Protein AF-A0A0U5GR92-F1 (afdb_monomer)

Mean predicted aligned error: 14.43 Å

Structure (mmCIF, N/CA/C/O backbone):
data_AF-A0A0U5GR92-F1
#
_entry.id   AF-A0A0U5GR92-F1
#
loop_
_atom_site.group_PDB
_atom_site.id
_atom_site.type_symbol
_atom_site.label_atom_id
_atom_site.label_alt_id
_atom_site.label_comp_id
_atom_site.label_asym_id
_atom_site.label_entity_id
_atom_site.label_seq_id
_atom_site.pdbx_PDB_ins_code
_atom_site.Cartn_x
_atom_site.Cartn_y
_atom_site.Cartn_z
_atom_si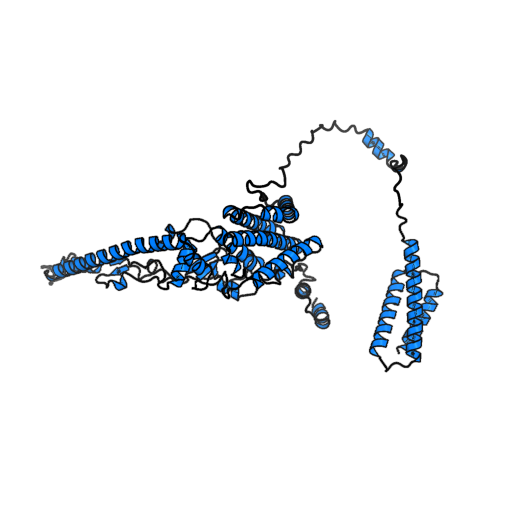te.occupancy
_atom_site.B_iso_or_equiv
_atom_site.auth_seq_id
_atom_site.auth_comp_id
_atom_site.auth_asym_id
_atom_site.auth_atom_id
_atom_site.pdbx_PDB_model_num
ATOM 1 N N . MET A 1 1 ? 49.304 -36.589 -34.933 1.00 58.53 1 MET A N 1
ATOM 2 C CA . MET A 1 1 ? 47.935 -36.110 -35.247 1.00 58.53 1 MET A CA 1
ATOM 3 C C . MET A 1 1 ? 47.895 -34.603 -35.498 1.00 58.53 1 MET A C 1
ATOM 5 O O . MET A 1 1 ? 47.562 -34.243 -36.609 1.00 58.53 1 MET A O 1
ATOM 9 N N . LEU A 1 2 ? 48.278 -33.725 -34.553 1.00 64.62 2 LEU A N 1
ATOM 10 C CA . LEU A 1 2 ? 48.249 -32.260 -34.772 1.00 64.62 2 LEU A CA 1
ATOM 11 C C . LEU A 1 2 ? 49.059 -31.811 -36.006 1.00 64.62 2 LEU A C 1
ATOM 13 O O . LEU A 1 2 ? 48.561 -31.023 -36.795 1.00 64.62 2 LEU A O 1
ATOM 17 N N . TYR A 1 3 ? 50.248 -32.388 -36.205 1.00 62.88 3 TYR A N 1
ATOM 18 C CA . TYR A 1 3 ? 51.087 -32.166 -37.390 1.00 62.88 3 TYR A CA 1
ATOM 19 C C . TYR A 1 3 ? 50.402 -32.575 -38.705 1.00 62.88 3 TYR A C 1
ATOM 21 O O . TYR A 1 3 ? 50.324 -31.776 -39.623 1.00 62.88 3 TYR A O 1
ATOM 29 N N . LEU A 1 4 ? 49.821 -33.779 -38.768 1.00 59.66 4 LEU A N 1
ATOM 30 C CA . LEU A 1 4 ? 49.089 -34.263 -39.950 1.00 59.66 4 LEU A CA 1
ATOM 31 C C . LEU A 1 4 ? 47.868 -33.394 -40.276 1.00 59.66 4 LEU A C 1
ATOM 33 O O . LEU A 1 4 ? 47.562 -33.172 -41.439 1.00 59.66 4 LEU A O 1
ATOM 37 N N . VAL A 1 5 ? 47.180 -32.888 -39.250 1.00 63.09 5 VAL A N 1
ATOM 38 C CA . VAL A 1 5 ? 46.045 -31.977 -39.441 1.00 63.09 5 VAL A CA 1
ATOM 39 C C . VAL A 1 5 ? 46.535 -30.609 -39.924 1.00 63.09 5 VAL A C 1
ATOM 41 O O . VAL A 1 5 ? 45.850 -30.004 -40.737 1.00 63.09 5 VAL A O 1
ATOM 44 N N . ALA A 1 6 ? 47.694 -30.123 -39.466 1.00 63.84 6 ALA A N 1
ATOM 45 C CA . ALA A 1 6 ? 48.313 -28.892 -39.972 1.00 63.84 6 ALA A CA 1
ATOM 46 C C . ALA A 1 6 ? 48.786 -29.038 -41.430 1.00 63.84 6 ALA A C 1
ATOM 48 O O . ALA A 1 6 ? 48.532 -28.148 -42.234 1.00 63.84 6 ALA A O 1
ATOM 49 N N . GLU A 1 7 ? 49.372 -30.182 -41.800 1.00 70.44 7 GLU A N 1
ATOM 50 C CA . GLU A 1 7 ? 49.706 -30.491 -43.198 1.00 70.44 7 GLU A CA 1
ATOM 51 C C . GLU A 1 7 ? 48.464 -30.521 -44.085 1.00 70.44 7 GLU A C 1
ATOM 53 O O . GLU A 1 7 ? 48.443 -29.893 -45.137 1.00 70.44 7 GLU A O 1
ATOM 58 N N . PHE A 1 8 ? 47.392 -31.174 -43.632 1.00 63.44 8 PHE A N 1
ATOM 59 C CA . PHE A 1 8 ? 46.141 -31.212 -44.384 1.00 63.44 8 PHE A CA 1
ATOM 60 C C . PHE A 1 8 ? 45.573 -29.803 -44.606 1.00 63.44 8 PHE A C 1
ATOM 62 O O . PHE A 1 8 ? 45.171 -29.484 -45.719 1.00 63.44 8 PHE A O 1
ATOM 69 N N . ALA A 1 9 ? 45.616 -28.933 -43.586 1.00 63.19 9 ALA A N 1
ATOM 70 C CA . ALA A 1 9 ? 45.205 -27.536 -43.726 1.00 63.19 9 ALA A CA 1
ATOM 71 C C . ALA A 1 9 ? 46.099 -26.747 -44.691 1.00 63.19 9 ALA A C 1
ATOM 73 O O . ALA A 1 9 ? 45.575 -26.004 -45.520 1.00 63.19 9 ALA A O 1
ATOM 74 N N . SER A 1 10 ? 47.421 -26.932 -44.621 1.00 65.69 10 SER A N 1
ATOM 75 C CA . SER A 1 10 ? 48.382 -26.319 -45.546 1.00 65.69 10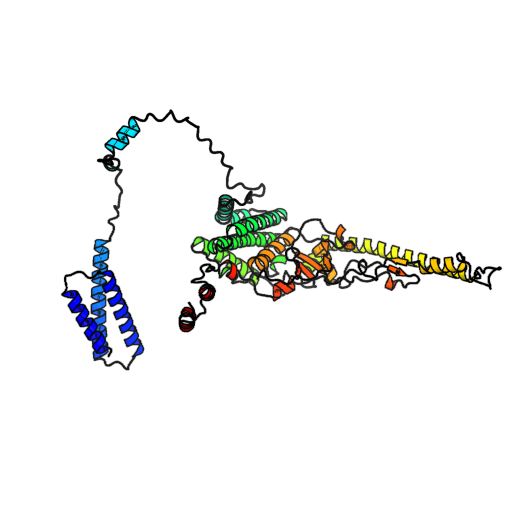 SER A CA 1
ATOM 76 C C . SER A 1 10 ? 48.135 -26.749 -46.995 1.00 65.69 10 SER A C 1
ATOM 78 O O . SER A 1 10 ? 48.229 -25.917 -47.894 1.00 65.69 10 SER A O 1
ATOM 80 N N . VAL A 1 11 ? 47.796 -28.020 -47.228 1.00 67.88 11 VAL A N 1
ATOM 81 C CA . VAL A 1 11 ? 47.457 -28.545 -48.560 1.00 67.88 11 VAL A CA 1
ATOM 82 C C . VAL A 1 11 ? 46.122 -27.979 -49.041 1.00 67.88 11 VAL A C 1
ATOM 84 O O . VAL A 1 11 ? 46.063 -27.456 -50.148 1.00 67.88 11 VAL A O 1
ATOM 87 N N . THR A 1 12 ? 45.078 -27.959 -48.201 1.00 64.81 12 THR A N 1
ATOM 88 C CA . THR A 1 12 ? 43.806 -27.314 -48.577 1.00 64.81 12 THR A CA 1
ATOM 89 C C . THR A 1 12 ? 43.961 -25.820 -48.850 1.00 64.81 12 THR A C 1
ATOM 91 O O . THR A 1 12 ? 43.289 -25.303 -49.733 1.00 64.81 12 THR A O 1
ATOM 94 N N . LEU A 1 13 ? 44.849 -25.108 -48.145 1.00 66.06 13 LEU A N 1
ATOM 95 C CA . LEU A 1 13 ? 45.158 -23.704 -48.443 1.00 66.06 13 LEU A CA 1
ATOM 96 C C . LEU A 1 13 ? 45.767 -23.552 -49.843 1.00 66.06 13 LEU A C 1
ATOM 98 O O . LEU A 1 13 ? 45.312 -22.702 -50.604 1.00 66.06 13 LEU A O 1
ATOM 102 N N . ALA A 1 14 ? 46.719 -24.411 -50.213 1.00 66.00 14 ALA A N 1
ATOM 103 C CA . ALA A 1 14 ? 47.332 -24.411 -51.543 1.00 66.00 14 ALA A CA 1
ATOM 104 C C . ALA A 1 14 ? 46.342 -24.812 -52.663 1.00 66.00 14 ALA A C 1
ATOM 106 O O . ALA A 1 14 ? 46.365 -24.256 -53.764 1.00 66.00 14 ALA A O 1
ATOM 107 N N . GLU A 1 15 ? 45.424 -25.742 -52.389 1.00 64.94 15 GLU A N 1
ATOM 108 C CA . GLU A 1 15 ? 44.340 -26.113 -53.311 1.00 64.94 15 GLU A CA 1
ATOM 109 C C . GLU A 1 15 ? 43.317 -24.978 -53.485 1.00 64.94 15 GLU A C 1
ATOM 111 O O . GLU A 1 15 ? 42.872 -24.704 -54.598 1.00 64.94 15 GLU A O 1
ATOM 116 N N . ILE A 1 16 ? 42.985 -24.255 -52.411 1.00 65.19 16 ILE A N 1
ATOM 117 C CA . ILE A 1 16 ? 42.106 -23.073 -52.458 1.00 65.19 16 ILE A CA 1
ATOM 118 C C . ILE A 1 16 ? 42.765 -21.911 -53.224 1.00 65.19 16 ILE A C 1
ATOM 120 O O . ILE A 1 16 ? 42.068 -21.115 -53.852 1.00 65.19 16 ILE A O 1
ATOM 124 N N . GLU A 1 17 ? 44.094 -21.795 -53.197 1.00 63.59 17 GLU A N 1
ATOM 125 C CA . GLU A 1 17 ? 44.842 -20.776 -53.944 1.00 63.59 17 GLU A CA 1
ATOM 126 C C . GLU A 1 17 ? 44.970 -21.081 -55.443 1.00 63.59 17 GLU A C 1
ATOM 128 O O . GLU A 1 17 ? 45.013 -20.151 -56.249 1.00 63.59 17 GLU A O 1
ATOM 133 N N . SER A 1 18 ? 44.989 -22.360 -55.828 1.00 59.12 18 SER A N 1
ATOM 134 C CA . SER A 1 18 ? 45.130 -22.799 -57.226 1.00 59.12 18 SER A CA 1
ATOM 135 C C . SER A 1 18 ? 43.800 -22.930 -57.979 1.00 59.12 18 SER A C 1
ATOM 137 O O . SER A 1 18 ? 43.787 -22.886 -59.211 1.00 59.12 18 SER A O 1
ATOM 139 N N . ASN A 1 19 ? 42.670 -23.039 -57.274 1.00 56.59 19 ASN A N 1
ATOM 140 C CA . ASN A 1 19 ? 41.358 -23.223 -57.889 1.00 56.59 19 ASN A CA 1
ATOM 141 C C . ASN A 1 19 ? 40.637 -21.874 -58.105 1.00 56.59 19 ASN A C 1
ATOM 143 O O . ASN A 1 19 ? 40.124 -21.255 -57.175 1.00 56.59 19 ASN A O 1
ATOM 147 N N . THR A 1 20 ? 40.582 -21.405 -59.356 1.00 51.28 20 THR A N 1
ATOM 148 C CA . THR A 1 20 ? 39.908 -20.148 -59.755 1.00 51.28 20 THR A CA 1
ATOM 149 C C . THR A 1 20 ? 38.384 -20.280 -59.900 1.00 51.28 20 THR A C 1
ATOM 151 O O . THR A 1 20 ? 37.694 -19.282 -60.114 1.00 51.28 20 THR A O 1
ATOM 154 N N . ALA A 1 21 ? 37.829 -21.486 -59.745 1.00 49.41 21 ALA A N 1
ATOM 155 C CA . ALA A 1 21 ? 36.390 -21.724 -59.745 1.00 49.41 21 ALA A CA 1
ATOM 156 C C . ALA A 1 21 ? 35.807 -21.476 -58.344 1.00 49.41 21 ALA A C 1
ATOM 158 O O . ALA A 1 21 ? 36.002 -22.274 -57.435 1.00 49.41 21 ALA A O 1
ATOM 159 N N . HIS A 1 22 ? 35.098 -20.355 -58.177 1.00 52.53 22 HIS A N 1
ATOM 160 C CA . HIS A 1 22 ? 34.483 -19.893 -56.928 1.00 52.53 22 HIS A CA 1
ATOM 161 C C . HIS A 1 22 ? 33.679 -20.964 -56.158 1.00 52.53 22 HIS A C 1
ATOM 163 O O . HIS A 1 22 ? 32.550 -21.267 -56.551 1.00 52.53 22 HIS A O 1
ATOM 169 N N . PRO A 1 23 ? 34.120 -21.396 -54.961 1.00 49.47 23 PRO A N 1
ATOM 170 C CA . PRO A 1 23 ? 33.199 -21.743 -53.892 1.00 49.47 23 PRO A CA 1
ATOM 171 C C . PRO A 1 23 ? 32.759 -20.438 -53.205 1.00 49.47 23 PRO A C 1
ATOM 173 O O . PRO A 1 23 ? 33.472 -19.428 -53.228 1.00 49.47 23 PRO A O 1
ATOM 176 N N . ALA A 1 24 ? 31.568 -20.417 -52.606 1.00 56.03 24 ALA A N 1
ATOM 177 C CA . ALA A 1 24 ? 31.048 -19.235 -51.922 1.00 56.03 24 ALA A CA 1
ATOM 178 C C . ALA A 1 24 ? 32.027 -18.770 -50.821 1.00 56.03 24 ALA A C 1
ATOM 180 O O . ALA A 1 24 ? 32.159 -19.408 -49.778 1.00 56.03 24 ALA A O 1
ATOM 181 N N . MET A 1 25 ? 32.701 -17.639 -51.055 1.00 56.06 25 MET A N 1
ATOM 182 C CA . MET A 1 25 ? 33.713 -17.031 -50.173 1.00 56.06 25 MET A CA 1
ATOM 183 C C . MET A 1 25 ? 33.388 -17.010 -48.662 1.00 56.06 25 MET A C 1
ATOM 185 O O . MET A 1 25 ? 34.326 -17.178 -47.884 1.00 56.06 25 MET A O 1
ATOM 189 N N . PRO A 1 26 ? 32.127 -16.829 -48.206 1.00 56.94 26 PRO A N 1
ATOM 190 C CA . PRO A 1 26 ? 31.805 -16.849 -46.776 1.00 56.94 26 PRO A CA 1
ATOM 191 C C . PRO A 1 26 ? 32.092 -18.201 -46.104 1.00 56.94 26 PRO A C 1
ATOM 193 O O . PRO A 1 26 ? 32.660 -18.238 -45.019 1.00 56.94 26 PRO A O 1
ATOM 196 N N . ALA A 1 27 ? 31.797 -19.316 -46.782 1.00 62.97 27 ALA A N 1
ATOM 197 C CA . ALA A 1 27 ? 31.957 -20.654 -46.211 1.00 62.97 27 ALA A CA 1
ATOM 198 C C . ALA A 1 27 ? 33.434 -21.027 -45.981 1.00 62.97 27 ALA A C 1
ATOM 200 O O . ALA A 1 27 ? 33.758 -21.748 -45.041 1.00 62.97 27 ALA A O 1
ATOM 201 N N . ILE A 1 28 ? 34.345 -20.511 -46.812 1.00 72.12 28 ILE A N 1
ATOM 202 C CA . ILE A 1 28 ? 35.788 -20.772 -46.695 1.00 72.12 28 ILE A CA 1
ATOM 203 C C . ILE A 1 28 ? 36.389 -19.980 -45.526 1.00 72.12 28 ILE A C 1
ATOM 205 O O . ILE A 1 28 ? 37.175 -20.526 -44.752 1.00 72.12 28 ILE A O 1
ATOM 209 N N . ALA A 1 29 ? 35.999 -18.713 -45.360 1.00 73.81 29 ALA A N 1
ATOM 210 C CA . ALA A 1 29 ? 36.502 -17.864 -44.280 1.00 73.81 29 ALA A CA 1
ATOM 211 C C . ALA A 1 29 ? 36.131 -18.414 -42.889 1.00 73.81 29 ALA A C 1
ATOM 213 O O . ALA A 1 29 ? 36.968 -18.422 -41.979 1.00 73.81 29 ALA A O 1
ATOM 214 N N . ASP A 1 30 ? 34.916 -18.943 -42.739 1.00 75.00 30 ASP A N 1
ATOM 215 C CA . ASP A 1 30 ? 34.454 -19.561 -41.492 1.00 75.00 30 ASP A CA 1
ATOM 216 C C . ASP A 1 30 ? 35.245 -20.831 -41.160 1.00 75.00 30 ASP A C 1
ATOM 218 O O . ASP A 1 30 ? 35.694 -21.020 -40.025 1.00 75.00 30 ASP A O 1
ATOM 222 N N . VAL A 1 31 ? 35.494 -21.679 -42.163 1.00 79.12 31 VAL A N 1
ATOM 223 C CA . VAL A 1 31 ? 36.295 -22.901 -42.006 1.00 79.12 31 VAL A CA 1
ATOM 224 C C . VAL A 1 31 ? 37.729 -22.569 -41.596 1.00 79.12 31 VAL A C 1
ATOM 226 O O . VAL A 1 31 ? 38.253 -23.180 -40.660 1.00 79.12 31 VAL A O 1
ATOM 229 N N . LEU A 1 32 ? 38.358 -21.575 -42.228 1.00 82.25 32 LEU A N 1
ATOM 230 C CA . LEU A 1 32 ? 39.711 -21.131 -41.883 1.00 82.25 32 LEU A CA 1
ATOM 231 C C . LEU A 1 32 ? 39.780 -20.548 -40.461 1.00 82.25 32 LEU A C 1
ATOM 233 O O . LEU A 1 32 ? 40.695 -20.871 -39.699 1.00 82.25 32 LEU A O 1
ATOM 237 N N . THR A 1 33 ? 38.777 -19.764 -40.061 1.00 81.19 33 THR A N 1
ATOM 238 C CA . THR A 1 33 ? 38.691 -19.173 -38.716 1.00 81.19 33 THR A CA 1
ATOM 239 C C . THR A 1 33 ? 38.526 -20.248 -37.638 1.00 81.19 33 THR A C 1
ATOM 241 O O . THR A 1 33 ? 39.251 -20.255 -36.637 1.00 81.19 33 THR A O 1
ATOM 244 N N . LEU A 1 34 ? 37.626 -21.210 -37.859 1.00 80.31 34 LEU A N 1
ATOM 245 C CA . LEU A 1 34 ? 37.418 -22.350 -36.962 1.00 80.31 34 LEU A CA 1
ATOM 246 C C . LEU A 1 34 ? 38.672 -23.221 -36.846 1.00 80.31 34 LEU A C 1
ATOM 248 O O . LEU A 1 34 ? 38.996 -23.706 -35.759 1.00 80.31 34 LEU A O 1
ATOM 252 N N . THR A 1 35 ? 39.382 -23.411 -37.954 1.00 80.62 35 THR A N 1
ATOM 253 C CA . THR A 1 35 ? 40.613 -24.203 -38.012 1.00 80.62 35 THR A CA 1
ATOM 254 C C . THR A 1 35 ? 41.731 -23.540 -37.204 1.00 80.62 35 THR A C 1
ATOM 256 O O . THR A 1 35 ? 42.300 -24.179 -36.315 1.00 80.62 35 THR A O 1
ATOM 259 N N . ASN A 1 36 ? 41.950 -22.235 -37.389 1.00 83.56 36 ASN A N 1
ATOM 260 C CA . ASN A 1 36 ? 42.917 -21.451 -36.614 1.00 83.56 36 ASN A CA 1
ATOM 261 C C . ASN A 1 36 ? 42.607 -21.469 -35.099 1.00 83.56 36 ASN A C 1
ATOM 263 O O . ASN A 1 36 ? 43.486 -21.707 -34.261 1.00 83.56 36 ASN A O 1
ATOM 267 N N . ALA A 1 37 ? 41.330 -21.312 -34.724 1.00 81.62 37 ALA A N 1
ATOM 268 C CA . ALA A 1 37 ? 40.896 -21.378 -33.327 1.00 81.62 37 ALA A CA 1
ATOM 269 C C . ALA A 1 37 ? 41.139 -22.766 -32.703 1.00 81.62 37 ALA A C 1
ATOM 271 O O . ALA A 1 37 ? 41.587 -22.876 -31.555 1.00 81.62 37 ALA A O 1
ATOM 272 N N . LYS A 1 38 ? 40.887 -23.844 -33.459 1.00 82.00 38 LYS A N 1
ATOM 273 C CA . LYS A 1 38 ? 41.136 -25.222 -33.010 1.00 82.00 38 LYS A CA 1
ATOM 274 C C . LYS A 1 38 ? 42.626 -25.508 -32.834 1.00 82.00 38 LYS A C 1
ATOM 276 O O . LYS A 1 38 ? 42.981 -26.114 -31.819 1.00 82.00 38 LYS A O 1
ATOM 281 N N . TYR A 1 39 ? 43.490 -25.056 -33.745 1.00 83.19 39 TYR A N 1
ATOM 282 C CA . TYR A 1 39 ? 44.941 -25.211 -33.595 1.00 83.19 39 TYR A CA 1
ATOM 283 C C . TYR A 1 39 ? 45.467 -24.474 -32.377 1.00 83.19 39 TYR A C 1
ATOM 285 O O . TYR A 1 39 ? 46.114 -25.087 -31.528 1.00 83.19 39 TYR A O 1
ATOM 293 N N . THR A 1 40 ? 45.108 -23.200 -32.237 1.00 80.62 40 THR A N 1
ATOM 294 C CA . THR A 1 40 ? 45.539 -22.363 -31.114 1.00 80.62 40 THR A CA 1
ATOM 295 C C . THR A 1 40 ? 45.113 -22.977 -29.778 1.00 80.62 40 THR A C 1
ATOM 297 O O . THR A 1 40 ? 45.926 -23.149 -28.869 1.00 80.62 40 THR A O 1
ATOM 300 N N . ARG A 1 41 ? 43.857 -23.437 -29.676 1.00 80.38 41 ARG A N 1
ATOM 301 C CA . ARG A 1 41 ? 43.354 -24.114 -28.472 1.00 80.38 41 ARG A CA 1
ATOM 302 C C . ARG A 1 41 ? 44.054 -25.449 -28.210 1.00 80.38 41 ARG A C 1
ATOM 304 O O . ARG A 1 41 ? 44.230 -25.824 -27.051 1.00 80.38 41 ARG A O 1
ATOM 311 N N . ARG A 1 42 ? 44.421 -26.203 -29.251 1.00 82.06 42 ARG A N 1
ATOM 312 C CA . ARG A 1 42 ? 45.077 -27.508 -29.092 1.00 82.06 42 ARG A CA 1
ATOM 313 C C . ARG A 1 42 ? 46.545 -27.363 -28.698 1.00 82.06 42 ARG A C 1
ATOM 315 O O . ARG A 1 42 ? 46.968 -28.106 -27.821 1.00 82.06 42 ARG A O 1
ATOM 322 N N . VAL A 1 43 ? 47.264 -26.391 -29.257 1.00 84.81 43 VAL A N 1
ATOM 323 C CA . VAL A 1 43 ? 48.614 -26.006 -28.812 1.00 84.81 43 VAL A CA 1
ATOM 324 C C . VAL A 1 43 ? 48.584 -25.589 -27.343 1.00 84.81 43 VAL A C 1
ATOM 326 O O . VAL A 1 43 ? 49.311 -26.155 -26.532 1.00 84.81 43 VAL A O 1
ATOM 329 N N . TYR A 1 44 ? 47.645 -24.717 -26.962 1.00 83.44 44 TYR A N 1
ATOM 330 C CA . TYR A 1 44 ? 47.473 -24.297 -25.568 1.00 83.44 44 TYR A CA 1
ATOM 331 C C . TYR A 1 44 ? 47.219 -25.475 -24.609 1.00 83.44 44 TYR A C 1
ATOM 333 O O . TYR A 1 44 ? 47.780 -25.533 -23.516 1.00 83.44 44 TYR A O 1
ATOM 341 N N . LYS A 1 45 ? 46.397 -26.454 -25.017 1.00 82.19 45 LYS A N 1
ATOM 342 C CA . LYS A 1 45 ? 46.133 -27.665 -24.218 1.00 82.19 45 LYS A CA 1
ATOM 343 C C . LYS A 1 45 ? 47.344 -28.589 -24.091 1.00 82.19 45 LYS A C 1
ATOM 345 O O . LYS A 1 45 ? 47.433 -29.312 -23.102 1.00 82.19 45 LYS A O 1
ATOM 350 N N . LEU A 1 46 ? 48.220 -28.621 -25.093 1.00 82.88 46 LEU A N 1
ATOM 351 C CA . LEU A 1 46 ? 49.389 -29.499 -25.097 1.00 82.88 46 LEU A CA 1
ATOM 352 C C . LEU A 1 46 ? 50.541 -28.942 -24.251 1.00 82.88 46 LEU A C 1
ATOM 354 O O . LEU A 1 46 ? 51.326 -29.749 -23.757 1.00 82.88 46 LEU A O 1
ATOM 358 N N . ARG A 1 47 ? 50.599 -27.621 -24.016 1.00 81.44 47 ARG A N 1
ATOM 359 C CA . ARG A 1 47 ? 51.680 -26.957 -23.259 1.00 81.44 47 ARG A CA 1
ATOM 360 C C . ARG A 1 47 ? 53.051 -27.466 -23.740 1.00 81.44 47 ARG A C 1
ATOM 362 O O . ARG A 1 47 ? 53.276 -27.546 -24.944 1.00 81.44 47 ARG A O 1
ATOM 369 N N . ASP A 1 48 ? 53.898 -27.915 -22.821 1.00 81.88 48 ASP A N 1
ATOM 370 C CA . ASP A 1 48 ? 55.276 -28.357 -23.077 1.00 81.88 48 ASP A CA 1
ATOM 371 C C . ASP A 1 48 ? 55.361 -29.775 -23.679 1.00 81.88 48 ASP A C 1
ATOM 373 O O . ASP A 1 48 ? 56.443 -30.306 -23.901 1.00 81.88 48 ASP A O 1
ATOM 377 N N . LYS A 1 49 ? 54.216 -30.427 -23.937 1.00 82.69 49 LYS A N 1
ATOM 378 C CA . LYS A 1 49 ? 54.144 -31.798 -24.479 1.00 82.69 49 LYS A CA 1
ATOM 379 C C . LYS A 1 49 ? 54.132 -31.849 -26.010 1.00 82.69 49 LYS A C 1
ATOM 381 O O . LYS A 1 49 ? 54.000 -32.931 -26.582 1.00 82.69 49 LYS A O 1
ATOM 386 N N . ALA A 1 50 ? 54.180 -30.701 -26.683 1.00 81.75 50 ALA A N 1
ATOM 387 C CA . ALA A 1 50 ? 54.227 -30.623 -28.138 1.00 81.75 50 ALA A CA 1
ATOM 388 C C . ALA A 1 50 ? 55.681 -30.545 -28.620 1.00 81.75 50 ALA A C 1
ATOM 390 O O . ALA A 1 50 ? 56.460 -29.746 -28.117 1.00 81.75 50 ALA A O 1
ATOM 391 N N . PHE A 1 51 ? 56.037 -31.360 -29.614 1.00 86.75 51 PHE A N 1
ATOM 392 C CA . PHE A 1 51 ? 57.356 -31.284 -30.241 1.00 86.75 51 PHE A CA 1
ATOM 393 C C . PHE A 1 51 ? 57.534 -29.956 -30.988 1.00 86.75 51 PHE A C 1
ATOM 395 O O . PHE A 1 51 ? 56.605 -29.497 -31.658 1.00 86.75 51 PHE A O 1
ATOM 402 N N . GLU A 1 52 ? 58.742 -29.394 -30.941 1.00 85.00 52 GLU A N 1
ATOM 403 C CA . GLU A 1 52 ? 59.057 -28.077 -31.515 1.00 85.00 52 GLU A CA 1
ATOM 404 C C . GLU A 1 52 ? 58.698 -27.977 -33.005 1.00 85.00 52 GLU A C 1
ATOM 406 O O . GLU A 1 52 ? 58.036 -27.032 -33.425 1.00 85.00 52 GLU A O 1
ATOM 411 N N . PHE A 1 53 ? 59.002 -29.010 -33.799 1.00 84.81 53 PHE A N 1
ATOM 412 C CA . PHE A 1 53 ? 58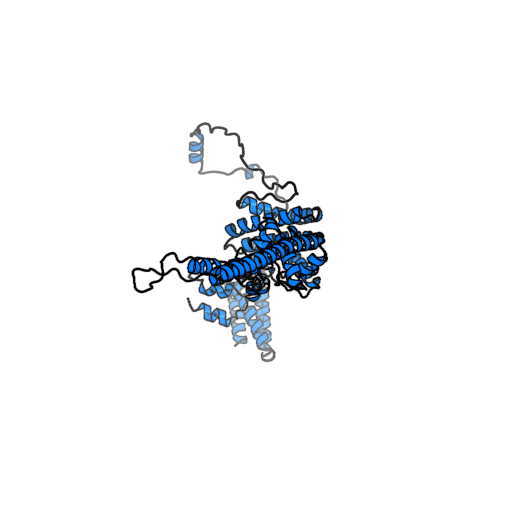.668 -29.030 -35.229 1.00 84.81 53 PHE A CA 1
ATOM 413 C C . PHE A 1 53 ? 57.151 -28.957 -35.499 1.00 84.81 53 PHE A C 1
ATOM 415 O O . PHE A 1 53 ? 56.714 -28.436 -36.523 1.00 84.81 53 PHE A O 1
ATOM 422 N N . VAL A 1 54 ? 56.321 -29.455 -34.573 1.00 83.25 54 VAL A N 1
ATOM 423 C CA . VAL A 1 54 ? 54.855 -29.378 -34.672 1.00 83.25 54 VAL A CA 1
ATOM 424 C C . VAL A 1 54 ? 54.376 -27.972 -34.338 1.00 83.25 54 VAL A C 1
ATOM 426 O O . VAL A 1 54 ? 53.471 -27.466 -34.997 1.00 83.25 54 VAL A O 1
ATOM 429 N N . LEU A 1 55 ? 54.979 -27.338 -33.330 1.00 83.50 55 LEU A N 1
ATOM 430 C CA . LEU A 1 55 ? 54.682 -25.955 -32.963 1.00 83.50 55 LEU A CA 1
ATOM 431 C C . LEU A 1 55 ? 55.067 -24.991 -34.086 1.00 83.50 55 LEU A C 1
ATOM 433 O O . LEU A 1 55 ? 54.278 -24.107 -34.418 1.00 83.50 55 LEU A O 1
ATOM 437 N N . GLN A 1 56 ? 56.225 -25.211 -34.711 1.00 84.94 56 GLN A N 1
ATOM 438 C CA . GLN A 1 56 ? 56.681 -24.448 -35.867 1.00 84.94 56 GLN A CA 1
ATOM 439 C C . GLN A 1 56 ? 55.705 -24.581 -37.043 1.00 84.94 56 GLN A C 1
ATOM 441 O O . GLN A 1 56 ? 55.226 -23.571 -37.556 1.00 84.94 56 GLN A O 1
ATOM 446 N N . ARG A 1 57 ? 55.297 -25.807 -37.396 1.00 83.81 57 ARG A N 1
ATOM 447 C CA . ARG A 1 57 ? 54.361 -26.025 -38.509 1.00 83.81 57 ARG A CA 1
ATOM 448 C C . ARG A 1 57 ? 52.974 -25.426 -38.262 1.00 83.81 57 ARG A C 1
ATOM 450 O O . ARG A 1 57 ? 52.361 -24.865 -39.170 1.00 83.81 57 ARG A O 1
ATOM 457 N N . VAL A 1 58 ? 52.470 -25.517 -37.030 1.00 85.06 58 VAL A N 1
ATOM 458 C CA . VAL A 1 58 ? 51.197 -24.883 -36.647 1.00 85.06 58 VAL A CA 1
ATOM 459 C C . VAL A 1 58 ? 51.303 -23.360 -36.710 1.00 85.06 58 VAL A C 1
ATOM 461 O O . VAL A 1 58 ? 50.358 -22.713 -37.156 1.00 85.06 58 VAL A O 1
ATOM 464 N N . ARG A 1 59 ? 52.442 -22.782 -36.308 1.00 85.69 59 ARG A N 1
ATOM 465 C CA . ARG A 1 59 ? 52.685 -21.337 -36.406 1.00 85.69 59 ARG A CA 1
ATOM 466 C C . ARG A 1 59 ? 52.655 -20.868 -37.859 1.00 85.69 59 ARG A C 1
ATOM 468 O O . ARG A 1 59 ? 51.870 -19.979 -38.168 1.00 85.69 59 ARG A O 1
ATOM 475 N N . GLU A 1 60 ? 53.410 -21.522 -38.739 1.00 87.06 60 GLU A N 1
ATOM 476 C CA . GLU A 1 60 ? 53.426 -21.230 -40.182 1.00 87.06 60 GLU A CA 1
ATOM 477 C C . GLU A 1 60 ? 52.020 -21.314 -40.794 1.00 87.06 60 GLU A C 1
ATOM 479 O O . GLU A 1 60 ? 51.588 -20.426 -41.527 1.00 87.06 60 GLU A O 1
ATOM 484 N N . THR A 1 61 ? 51.264 -22.358 -40.439 1.00 85.31 61 THR A N 1
ATOM 485 C CA . THR A 1 61 ? 49.893 -22.551 -40.933 1.00 85.31 61 THR A CA 1
ATOM 486 C C . THR A 1 61 ? 48.959 -21.445 -40.433 1.00 85.31 61 THR A C 1
ATOM 488 O O . THR A 1 61 ? 48.177 -20.896 -41.206 1.00 85.31 61 THR A O 1
ATOM 491 N N . ASN A 1 62 ? 49.044 -21.070 -39.154 1.00 86.69 62 ASN A N 1
ATOM 492 C CA . ASN A 1 62 ? 48.231 -19.992 -38.587 1.00 86.69 62 ASN A CA 1
ATOM 493 C C . ASN A 1 62 ? 48.566 -18.627 -39.213 1.00 86.69 62 ASN A C 1
ATOM 495 O O . ASN A 1 62 ? 47.655 -17.838 -39.467 1.00 86.69 62 ASN A O 1
ATOM 499 N N . GLU A 1 63 ? 49.844 -18.352 -39.484 1.00 87.19 63 GLU A N 1
ATOM 500 C CA . GLU A 1 63 ? 50.295 -17.135 -40.171 1.00 87.19 63 GLU A CA 1
ATOM 501 C C . GLU A 1 63 ? 49.782 -17.076 -41.617 1.00 87.19 63 GLU A C 1
ATOM 503 O O . GLU A 1 63 ? 49.285 -16.031 -42.054 1.00 87.19 63 GLU A O 1
ATOM 508 N N . ALA A 1 64 ? 49.804 -18.202 -42.337 1.00 86.19 64 ALA A N 1
ATOM 509 C CA . ALA A 1 64 ? 49.228 -18.309 -43.676 1.00 86.19 64 ALA A CA 1
ATOM 510 C C . ALA A 1 64 ? 47.706 -18.069 -43.665 1.00 86.19 64 ALA A C 1
ATOM 512 O O . ALA A 1 64 ? 47.198 -17.248 -44.435 1.00 86.19 64 ALA A O 1
ATOM 513 N N . ILE A 1 65 ? 46.979 -18.700 -42.731 1.00 85.94 65 ILE A N 1
ATOM 514 C CA . ILE A 1 65 ? 45.534 -18.485 -42.548 1.00 85.94 65 ILE A CA 1
ATOM 515 C C . ILE A 1 65 ? 45.235 -17.010 -42.255 1.00 85.94 65 ILE A C 1
ATOM 517 O O . ILE A 1 65 ? 44.340 -16.423 -42.868 1.00 85.94 65 ILE A O 1
ATOM 521 N N . ALA A 1 66 ? 45.979 -16.391 -41.336 1.00 85.12 66 ALA A N 1
ATOM 522 C CA . ALA A 1 66 ? 45.787 -14.993 -40.968 1.00 85.12 66 ALA A CA 1
ATOM 523 C C . ALA A 1 66 ? 46.033 -14.051 -42.156 1.00 85.12 66 ALA A C 1
ATOM 525 O O . ALA A 1 66 ? 45.241 -13.136 -42.393 1.00 85.12 66 ALA A O 1
ATOM 526 N N . THR A 1 67 ? 47.089 -14.304 -42.932 1.00 87.69 67 THR A N 1
ATOM 527 C CA . THR A 1 67 ? 47.418 -13.531 -44.137 1.00 87.69 67 THR A CA 1
ATOM 528 C C . THR A 1 67 ? 46.293 -13.618 -45.166 1.00 87.69 67 THR A C 1
ATOM 530 O O . THR A 1 67 ? 45.856 -12.593 -45.699 1.00 87.69 67 THR A O 1
ATOM 533 N N . ARG A 1 68 ? 45.749 -14.821 -45.389 1.00 84.00 68 ARG A N 1
ATOM 534 C CA . ARG A 1 68 ? 44.634 -15.029 -46.316 1.00 84.00 68 ARG A CA 1
ATOM 535 C C . ARG A 1 68 ? 43.353 -14.332 -45.860 1.00 84.00 68 ARG A C 1
ATOM 537 O O . ARG A 1 68 ? 42.761 -13.588 -46.640 1.00 84.00 68 ARG A O 1
ATOM 544 N N . LEU A 1 69 ? 42.958 -14.502 -44.597 1.00 83.94 69 LEU A N 1
ATOM 545 C CA . LEU A 1 69 ? 41.769 -13.847 -44.038 1.00 83.94 69 LEU A CA 1
ATOM 546 C C . LEU A 1 69 ? 41.877 -12.316 -44.109 1.00 83.94 69 LEU A C 1
ATOM 548 O O . LEU A 1 69 ? 40.893 -11.641 -44.411 1.00 83.94 69 LEU A O 1
ATOM 552 N N . GLN A 1 70 ? 43.070 -11.749 -43.897 1.00 85.50 70 GLN A N 1
ATOM 553 C CA . GLN A 1 70 ? 43.300 -10.313 -44.079 1.00 85.50 70 GLN A CA 1
ATOM 554 C C . GLN A 1 70 ? 43.164 -9.872 -45.542 1.00 85.50 70 GLN A C 1
ATOM 556 O O . GLN A 1 70 ? 42.600 -8.805 -45.801 1.00 85.50 70 GLN A O 1
ATOM 561 N N . ALA A 1 71 ? 43.664 -10.659 -46.498 1.00 83.25 71 ALA A N 1
ATOM 562 C CA . ALA A 1 71 ? 43.507 -10.373 -47.922 1.00 83.25 71 ALA A CA 1
ATOM 563 C C . ALA A 1 71 ? 42.027 -10.404 -48.339 1.00 83.25 71 ALA A C 1
ATOM 565 O O . ALA A 1 71 ? 41.544 -9.466 -48.982 1.00 83.25 71 ALA A O 1
ATOM 566 N N . ASP A 1 72 ? 41.285 -11.418 -47.889 1.00 81.31 72 ASP A N 1
ATOM 567 C CA . ASP A 1 72 ? 39.850 -11.547 -48.139 1.00 81.31 72 ASP A CA 1
ATOM 568 C C . ASP A 1 72 ? 39.072 -10.384 -47.512 1.00 81.31 72 ASP A C 1
ATOM 570 O O . ASP A 1 72 ? 38.252 -9.753 -48.184 1.00 81.31 72 ASP A O 1
ATOM 574 N N . PHE A 1 73 ? 39.394 -10.012 -46.270 1.00 79.25 73 PHE A N 1
ATOM 575 C CA . PHE A 1 73 ? 38.796 -8.859 -45.597 1.00 79.25 73 PHE A CA 1
ATOM 576 C C . PHE A 1 73 ? 39.061 -7.546 -46.343 1.00 79.25 73 PHE A C 1
ATOM 578 O O . PHE A 1 73 ? 38.140 -6.753 -46.544 1.00 79.25 73 PHE A O 1
ATOM 585 N N . ARG A 1 74 ? 40.294 -7.310 -46.815 1.00 82.19 74 ARG A N 1
ATOM 586 C CA . ARG A 1 74 ? 40.627 -6.126 -47.629 1.00 82.19 74 ARG A CA 1
ATOM 587 C C . ARG A 1 74 ? 39.826 -6.099 -48.928 1.00 82.19 74 ARG A C 1
ATOM 589 O O . ARG A 1 74 ? 39.308 -5.044 -49.289 1.00 82.19 74 ARG A O 1
ATOM 596 N N . ARG A 1 75 ? 39.678 -7.245 -49.597 1.00 80.19 75 ARG A N 1
ATOM 597 C CA . ARG A 1 75 ? 38.905 -7.372 -50.838 1.00 80.19 75 ARG A CA 1
ATOM 598 C C . ARG A 1 75 ? 37.425 -7.071 -50.617 1.00 80.19 75 ARG A C 1
ATOM 600 O O . ARG A 1 75 ? 36.862 -6.256 -51.343 1.00 80.19 75 ARG A O 1
ATOM 607 N N . ILE A 1 76 ? 36.817 -7.663 -49.587 1.00 75.25 76 ILE A N 1
ATOM 608 C CA . ILE A 1 76 ? 35.429 -7.384 -49.186 1.00 75.25 76 ILE A CA 1
ATOM 609 C C . ILE A 1 76 ? 35.281 -5.898 -48.860 1.00 75.25 76 ILE A C 1
ATOM 611 O O . ILE A 1 76 ? 34.377 -5.247 -49.373 1.00 75.25 76 ILE A O 1
ATOM 615 N N . ARG A 1 77 ? 36.209 -5.320 -48.091 1.00 74.62 77 ARG A N 1
ATOM 616 C CA . ARG A 1 77 ? 36.183 -3.893 -47.766 1.00 74.62 77 ARG A CA 1
ATOM 617 C C . ARG A 1 77 ? 36.264 -3.015 -49.012 1.00 74.62 77 ARG A C 1
ATOM 619 O O . ARG A 1 77 ? 35.574 -2.009 -49.058 1.00 74.62 77 ARG A O 1
ATOM 626 N N . CYS A 1 78 ? 37.055 -3.365 -50.024 1.00 74.69 78 CYS A N 1
ATOM 627 C CA . CYS A 1 78 ? 37.104 -2.615 -51.282 1.00 74.69 78 CYS A CA 1
ATOM 628 C C . CYS A 1 78 ? 35.811 -2.742 -52.106 1.00 74.69 78 CYS A C 1
ATOM 630 O O . CYS A 1 78 ? 35.367 -1.744 -52.664 1.00 74.69 78 CYS A O 1
ATOM 632 N N . ILE A 1 79 ? 35.203 -3.933 -52.161 1.00 73.38 79 ILE A N 1
ATOM 633 C CA . ILE A 1 79 ? 33.951 -4.184 -52.901 1.00 73.38 79 ILE A CA 1
ATOM 634 C C . ILE A 1 79 ? 32.758 -3.492 -52.227 1.00 73.38 79 ILE A C 1
ATOM 636 O O . ILE A 1 79 ? 31.922 -2.898 -52.900 1.00 73.38 79 ILE A O 1
ATOM 640 N N . TYR A 1 80 ? 32.696 -3.547 -50.897 1.00 66.75 80 TYR A N 1
ATOM 641 C CA . TYR A 1 80 ? 31.562 -3.091 -50.093 1.00 66.75 80 TYR A CA 1
ATOM 642 C C . TYR A 1 80 ? 31.852 -1.814 -49.303 1.00 66.75 80 TYR A C 1
ATOM 644 O O . TYR A 1 80 ? 31.149 -1.535 -48.340 1.00 66.75 80 TYR A O 1
ATOM 652 N N . SER A 1 81 ? 32.868 -1.024 -49.666 1.00 63.91 81 SER A N 1
ATOM 653 C CA . SER A 1 81 ? 32.984 0.339 -49.135 1.00 63.91 81 SER A CA 1
ATOM 654 C C . SER A 1 81 ? 31.969 1.211 -49.864 1.00 63.91 81 SER A C 1
ATOM 656 O O . SER A 1 81 ? 32.229 1.576 -51.017 1.00 63.91 81 SER A O 1
ATOM 658 N N . PRO A 1 82 ? 30.826 1.573 -49.251 1.00 58.06 82 PRO A N 1
ATOM 659 C CA . PRO A 1 82 ? 29.947 2.538 -49.876 1.00 58.06 82 PRO A CA 1
ATOM 660 C C . PRO A 1 82 ? 30.736 3.838 -50.025 1.00 58.06 82 PRO A C 1
ATOM 662 O O . PRO A 1 82 ? 31.215 4.416 -49.046 1.00 58.06 82 PRO A O 1
ATOM 665 N N . LYS A 1 83 ? 30.894 4.311 -51.264 1.00 62.22 83 LYS A N 1
ATOM 666 C CA . LYS A 1 83 ? 31.322 5.688 -51.502 1.00 62.22 83 LYS A CA 1
ATOM 667 C C . LYS A 1 83 ? 30.148 6.579 -51.124 1.00 62.22 83 LYS A C 1
ATOM 669 O O . LYS A 1 83 ? 29.334 6.914 -51.974 1.00 62.22 83 LYS A O 1
ATOM 674 N N . ILE A 1 84 ? 30.036 6.908 -49.840 1.00 59.41 84 ILE A N 1
ATOM 675 C CA . ILE A 1 84 ? 29.061 7.888 -49.366 1.00 59.41 84 ILE A CA 1
ATOM 676 C C . ILE A 1 84 ? 29.500 9.240 -49.940 1.00 59.41 84 ILE A C 1
ATOM 678 O O . ILE A 1 84 ? 30.611 9.692 -49.628 1.00 59.41 84 ILE A O 1
ATOM 682 N N . PRO A 1 85 ? 28.695 9.878 -50.806 1.00 63.88 85 PRO A N 1
ATOM 683 C CA . PRO A 1 85 ? 29.019 11.198 -51.318 1.00 63.88 85 PRO A CA 1
ATOM 684 C C . PRO A 1 85 ? 29.185 12.159 -50.139 1.00 63.88 85 PRO A C 1
ATOM 686 O O . PRO A 1 85 ? 28.311 12.258 -49.282 1.00 63.88 85 PRO A O 1
ATOM 689 N N . ARG A 1 86 ? 30.316 12.871 -50.069 1.00 60.94 86 ARG A N 1
ATOM 690 C CA . ARG A 1 86 ? 30.556 13.869 -49.004 1.00 60.94 86 ARG A CA 1
ATOM 691 C C . ARG A 1 86 ? 29.637 15.090 -49.123 1.00 60.94 86 ARG A C 1
ATOM 693 O O . ARG A 1 86 ? 29.529 15.869 -48.182 1.00 60.94 86 ARG A O 1
ATOM 700 N N . ARG A 1 87 ? 28.987 15.245 -50.276 1.00 57.44 87 ARG A N 1
ATOM 701 C CA . ARG A 1 87 ? 27.885 16.163 -50.538 1.00 57.44 87 ARG A CA 1
ATOM 702 C C . ARG A 1 87 ? 26.857 15.435 -51.385 1.00 57.44 87 ARG A C 1
ATOM 704 O O . ARG A 1 87 ? 27.215 14.792 -52.368 1.00 57.44 87 ARG A O 1
ATOM 711 N N . PHE A 1 88 ? 25.602 15.558 -50.988 1.00 62.44 88 PHE A N 1
ATOM 712 C CA . PHE A 1 88 ? 24.483 15.344 -51.885 1.00 62.44 88 PHE A CA 1
ATOM 713 C C . PHE A 1 88 ? 24.307 16.664 -52.635 1.00 62.44 88 PHE A C 1
ATOM 715 O O . PHE A 1 88 ? 24.057 17.692 -52.001 1.00 62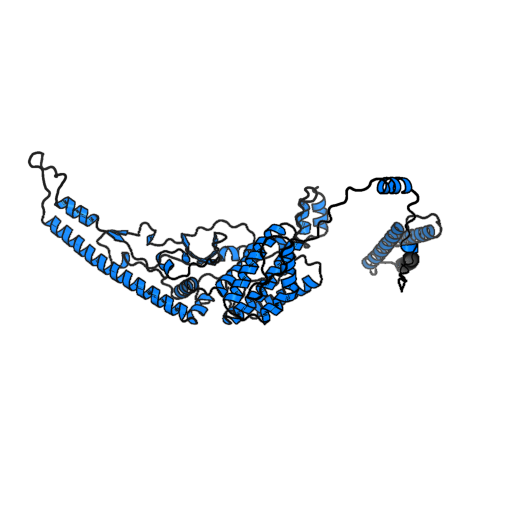.44 88 PHE A O 1
ATOM 722 N N . ASP A 1 89 ? 24.543 16.663 -53.945 1.00 62.38 89 ASP A N 1
ATOM 723 C CA . ASP A 1 89 ? 24.216 17.824 -54.772 1.00 62.38 89 ASP A CA 1
ATOM 724 C C . ASP A 1 89 ? 22.698 18.063 -54.728 1.00 62.38 89 ASP A C 1
ATOM 726 O O . ASP A 1 89 ? 21.918 17.149 -54.443 1.00 62.38 89 ASP A O 1
ATOM 730 N N . SER A 1 90 ? 22.267 19.298 -54.988 1.00 67.88 90 SER A N 1
ATOM 731 C CA . SER A 1 90 ? 20.848 19.608 -55.168 1.00 67.88 90 SER A CA 1
ATOM 732 C C . SER A 1 90 ? 20.255 18.683 -56.234 1.00 67.88 90 SER A C 1
ATOM 734 O O . SER A 1 90 ? 20.866 18.509 -57.291 1.00 67.88 90 SER A O 1
ATOM 736 N N . ALA A 1 91 ? 19.093 18.089 -55.943 1.00 63.75 91 ALA A N 1
ATOM 737 C CA . ALA A 1 91 ? 18.405 17.183 -56.859 1.00 63.75 91 ALA A CA 1
ATOM 738 C C . ALA A 1 91 ? 18.281 17.830 -58.246 1.00 63.75 91 ALA A C 1
ATOM 740 O O . ALA A 1 91 ? 17.820 18.968 -58.368 1.00 63.75 91 ALA A O 1
ATOM 741 N N . ARG A 1 92 ? 18.739 17.125 -59.279 1.00 70.88 92 ARG A N 1
ATOM 742 C CA . ARG A 1 92 ? 18.615 17.570 -60.669 1.00 70.88 92 ARG A CA 1
ATOM 743 C C . ARG A 1 92 ? 17.185 17.304 -61.128 1.00 70.88 92 ARG A C 1
ATOM 745 O O . ARG A 1 92 ? 16.542 16.390 -60.624 1.00 70.88 92 ARG A O 1
ATOM 752 N N . GLU A 1 93 ? 16.680 18.055 -62.106 1.00 68.81 93 GLU A N 1
ATOM 753 C CA . GLU A 1 93 ? 15.338 17.802 -62.668 1.00 68.81 93 GLU A CA 1
ATOM 754 C C . GLU A 1 93 ? 15.167 16.344 -63.119 1.00 68.81 93 GLU A C 1
ATOM 756 O O . GLU A 1 93 ? 14.129 15.737 -62.872 1.00 68.81 93 GLU A O 1
ATOM 761 N N . THR A 1 94 ? 16.231 15.738 -63.648 1.00 69.12 94 THR A N 1
ATOM 762 C CA . THR A 1 94 ? 16.258 14.332 -64.063 1.00 69.12 94 THR A CA 1
ATOM 763 C C . THR A 1 94 ? 16.119 13.334 -62.911 1.00 69.12 94 THR A C 1
ATOM 765 O O . THR A 1 94 ? 15.679 12.212 -63.143 1.00 69.12 94 THR A O 1
ATOM 768 N N . ASP A 1 95 ? 16.436 13.719 -61.670 1.00 63.88 95 ASP A N 1
ATOM 769 C CA . ASP A 1 95 ? 16.237 12.870 -60.485 1.00 63.88 95 ASP A CA 1
ATOM 770 C C . ASP A 1 95 ? 14.747 12.775 -60.096 1.00 63.88 95 ASP A C 1
ATOM 772 O O . ASP A 1 95 ? 14.343 11.852 -59.386 1.00 63.88 95 ASP A O 1
ATOM 776 N N . PHE A 1 96 ? 13.912 13.697 -60.596 1.00 65.94 96 PHE A N 1
ATOM 777 C CA . PHE A 1 96 ? 12.450 13.658 -60.481 1.00 65.94 96 PHE A CA 1
ATOM 778 C C . PHE A 1 96 ? 11.775 12.994 -61.692 1.00 65.94 96 PHE A C 1
ATOM 780 O O . PHE A 1 96 ? 10.559 12.776 -61.689 1.00 65.94 96 PHE A O 1
ATOM 787 N N . GLU A 1 97 ? 12.539 12.638 -62.726 1.00 68.38 97 GLU A N 1
ATOM 788 C CA . GLU A 1 97 ? 12.014 12.011 -63.933 1.00 68.38 97 GLU A CA 1
ATOM 789 C C . GLU A 1 97 ? 12.025 10.487 -63.805 1.00 68.38 97 GLU A C 1
ATOM 791 O O . GLU A 1 97 ? 13.027 9.802 -64.005 1.00 68.38 97 GLU A O 1
ATOM 796 N N . THR A 1 98 ? 10.856 9.912 -63.527 1.00 65.88 98 THR A N 1
ATOM 797 C CA . THR A 1 98 ? 10.656 8.466 -63.651 1.00 65.88 98 THR A CA 1
ATOM 798 C C . THR A 1 98 ? 10.085 8.140 -65.024 1.00 65.88 98 THR A C 1
ATOM 800 O O . THR A 1 98 ? 8.947 8.460 -65.368 1.00 65.88 98 THR A O 1
ATOM 803 N N . SER A 1 99 ? 10.885 7.465 -65.847 1.00 66.31 99 SER A N 1
ATOM 804 C CA . SER A 1 99 ? 10.456 7.011 -67.168 1.00 66.31 99 SER A CA 1
ATOM 805 C C . SER A 1 99 ? 9.512 5.801 -67.019 1.00 66.31 99 SER A C 1
ATOM 807 O O . SER A 1 99 ? 9.928 4.639 -67.022 1.00 66.31 99 SER A O 1
ATOM 809 N N . LEU A 1 100 ? 8.213 6.073 -66.901 1.00 71.12 100 LEU A N 1
ATOM 810 C CA . LEU A 1 100 ? 7.142 5.080 -66.782 1.00 71.12 100 LEU A CA 1
ATOM 811 C C . LEU A 1 100 ? 6.767 4.467 -68.149 1.00 71.12 100 LEU A C 1
ATOM 813 O O . LEU A 1 100 ? 5.633 4.592 -68.620 1.00 71.12 100 LEU A O 1
ATOM 817 N N . LYS A 1 101 ? 7.730 3.801 -68.807 1.00 74.94 101 LYS A N 1
ATOM 818 C CA . LYS A 1 101 ? 7.644 3.347 -70.217 1.00 74.94 101 LYS A CA 1
ATOM 819 C C . LYS A 1 101 ? 6.430 2.459 -70.531 1.00 74.94 101 LYS A C 1
ATOM 821 O O . LYS A 1 101 ? 5.979 2.431 -71.673 1.00 74.94 101 LYS A O 1
ATOM 826 N N . HIS A 1 102 ? 5.866 1.783 -69.528 1.00 71.06 102 HIS A N 1
ATOM 827 C CA . HIS A 1 102 ? 4.722 0.874 -69.682 1.00 71.06 102 HIS A CA 1
ATOM 828 C C . HIS A 1 102 ? 3.430 1.370 -69.021 1.00 71.06 102 HIS A C 1
ATOM 830 O O . HIS A 1 102 ? 2.380 0.749 -69.172 1.00 71.06 102 HIS A O 1
ATOM 836 N N . SER A 1 103 ? 3.455 2.529 -68.362 1.00 75.31 103 SER A N 1
ATOM 837 C CA . SER A 1 103 ? 2.284 3.060 -67.654 1.00 75.31 103 SER A CA 1
ATOM 838 C C . SER A 1 103 ? 1.383 3.905 -68.550 1.00 75.31 103 SER A C 1
ATOM 840 O O . SER A 1 103 ? 0.382 4.435 -68.083 1.00 75.31 103 SER A O 1
ATOM 842 N N . ARG A 1 104 ? 1.690 4.026 -69.852 1.00 73.62 104 ARG A N 1
ATOM 843 C CA . ARG A 1 104 ? 0.934 4.872 -70.790 1.00 73.62 104 ARG A CA 1
ATOM 844 C C . ARG A 1 104 ? -0.555 4.528 -70.814 1.00 73.62 104 ARG A C 1
ATOM 846 O O . ARG A 1 104 ? -1.367 5.440 -70.772 1.00 73.62 104 ARG A O 1
ATOM 853 N N . LYS A 1 105 ? -0.922 3.241 -70.859 1.00 76.19 105 LYS A N 1
ATOM 854 C CA . LYS A 1 105 ? -2.334 2.807 -70.866 1.00 76.19 105 LYS A CA 1
ATOM 855 C C . LYS A 1 105 ? -3.026 3.130 -69.537 1.00 76.19 105 LYS A C 1
ATOM 857 O O . LYS A 1 105 ? -4.109 3.700 -69.548 1.00 76.19 105 LYS A O 1
ATOM 862 N N . TYR A 1 106 ? -2.364 2.838 -68.419 1.00 76.38 106 TYR A N 1
ATOM 863 C CA . TYR A 1 106 ? -2.859 3.140 -67.074 1.00 76.38 106 TYR A CA 1
ATOM 864 C C . TYR A 1 106 ? -3.077 4.646 -66.866 1.00 76.38 106 TYR A C 1
ATOM 866 O O . TYR A 1 106 ? -4.166 5.064 -66.499 1.00 76.38 106 TYR A O 1
ATOM 874 N N . LEU A 1 107 ? -2.080 5.472 -67.194 1.00 75.06 107 LEU A N 1
ATOM 875 C CA . LEU A 1 107 ? -2.150 6.928 -67.055 1.00 75.06 107 LEU A CA 1
ATOM 876 C C . LEU A 1 107 ? -3.164 7.560 -68.013 1.00 75.06 107 LEU A C 1
ATOM 878 O O . LEU A 1 107 ? -3.752 8.584 -67.685 1.00 75.06 107 LEU A O 1
ATOM 882 N N . ARG A 1 108 ? -3.381 6.969 -69.197 1.00 75.75 108 ARG A N 1
ATOM 883 C CA . ARG A 1 108 ? -4.408 7.435 -70.138 1.00 75.75 108 ARG A CA 1
ATOM 884 C C . ARG A 1 108 ? -5.807 7.129 -69.613 1.00 75.75 108 ARG A C 1
ATOM 886 O O . ARG A 1 108 ? -6.646 8.014 -69.663 1.00 75.75 108 ARG A O 1
ATOM 893 N N . ASN A 1 109 ? -6.025 5.938 -69.056 1.00 75.44 109 ASN A N 1
ATOM 894 C CA . ASN A 1 109 ? -7.289 5.586 -68.408 1.00 75.44 109 ASN A CA 1
ATOM 895 C C . ASN A 1 109 ? -7.541 6.469 -67.175 1.00 75.44 109 ASN A C 1
ATOM 897 O O . ASN A 1 109 ? -8.588 7.091 -67.089 1.00 75.44 109 ASN A O 1
ATOM 901 N N . ALA A 1 110 ? -6.538 6.651 -66.311 1.00 71.50 110 ALA A N 1
ATOM 902 C CA . ALA A 1 110 ? -6.633 7.512 -65.129 1.00 71.50 110 ALA A CA 1
ATOM 903 C C . ALA A 1 110 ? -6.826 9.010 -65.448 1.00 71.50 110 ALA A C 1
ATOM 905 O O . ALA A 1 110 ? -7.299 9.755 -64.599 1.00 71.50 110 ALA A O 1
ATOM 906 N N . LYS A 1 111 ? -6.440 9.473 -66.648 1.00 68.50 111 LYS A N 1
ATOM 907 C CA . LYS A 1 111 ? -6.717 10.841 -67.128 1.00 68.50 111 LYS A CA 1
ATOM 908 C C . LYS A 1 111 ? -8.089 10.991 -67.790 1.00 68.50 111 LYS A C 1
ATOM 910 O O . LYS A 1 111 ? -8.577 12.113 -67.877 1.00 68.50 111 LYS A O 1
ATOM 915 N N . LEU A 1 112 ? -8.644 9.908 -68.336 1.00 71.94 112 LEU A N 1
ATOM 916 C CA . LEU A 1 112 ? -9.962 9.892 -68.981 1.00 71.94 112 LEU A CA 1
ATOM 917 C C . LEU A 1 112 ? -11.081 9.695 -67.954 1.00 71.94 112 LEU A C 1
ATOM 919 O O . LEU A 1 112 ? -12.157 10.267 -68.11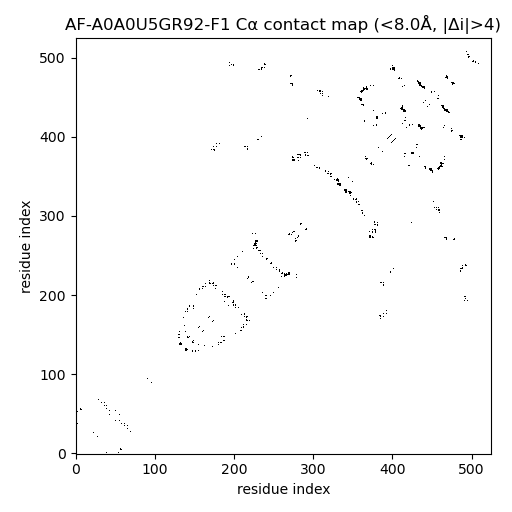7 1.00 71.94 112 LEU A O 1
ATOM 923 N N . ASP A 1 113 ? -10.805 8.956 -66.881 1.00 65.19 113 ASP A N 1
ATOM 924 C CA . ASP A 1 113 ? -11.643 8.933 -65.690 1.00 65.19 113 ASP A CA 1
ATOM 925 C C . ASP A 1 113 ? -11.540 10.299 -65.014 1.00 65.19 113 ASP A C 1
ATOM 927 O O . ASP A 1 113 ? -10.575 10.600 -64.316 1.00 65.19 113 ASP A O 1
ATOM 931 N N . THR A 1 114 ? -12.530 11.161 -65.249 1.00 63.25 114 THR A N 1
ATOM 932 C CA . THR A 1 114 ? -12.696 12.359 -64.425 1.00 63.25 114 THR A CA 1
ATOM 933 C C . THR A 1 114 ? -13.159 11.854 -63.062 1.00 63.25 114 THR A C 1
ATOM 935 O O . THR A 1 114 ? -14.277 11.335 -62.984 1.00 63.25 114 THR A O 1
ATOM 938 N N . PRO A 1 115 ? -12.348 11.936 -61.989 1.00 61.72 115 PRO A N 1
ATOM 939 C CA . PRO A 1 115 ? -12.852 11.582 -60.676 1.00 61.72 115 PRO A CA 1
ATOM 940 C C . PRO A 1 115 ? -14.039 12.513 -60.404 1.00 61.72 115 PRO A C 1
ATOM 942 O O . PRO A 1 115 ? -13.923 13.711 -60.696 1.00 61.72 115 PRO A O 1
ATOM 945 N N . PRO A 1 116 ? -15.176 12.024 -59.875 1.00 64.50 116 PRO A N 1
ATOM 946 C CA . PRO A 1 116 ? -16.200 12.931 -59.377 1.00 64.50 116 PRO A CA 1
ATOM 947 C C . PRO A 1 116 ? -15.505 13.917 -58.441 1.00 64.50 116 PRO A C 1
ATOM 949 O O . PRO A 1 116 ? -14.680 13.485 -57.633 1.00 64.50 116 PRO A O 1
ATOM 952 N N . ALA A 1 117 ? -15.758 15.220 -58.619 1.00 64.75 117 ALA A N 1
ATOM 953 C CA . ALA A 1 117 ? -15.086 16.279 -57.874 1.00 64.75 117 ALA A CA 1
ATOM 954 C C . ALA A 1 117 ? -15.077 15.904 -56.389 1.00 64.75 117 ALA A C 1
ATOM 956 O O . ALA A 1 117 ? -16.126 15.896 -55.742 1.00 64.75 117 ALA A O 1
ATOM 957 N N . ALA A 1 118 ? -13.909 15.488 -55.888 1.00 64.94 118 ALA A N 1
ATOM 958 C CA . ALA A 1 118 ? -13.807 15.004 -54.527 1.00 64.94 118 ALA A CA 1
ATOM 959 C C . ALA A 1 118 ? -14.222 16.174 -53.633 1.00 64.94 118 ALA A C 1
ATOM 961 O O . ALA A 1 118 ? -13.679 17.270 -53.809 1.00 64.94 118 ALA A O 1
ATOM 962 N N . PRO A 1 119 ? -15.202 16.000 -52.730 1.00 67.75 119 PRO A N 1
ATOM 963 C CA . PRO A 1 119 ? -15.579 17.079 -51.842 1.00 67.75 119 PRO A CA 1
ATOM 964 C C . PRO A 1 119 ? -14.320 17.515 -51.098 1.00 67.75 119 PRO A C 1
ATOM 966 O O . PRO A 1 119 ? -13.647 16.698 -50.467 1.00 67.75 119 PRO A O 1
ATOM 969 N N . THR A 1 120 ? -13.976 18.797 -51.206 1.00 65.81 120 THR A N 1
ATOM 970 C CA . THR A 1 120 ? -12.882 19.397 -50.449 1.00 65.81 120 THR A CA 1
ATOM 971 C C . THR A 1 120 ? -13.320 19.437 -48.991 1.00 65.81 120 THR A C 1
ATOM 973 O O . THR A 1 120 ? -13.845 20.440 -48.516 1.00 65.81 120 THR A O 1
ATOM 976 N N . ILE A 1 121 ? -13.195 18.315 -48.282 1.00 71.31 121 ILE A N 1
ATOM 977 C CA . ILE A 1 121 ? -13.452 18.273 -46.847 1.00 71.31 121 ILE A CA 1
ATOM 978 C C . ILE A 1 121 ? -12.272 19.005 -46.203 1.00 71.31 121 ILE A C 1
ATOM 980 O O . ILE A 1 121 ? -11.141 18.518 -46.295 1.00 71.31 121 ILE A O 1
ATOM 984 N N . PRO A 1 122 ? -12.475 20.181 -45.582 1.00 78.00 122 PRO A N 1
ATOM 985 C CA . PRO A 1 122 ? -11.392 20.847 -44.881 1.00 78.00 122 PRO A CA 1
ATOM 986 C C . PRO A 1 122 ? -10.897 19.915 -43.773 1.00 78.00 122 PRO A C 1
ATOM 988 O O . PRO A 1 122 ? -11.693 19.439 -42.960 1.00 78.00 122 PRO A O 1
ATOM 991 N N . PHE A 1 123 ? -9.590 19.652 -43.741 1.00 78.88 123 PHE A N 1
ATOM 992 C CA . PHE A 1 123 ? -8.969 18.873 -42.675 1.00 78.88 123 PHE A CA 1
ATOM 993 C C . PHE A 1 123 ? -9.177 19.602 -41.344 1.00 78.88 123 PHE A C 1
ATOM 995 O O . PHE A 1 123 ? -8.505 20.584 -41.032 1.00 78.88 123 PHE A O 1
ATOM 1002 N N . ARG A 1 124 ? -10.160 19.136 -40.574 1.00 74.81 124 ARG A N 1
ATOM 1003 C CA . ARG A 1 124 ? -10.457 19.587 -39.215 1.00 74.81 124 ARG A CA 1
ATOM 1004 C C . ARG A 1 124 ? -10.117 18.436 -38.275 1.00 74.81 124 ARG A C 1
ATOM 1006 O O . ARG A 1 124 ? -11.010 17.655 -37.947 1.00 74.81 124 ARG A O 1
ATOM 1013 N N . PRO A 1 125 ? -8.840 18.256 -37.901 1.00 71.12 125 PRO A N 1
ATOM 1014 C CA . PRO A 1 125 ? -8.449 17.143 -37.052 1.00 71.12 125 PRO A CA 1
ATOM 1015 C C . PRO A 1 125 ? -9.122 17.290 -35.688 1.00 71.12 125 PRO A C 1
ATOM 1017 O O . PRO A 1 125 ? -8.729 18.136 -34.885 1.00 71.12 125 PRO A O 1
ATOM 1020 N N . ASN A 1 126 ? -10.129 16.458 -35.425 1.00 72.06 126 ASN A N 1
ATOM 1021 C CA . ASN A 1 126 ? -10.763 16.344 -34.118 1.00 72.06 126 ASN A CA 1
ATOM 1022 C C . ASN A 1 126 ? -9.855 15.509 -33.206 1.00 72.06 126 ASN A C 1
ATOM 1024 O O . ASN A 1 126 ? -10.078 14.317 -33.023 1.00 72.06 126 ASN A O 1
ATOM 1028 N N . HIS A 1 127 ? -8.771 16.114 -32.718 1.00 68.69 127 HIS A N 1
ATOM 1029 C CA . HIS A 1 127 ? -7.846 15.458 -31.802 1.00 68.69 127 HIS A CA 1
ATOM 1030 C C . HIS A 1 127 ? -7.852 16.165 -30.451 1.00 68.69 127 HIS A C 1
ATOM 1032 O O . HIS A 1 127 ? -7.752 17.391 -30.353 1.00 68.69 127 HIS A O 1
ATOM 1038 N N . SER A 1 128 ? -7.956 15.373 -29.390 1.00 72.31 128 SER A N 1
ATOM 1039 C CA . SER A 1 128 ? -7.807 15.862 -28.028 1.00 72.31 128 SER A CA 1
ATOM 1040 C C . SER A 1 128 ? -6.385 16.382 -27.818 1.00 72.31 128 SER A C 1
ATOM 1042 O O . SER A 1 128 ? -5.406 15.760 -28.233 1.00 72.31 128 SER A O 1
ATOM 1044 N N . ARG A 1 129 ? -6.247 17.527 -27.139 1.00 79.25 129 ARG A N 1
ATOM 1045 C CA . ARG A 1 129 ? -4.931 18.066 -26.767 1.00 79.25 129 ARG A CA 1
ATOM 1046 C C . ARG A 1 129 ? -4.187 17.040 -25.906 1.00 79.25 129 ARG A C 1
ATOM 1048 O O . ARG A 1 129 ? -4.654 16.740 -24.808 1.00 79.25 129 ARG A O 1
ATOM 1055 N N . ARG A 1 130 ? -3.048 16.542 -26.391 1.00 82.94 130 ARG A N 1
ATOM 1056 C CA . ARG A 1 130 ? -2.170 15.582 -25.697 1.00 82.94 130 ARG A CA 1
ATOM 1057 C C . ARG A 1 130 ? -1.315 16.262 -24.620 1.00 82.94 130 ARG A C 1
ATOM 1059 O O . ARG A 1 130 ? -1.219 17.490 -24.595 1.00 82.94 130 ARG A O 1
ATOM 1066 N N . ARG A 1 131 ? -0.702 15.462 -23.736 1.00 84.56 131 ARG A N 1
ATOM 1067 C CA . ARG A 1 131 ? 0.238 15.910 -22.681 1.00 84.56 131 ARG A CA 1
ATOM 1068 C C . ARG A 1 131 ? -0.311 17.021 -21.790 1.00 84.56 131 ARG A C 1
ATOM 1070 O O . ARG A 1 131 ? 0.324 18.048 -21.550 1.00 84.56 131 ARG A O 1
ATOM 1077 N N . GLN A 1 132 ? -1.544 16.836 -21.339 1.00 86.75 132 GLN A N 1
ATOM 1078 C CA . GLN A 1 132 ? -2.169 17.790 -20.435 1.00 86.75 132 GLN A CA 1
ATOM 1079 C C . GLN A 1 132 ? -1.587 17.643 -19.034 1.00 86.75 132 GLN A C 1
ATOM 1081 O O . GLN A 1 132 ? -1.285 16.537 -18.592 1.00 86.75 132 GLN A O 1
ATOM 1086 N N . LYS A 1 133 ? -1.495 18.763 -18.321 1.00 89.81 133 LYS A N 1
ATOM 1087 C CA . LYS A 1 133 ? -1.117 18.791 -16.911 1.00 89.81 133 LYS A CA 1
ATOM 1088 C C . LYS A 1 133 ? -2.332 19.086 -16.041 1.00 89.81 133 LYS A C 1
ATOM 1090 O O . LYS A 1 133 ? -3.282 19.752 -16.461 1.00 89.81 133 LYS A O 1
ATOM 1095 N N . GLN A 1 134 ? -2.307 18.553 -14.835 1.00 89.56 134 GLN A N 1
ATOM 1096 C CA . GLN A 1 134 ? -3.178 18.933 -13.740 1.00 89.56 134 GLN A CA 1
ATOM 1097 C C . GLN A 1 134 ? -2.762 20.308 -13.183 1.00 89.56 134 GLN A C 1
ATOM 1099 O O . GLN A 1 134 ? -1.713 20.850 -13.530 1.00 89.56 134 GLN A O 1
ATOM 1104 N N . ILE A 1 135 ? -3.588 20.875 -12.298 1.00 84.00 135 ILE A N 1
ATOM 1105 C CA . ILE A 1 135 ? -3.342 22.195 -11.683 1.00 84.00 135 ILE A CA 1
ATOM 1106 C C . ILE A 1 135 ? -2.051 22.192 -10.848 1.00 84.00 135 ILE A C 1
ATOM 1108 O O . ILE A 1 135 ? -1.327 23.179 -10.822 1.00 84.00 135 ILE A O 1
ATOM 1112 N N . ASN A 1 136 ? -1.735 21.065 -10.210 1.00 83.69 136 ASN A N 1
ATOM 1113 C CA . ASN A 1 136 ? -0.511 20.852 -9.430 1.00 83.69 136 ASN A CA 1
ATOM 1114 C C . ASN A 1 136 ? 0.737 20.576 -10.300 1.00 83.69 136 ASN A C 1
ATOM 1116 O O . ASN A 1 136 ? 1.792 20.255 -9.761 1.00 83.69 136 ASN A O 1
ATOM 1120 N N . GLY A 1 137 ? 0.631 20.654 -11.632 1.00 87.50 137 GLY A N 1
ATOM 1121 C CA . GLY A 1 137 ? 1.734 20.414 -12.564 1.00 87.50 137 GLY A CA 1
ATOM 1122 C C . GLY A 1 137 ? 1.995 18.944 -12.916 1.00 87.50 137 GLY A C 1
ATOM 1123 O O . GLY A 1 137 ? 2.778 18.699 -13.834 1.00 87.50 137 GLY A O 1
ATOM 1124 N N . LEU A 1 138 ? 1.325 17.988 -12.260 1.00 92.00 138 LEU A N 1
ATOM 1125 C CA . LEU A 1 138 ? 1.414 16.565 -12.600 1.00 92.00 138 LEU A CA 1
ATOM 1126 C C . LEU A 1 138 ? 0.802 16.273 -13.968 1.00 92.00 138 LEU A C 1
ATOM 1128 O O . LEU A 1 138 ? -0.084 16.987 -14.439 1.00 92.00 138 LEU A O 1
ATOM 1132 N N . PHE A 1 139 ? 1.231 15.184 -14.598 1.00 93.06 139 PHE A N 1
ATOM 1133 C CA . PHE A 1 139 ? 0.610 14.712 -15.828 1.00 93.06 139 PHE A CA 1
ATOM 1134 C C . PHE A 1 139 ? -0.854 14.306 -15.593 1.00 93.06 139 PHE A C 1
ATOM 1136 O O . PHE A 1 139 ? -1.204 13.696 -14.584 1.00 93.06 139 PHE A O 1
ATOM 1143 N N . ARG A 1 140 ? -1.735 14.634 -16.541 1.00 92.44 140 ARG A N 1
ATOM 1144 C CA . ARG A 1 140 ? -3.137 14.211 -16.519 1.00 92.44 140 ARG A CA 1
ATOM 1145 C C . ARG A 1 140 ? -3.317 12.988 -17.414 1.00 92.44 140 ARG A C 1
ATOM 1147 O O . ARG A 1 140 ? -3.573 13.133 -18.608 1.00 92.44 140 ARG A O 1
ATOM 1154 N N . LEU A 1 141 ? -3.239 11.806 -16.811 1.00 91.38 141 LEU A N 1
ATOM 1155 C CA . LEU A 1 141 ? -3.543 10.540 -17.473 1.00 91.38 141 LEU A CA 1
ATOM 1156 C C . LEU A 1 141 ? -5.065 10.312 -17.468 1.00 91.38 141 LEU A C 1
ATOM 1158 O O . LEU A 1 141 ? -5.655 10.138 -16.404 1.00 91.38 141 LEU A O 1
ATOM 1162 N N . LYS A 1 142 ? -5.714 10.412 -18.634 1.00 81.69 142 LYS A N 1
ATOM 1163 C CA . LYS A 1 142 ? -7.188 10.412 -18.746 1.00 81.69 142 LYS A CA 1
ATOM 1164 C C . LYS A 1 142 ? -7.787 9.045 -19.045 1.00 81.69 142 LYS A C 1
ATOM 1166 O O . LYS A 1 142 ? -8.874 8.740 -18.566 1.00 81.69 142 LYS A O 1
ATOM 1171 N N . ASP A 1 143 ? -7.086 8.263 -19.842 1.00 85.06 143 ASP A N 1
ATOM 1172 C CA . ASP A 1 143 ? -7.565 7.032 -20.450 1.00 85.06 143 ASP A CA 1
ATOM 1173 C C . ASP A 1 143 ? -6.442 5.991 -20.457 1.00 85.06 143 ASP A C 1
ATOM 1175 O O . ASP A 1 143 ? -5.295 6.275 -20.093 1.00 85.06 143 ASP A O 1
ATOM 1179 N N . ASP A 1 144 ? -6.806 4.767 -20.827 1.00 86.50 144 ASP A N 1
ATOM 1180 C CA . ASP A 1 144 ? -5.888 3.650 -21.006 1.00 86.50 144 ASP A CA 1
ATOM 1181 C C . ASP A 1 144 ? -5.399 3.531 -22.462 1.00 86.50 144 ASP A C 1
ATOM 1183 O O . ASP A 1 144 ? -4.949 2.457 -22.868 1.00 86.50 144 ASP A O 1
ATOM 1187 N N . GLU A 1 145 ? -5.474 4.605 -23.264 1.00 90.31 145 GLU A N 1
ATOM 1188 C CA . GLU A 1 145 ? -4.933 4.611 -24.626 1.00 90.31 145 GLU A CA 1
ATOM 1189 C C . GLU A 1 145 ? -3.404 4.498 -24.593 1.00 90.31 145 GLU A C 1
ATOM 1191 O O . GLU A 1 145 ? -2.718 5.077 -23.743 1.00 90.31 145 GLU A O 1
ATOM 1196 N N . THR A 1 146 ? -2.838 3.747 -25.538 1.00 90.69 146 THR A N 1
ATOM 1197 C CA . THR A 1 146 ? -1.391 3.497 -25.591 1.00 90.69 146 THR A CA 1
ATOM 1198 C C . THR A 1 146 ? -0.611 4.801 -25.766 1.00 90.69 146 THR A C 1
ATOM 1200 O O . THR A 1 146 ? 0.441 4.988 -25.162 1.00 90.69 146 THR A O 1
ATOM 1203 N N . GLU A 1 147 ? -1.152 5.747 -26.528 1.00 90.25 147 GLU A N 1
ATOM 1204 C CA . GLU A 1 147 ? -0.588 7.072 -26.754 1.00 90.25 147 GLU A CA 1
ATOM 1205 C C . GLU A 1 147 ? -0.505 7.910 -25.475 1.00 90.25 147 GLU A C 1
ATOM 1207 O O . GLU A 1 147 ? 0.434 8.702 -25.337 1.00 90.25 147 GLU A O 1
ATOM 1212 N N . SER A 1 148 ? -1.470 7.750 -24.564 1.00 92.75 148 SER A N 1
ATOM 1213 C CA . SER A 1 148 ? -1.504 8.414 -23.258 1.00 92.75 148 SER A CA 1
ATOM 1214 C C . SER A 1 148 ? -0.465 7.826 -22.305 1.00 92.75 148 SER A C 1
ATOM 1216 O O . SER A 1 148 ? 0.213 8.584 -21.610 1.00 92.75 148 SER A O 1
ATOM 1218 N N . LEU A 1 149 ? -0.291 6.498 -22.311 1.00 95.81 149 LEU A N 1
ATOM 1219 C CA . LEU A 1 149 ? 0.752 5.820 -21.531 1.00 95.81 149 LEU A CA 1
ATOM 1220 C C . LEU A 1 149 ? 2.149 6.237 -21.994 1.00 95.81 149 LEU A C 1
ATOM 1222 O O . LEU A 1 149 ? 2.946 6.696 -21.182 1.00 95.81 149 LEU A O 1
ATOM 1226 N N . VAL A 1 150 ? 2.405 6.202 -23.303 1.00 94.88 150 VAL A N 1
ATOM 1227 C CA . VAL A 1 150 ? 3.687 6.634 -23.880 1.00 94.88 150 VAL A CA 1
ATOM 1228 C C . VAL A 1 150 ? 3.960 8.112 -23.586 1.00 94.88 150 VAL A C 1
ATOM 1230 O O . VAL A 1 150 ? 5.083 8.483 -23.246 1.00 94.88 150 VAL A O 1
ATOM 1233 N N . ASP A 1 151 ? 2.951 8.984 -23.678 1.00 95.12 151 ASP A N 1
ATOM 1234 C CA . ASP A 1 151 ? 3.118 10.395 -23.315 1.00 95.12 151 ASP A CA 1
ATOM 1235 C C . ASP A 1 151 ? 3.465 10.581 -21.831 1.00 95.12 151 ASP A C 1
ATOM 1237 O O . ASP A 1 151 ? 4.277 11.452 -21.509 1.00 95.12 151 ASP A O 1
ATOM 1241 N N . PHE A 1 152 ? 2.872 9.783 -20.939 1.00 96.94 152 PHE A N 1
ATOM 1242 C CA . PHE A 1 152 ? 3.201 9.802 -19.517 1.00 96.94 152 PHE A CA 1
ATOM 1243 C C . PHE A 1 152 ? 4.629 9.309 -19.260 1.00 96.94 152 PHE A C 1
ATOM 1245 O O . PHE A 1 152 ? 5.383 9.982 -18.564 1.00 96.94 152 PHE A O 1
ATOM 1252 N N . GLU A 1 153 ? 5.042 8.199 -19.870 1.00 97.06 153 GLU A N 1
ATOM 1253 C CA . GLU A 1 153 ? 6.407 7.664 -19.769 1.00 97.06 153 GLU A CA 1
ATOM 1254 C C . GLU A 1 153 ? 7.451 8.677 -20.266 1.00 97.06 153 GLU A C 1
ATOM 1256 O O . GLU A 1 153 ? 8.499 8.866 -19.644 1.00 97.06 153 GLU A O 1
ATOM 1261 N N . MET A 1 154 ? 7.145 9.385 -21.360 1.00 95.06 154 MET A N 1
ATOM 1262 C CA . MET A 1 154 ? 7.977 10.477 -21.868 1.00 95.06 154 MET A CA 1
ATOM 1263 C C . MET A 1 154 ? 8.028 11.668 -20.908 1.00 95.06 154 MET A C 1
ATOM 1265 O O . MET A 1 154 ? 9.081 12.290 -20.766 1.00 95.06 154 MET A O 1
ATOM 1269 N N . TRP A 1 155 ? 6.907 12.007 -20.267 1.00 96.50 155 TRP A N 1
ATOM 1270 C CA . TRP A 1 155 ? 6.862 13.054 -19.248 1.00 96.50 155 TRP A CA 1
ATOM 1271 C C . TRP A 1 155 ? 7.681 12.669 -18.011 1.00 96.50 155 TRP A C 1
ATOM 1273 O O . TRP A 1 155 ? 8.403 13.512 -17.484 1.00 96.50 155 TRP A O 1
ATOM 1283 N N . VAL A 1 156 ? 7.641 11.402 -17.584 1.00 97.50 156 VAL A N 1
ATOM 1284 C CA . VAL A 1 156 ? 8.457 10.911 -16.464 1.00 97.50 156 VAL A CA 1
ATOM 1285 C C . VAL A 1 156 ? 9.945 11.084 -16.754 1.00 97.50 156 VAL A C 1
ATOM 1287 O O . VAL A 1 156 ? 10.664 11.668 -15.948 1.00 97.50 156 VAL A O 1
ATOM 1290 N N . ASP A 1 157 ? 10.379 10.679 -17.944 1.00 95.19 157 ASP A N 1
ATOM 1291 C CA . ASP A 1 157 ? 11.772 10.799 -18.379 1.00 95.19 157 ASP A CA 1
ATOM 1292 C C . ASP A 1 157 ? 12.239 12.266 -18.497 1.00 95.19 157 ASP A C 1
ATOM 1294 O O . ASP A 1 157 ? 13.371 12.605 -18.158 1.00 95.19 157 ASP A O 1
ATOM 1298 N N . ALA A 1 158 ? 11.378 13.163 -18.991 1.00 94.31 158 ALA A N 1
ATOM 1299 C CA . ALA A 1 158 ? 11.773 14.535 -19.317 1.00 94.31 158 ALA A CA 1
ATOM 1300 C C . ALA A 1 158 ? 11.515 15.566 -18.205 1.00 94.31 158 ALA A C 1
ATOM 1302 O O . ALA A 1 158 ? 12.221 16.571 -18.133 1.00 94.31 158 ALA A O 1
ATOM 1303 N N . GLU A 1 159 ? 10.486 15.376 -17.377 1.00 95.19 159 GLU A N 1
ATOM 1304 C CA . GLU A 1 159 ? 9.919 16.451 -16.554 1.00 95.19 159 GLU A CA 1
ATOM 1305 C C . GLU A 1 159 ? 9.698 16.084 -15.080 1.00 95.19 159 GLU A C 1
ATOM 1307 O O . GLU A 1 159 ? 9.640 16.999 -14.255 1.00 95.19 159 GLU A O 1
ATOM 1312 N N . LEU A 1 160 ? 9.609 14.797 -14.710 1.00 96.12 160 LEU A N 1
ATOM 1313 C CA . LEU A 1 160 ? 9.283 14.389 -13.332 1.00 96.12 160 LEU A CA 1
ATOM 1314 C C . LEU A 1 160 ? 10.269 14.947 -12.302 1.00 96.12 160 LEU A C 1
ATOM 1316 O O . LEU A 1 160 ? 9.843 15.465 -11.273 1.00 96.12 160 LEU A O 1
ATOM 1320 N N . GLN A 1 161 ? 11.577 14.880 -12.569 1.00 93.62 161 GLN A N 1
ATOM 1321 C CA . GLN A 1 161 ? 12.580 15.375 -11.618 1.00 93.62 161 GLN A CA 1
ATOM 1322 C C . GLN A 1 161 ? 12.481 16.894 -11.414 1.00 93.62 161 GLN A C 1
ATOM 1324 O O . GLN A 1 161 ? 12.608 17.368 -10.287 1.00 93.62 161 GLN A O 1
ATOM 1329 N N . ASN A 1 162 ? 12.189 17.655 -12.474 1.00 93.25 162 ASN A N 1
ATOM 1330 C CA . ASN A 1 162 ? 11.992 19.104 -12.383 1.00 93.25 162 ASN A CA 1
ATOM 1331 C C . ASN A 1 162 ? 10.677 19.467 -11.674 1.00 93.25 162 ASN A C 1
ATOM 1333 O O . ASN A 1 162 ? 10.605 20.434 -10.917 1.00 93.25 162 ASN A O 1
ATOM 1337 N N . TRP A 1 163 ? 9.620 18.683 -11.892 1.00 94.62 163 TRP A N 1
ATOM 1338 C CA . TRP A 1 163 ? 8.394 18.826 -11.113 1.00 94.62 163 TRP A CA 1
ATOM 1339 C C . TRP A 1 163 ? 8.661 18.531 -9.629 1.00 94.62 163 TRP A C 1
ATOM 1341 O O . TRP A 1 163 ? 8.296 19.327 -8.774 1.00 94.62 163 TRP A O 1
ATOM 1351 N N . CYS A 1 164 ? 9.376 17.448 -9.318 1.00 92.75 164 CYS A N 1
ATOM 1352 C CA . CYS A 1 164 ? 9.677 17.038 -7.947 1.00 92.75 164 CYS A CA 1
ATOM 1353 C C . CYS A 1 164 ? 10.533 18.066 -7.187 1.00 92.75 164 CYS A C 1
ATOM 1355 O O . CYS A 1 164 ? 10.349 18.226 -5.986 1.00 92.75 164 CYS A O 1
ATOM 1357 N N . SER A 1 165 ? 11.456 18.762 -7.859 1.00 90.19 165 SER A N 1
ATOM 1358 C CA . SER A 1 165 ? 12.300 19.792 -7.233 1.00 90.19 165 SER A CA 1
ATOM 1359 C C . SER A 1 165 ? 11.572 21.114 -6.971 1.00 90.19 165 SER A C 1
ATOM 1361 O O . SER A 1 165 ? 12.003 21.891 -6.123 1.00 90.19 165 SER A O 1
ATOM 1363 N N . THR A 1 166 ? 10.486 21.382 -7.700 1.00 89.38 166 THR A N 1
ATOM 1364 C CA . THR A 1 166 ? 9.689 22.616 -7.583 1.00 89.38 166 THR A CA 1
ATOM 1365 C C . THR A 1 166 ? 8.406 22.418 -6.780 1.00 89.38 166 THR A C 1
ATOM 1367 O O . THR A 1 166 ? 7.846 23.385 -6.256 1.00 89.38 166 THR A O 1
ATOM 1370 N N . ALA A 1 167 ? 7.940 21.174 -6.662 1.00 87.62 167 ALA A N 1
ATOM 1371 C CA . ALA A 1 167 ? 6.794 20.808 -5.854 1.00 87.62 167 ALA A CA 1
ATOM 1372 C C . ALA A 1 167 ? 7.053 21.137 -4.379 1.00 87.62 167 ALA A C 1
ATOM 1374 O O . ALA A 1 167 ? 8.079 20.783 -3.803 1.00 87.62 167 ALA A O 1
ATOM 1375 N N . GLN A 1 168 ? 6.085 21.800 -3.749 1.00 84.75 168 GLN A N 1
ATOM 1376 C CA . GLN A 1 168 ? 6.095 21.965 -2.301 1.00 84.75 168 GLN A CA 1
ATOM 1377 C C . GLN A 1 168 ? 5.819 20.600 -1.650 1.00 84.75 168 GLN A C 1
ATOM 1379 O O . GLN A 1 168 ? 4.844 19.951 -2.053 1.00 84.75 168 GLN A O 1
ATOM 1384 N N . PRO A 1 169 ? 6.616 20.167 -0.654 1.00 78.56 169 PRO A N 1
ATOM 1385 C CA . PRO A 1 169 ? 6.426 18.899 0.043 1.00 78.56 169 PRO A CA 1
ATOM 1386 C C . PRO A 1 169 ? 5.219 19.015 0.974 1.00 78.56 169 PRO A C 1
ATOM 1388 O O . PRO A 1 169 ? 5.321 19.250 2.174 1.00 78.56 169 PRO A O 1
ATOM 1391 N N . LEU A 1 170 ? 4.039 18.923 0.374 1.00 86.06 170 LEU A N 1
ATOM 1392 C CA . LEU A 1 170 ? 2.747 18.973 1.032 1.00 86.06 170 LEU A CA 1
ATOM 1393 C C . LEU A 1 170 ? 2.015 17.665 0.772 1.00 86.06 170 LEU A C 1
ATOM 1395 O O . LEU A 1 170 ? 2.163 17.057 -0.287 1.00 86.06 170 LEU A O 1
ATOM 1399 N N . ASP A 1 171 ? 1.137 17.311 1.706 1.00 85.81 171 ASP A N 1
ATOM 1400 C CA . ASP A 1 171 ? 0.280 16.125 1.649 1.00 85.81 171 ASP A CA 1
ATOM 1401 C C . ASP A 1 171 ? -0.359 15.933 0.260 1.00 85.81 171 ASP A C 1
ATOM 1403 O O . ASP A 1 171 ? -0.210 14.887 -0.365 1.00 85.81 171 ASP A O 1
ATOM 1407 N N . LYS A 1 172 ? -0.934 17.002 -0.309 1.00 89.62 172 LYS A N 1
ATOM 1408 C CA . LYS A 1 172 ? -1.573 16.993 -1.639 1.00 89.62 172 LYS A CA 1
ATOM 1409 C C . LYS A 1 172 ? -0.640 16.602 -2.792 1.00 89.62 172 LYS A C 1
ATOM 1411 O O . LYS A 1 172 ? -1.106 15.996 -3.753 1.00 89.62 172 LYS A O 1
ATOM 1416 N N . ALA A 1 173 ? 0.638 16.981 -2.738 1.00 92.56 173 ALA A N 1
ATOM 1417 C CA . ALA A 1 173 ? 1.601 16.653 -3.789 1.00 92.56 173 ALA A CA 1
ATOM 1418 C C . ALA A 1 173 ? 1.964 15.163 -3.746 1.00 92.56 173 ALA A C 1
ATOM 1420 O O . ALA A 1 173 ? 1.940 14.505 -4.786 1.00 92.56 173 ALA A O 1
ATOM 1421 N N . CYS A 1 174 ? 2.210 14.626 -2.544 1.00 95.31 174 CYS A N 1
ATOM 1422 C CA . CYS A 1 174 ? 2.456 13.200 -2.337 1.00 95.31 174 CYS A CA 1
ATOM 1423 C C . CYS A 1 174 ? 1.250 12.365 -2.787 1.00 95.31 174 CYS A C 1
ATOM 1425 O O . CYS A 1 174 ? 1.400 11.442 -3.584 1.00 95.31 174 CYS A O 1
ATOM 1427 N N . CYS A 1 175 ? 0.046 12.738 -2.341 1.00 93.94 175 CYS A N 1
ATOM 1428 C CA . CYS A 1 175 ? -1.183 12.018 -2.677 1.00 93.94 175 CYS A CA 1
ATOM 1429 C C . CYS A 1 175 ? -1.459 12.038 -4.183 1.00 93.94 175 CYS A C 1
ATOM 1431 O O . CYS A 1 175 ? -1.693 10.992 -4.776 1.00 93.94 175 CYS A O 1
ATOM 1433 N N . GLY A 1 176 ? -1.346 13.205 -4.829 1.00 94.75 176 GLY A N 1
ATOM 1434 C CA . GLY A 1 176 ? -1.566 13.314 -6.272 1.00 94.75 176 GLY A CA 1
ATOM 1435 C C . GLY A 1 176 ? -0.581 12.479 -7.097 1.00 94.75 176 GLY A C 1
ATOM 1436 O O . GLY A 1 176 ? -0.968 11.901 -8.112 1.00 94.75 176 GLY A O 1
ATOM 1437 N N . LEU A 1 177 ? 0.683 12.380 -6.666 1.00 97.12 177 LEU A N 1
ATOM 1438 C CA . LEU A 1 177 ? 1.663 11.524 -7.335 1.00 97.12 177 LEU A CA 1
ATOM 1439 C C . LEU A 1 177 ? 1.369 10.037 -7.095 1.00 97.12 177 LEU A C 1
ATOM 1441 O O . LEU A 1 177 ? 1.438 9.256 -8.039 1.00 97.12 177 LEU A O 1
ATOM 1445 N N . ALA A 1 178 ? 0.998 9.644 -5.875 1.00 97.19 178 ALA A N 1
ATOM 1446 C CA . ALA A 1 178 ? 0.615 8.268 -5.564 1.00 97.19 178 ALA A CA 1
ATOM 1447 C C . ALA A 1 178 ? -0.617 7.806 -6.365 1.00 97.19 178 ALA A C 1
ATOM 1449 O O . ALA A 1 178 ? -0.597 6.731 -6.966 1.00 97.19 178 ALA A O 1
ATOM 1450 N N . GLU A 1 179 ? -1.648 8.649 -6.472 1.00 95.56 179 GLU A N 1
ATOM 1451 C CA . GLU A 1 179 ? -2.825 8.398 -7.315 1.00 95.56 179 GLU A CA 1
ATOM 1452 C C . GLU A 1 179 ? -2.451 8.245 -8.796 1.00 95.56 179 GLU A C 1
ATOM 1454 O O . GLU A 1 179 ? -2.973 7.369 -9.497 1.00 95.56 179 GLU A O 1
ATOM 1459 N N . LEU A 1 180 ? -1.524 9.076 -9.286 1.00 97.00 180 LEU A N 1
ATOM 1460 C CA . LEU A 1 180 ? -1.027 8.998 -10.657 1.00 97.00 180 LEU A CA 1
ATOM 1461 C C . LEU A 1 180 ? -0.256 7.694 -10.902 1.00 97.00 180 LEU A C 1
ATOM 1463 O O . LEU A 1 180 ? -0.485 7.048 -11.926 1.00 97.00 180 LEU A O 1
ATOM 1467 N N . ILE A 1 181 ? 0.582 7.266 -9.948 1.00 98.31 181 ILE A N 1
ATOM 1468 C CA . ILE A 1 181 ? 1.268 5.966 -9.981 1.00 98.31 181 ILE A CA 1
ATOM 1469 C C . ILE A 1 181 ? 0.243 4.833 -10.041 1.00 98.31 181 ILE A C 1
ATOM 1471 O O . ILE A 1 181 ? 0.346 3.966 -10.907 1.00 98.31 181 ILE A O 1
ATOM 1475 N N . GLY A 1 182 ? -0.768 4.847 -9.166 1.00 96.88 182 GLY A N 1
ATOM 1476 C CA . GLY A 1 182 ? -1.824 3.834 -9.142 1.00 96.88 182 GLY A CA 1
ATOM 1477 C C . GLY A 1 182 ? -2.622 3.780 -10.449 1.00 96.88 182 GLY A C 1
ATOM 1478 O O . GLY A 1 182 ? -2.897 2.699 -10.974 1.00 96.88 182 GLY A O 1
ATOM 1479 N N . THR A 1 183 ? -2.939 4.942 -11.025 1.00 96.62 183 THR A N 1
ATOM 1480 C CA . THR A 1 183 ? -3.667 5.042 -12.299 1.00 96.62 183 THR A CA 1
ATOM 1481 C C . THR A 1 183 ? -2.839 4.499 -13.459 1.00 96.62 183 THR A C 1
ATOM 1483 O O . THR A 1 183 ? -3.333 3.659 -14.212 1.00 96.62 183 THR A O 1
ATOM 1486 N N . TYR A 1 184 ? -1.577 4.922 -13.573 1.00 98.19 184 TYR A N 1
ATOM 1487 C CA . TYR A 1 184 ? -0.660 4.421 -14.594 1.00 98.19 184 TYR A CA 1
ATOM 1488 C C . TYR A 1 184 ? -0.438 2.914 -14.454 1.00 98.19 184 TYR A C 1
ATOM 1490 O O . TYR A 1 184 ? -0.629 2.183 -15.418 1.00 98.19 184 TYR A O 1
ATOM 1498 N N . SER A 1 185 ? -0.134 2.446 -13.242 1.00 97.25 185 SER A N 1
ATOM 1499 C CA . SER A 1 185 ? 0.040 1.031 -12.896 1.00 97.25 185 SER A CA 1
ATOM 1500 C C . SER A 1 185 ? -1.143 0.185 -13.378 1.00 97.25 185 SER A C 1
ATOM 1502 O O . SER A 1 185 ? -0.960 -0.808 -14.080 1.00 97.25 185 SER A O 1
ATOM 1504 N N . ARG A 1 186 ? -2.379 0.615 -13.099 1.00 96.19 186 ARG A N 1
ATOM 1505 C CA . ARG A 1 186 ? -3.599 -0.086 -13.528 1.00 96.19 186 ARG A CA 1
ATOM 1506 C C . ARG A 1 186 ? -3.759 -0.143 -15.051 1.00 96.19 186 ARG A C 1
ATOM 1508 O O . ARG A 1 186 ? -4.166 -1.176 -15.577 1.00 96.19 186 ARG A O 1
ATOM 1515 N N . TYR A 1 187 ? -3.479 0.949 -15.760 1.00 97.06 187 TYR A N 1
ATOM 1516 C CA . TYR A 1 187 ? -3.633 0.999 -17.218 1.00 97.06 187 TYR A CA 1
ATOM 1517 C C . TYR A 1 187 ? -2.507 0.254 -17.944 1.00 97.06 187 TYR A C 1
ATOM 1519 O O . TYR A 1 187 ? -2.772 -0.582 -18.811 1.00 97.06 187 TYR A O 1
ATOM 1527 N N . ALA A 1 188 ? -1.260 0.507 -17.553 1.00 96.88 188 ALA A N 1
ATOM 1528 C CA . ALA A 1 188 ? -0.075 -0.077 -18.163 1.00 96.88 188 ALA A CA 1
ATOM 1529 C C . ALA A 1 188 ? 0.019 -1.586 -17.911 1.00 96.88 188 ALA A C 1
ATOM 1531 O O . ALA A 1 188 ? 0.251 -2.331 -18.858 1.00 96.88 188 ALA A O 1
ATOM 1532 N N . SER A 1 189 ? -0.261 -2.072 -16.695 1.00 94.94 189 SER A N 1
ATOM 1533 C CA . SER A 1 189 ? -0.186 -3.515 -16.390 1.00 94.94 189 SER A CA 1
ATOM 1534 C C . SER A 1 189 ? -1.119 -4.346 -17.267 1.00 94.94 189 SER A C 1
ATOM 1536 O O . SER A 1 189 ? -0.736 -5.412 -17.741 1.00 94.94 189 SER A O 1
ATOM 1538 N N . LYS A 1 190 ? -2.321 -3.835 -17.559 1.00 94.69 190 LYS A N 1
ATOM 1539 C CA . LYS A 1 190 ? -3.275 -4.478 -18.469 1.00 94.69 190 LYS A CA 1
ATOM 1540 C C . LYS A 1 190 ? -2.772 -4.491 -19.914 1.00 94.69 190 LYS A C 1
ATOM 1542 O O . LYS A 1 190 ? -2.942 -5.491 -20.605 1.00 94.69 190 LYS A O 1
ATOM 1547 N N . LYS A 1 191 ? -2.197 -3.382 -20.387 1.00 95.31 191 LYS A N 1
ATOM 1548 C CA . LYS A 1 191 ? -1.763 -3.222 -21.787 1.00 95.31 191 LYS A CA 1
ATOM 1549 C C . LYS A 1 191 ? -0.450 -3.929 -22.092 1.00 95.31 191 LYS A C 1
ATOM 1551 O O . LYS A 1 191 ? -0.289 -4.464 -23.183 1.00 95.31 191 LYS A O 1
ATOM 1556 N N . TYR A 1 192 ? 0.474 -3.920 -21.143 1.00 95.44 192 TYR A N 1
ATOM 1557 C CA . TYR A 1 192 ? 1.819 -4.467 -21.296 1.00 95.44 192 TYR A CA 1
ATOM 1558 C C . TYR A 1 192 ? 1.931 -5.901 -20.786 1.00 95.44 192 TYR A C 1
ATOM 1560 O O . TYR A 1 192 ? 2.995 -6.509 -20.905 1.00 95.44 192 TYR A O 1
ATOM 1568 N N . ALA A 1 193 ? 0.836 -6.462 -20.261 1.00 90.06 193 ALA A N 1
ATOM 1569 C CA . ALA A 1 193 ? 0.759 -7.848 -19.836 1.00 90.06 193 ALA A CA 1
ATOM 1570 C C . ALA A 1 193 ? 1.364 -8.784 -20.891 1.00 90.06 193 ALA A C 1
ATOM 1572 O O . ALA A 1 193 ? 0.992 -8.753 -22.064 1.00 90.06 193 ALA A O 1
ATOM 1573 N N . ARG A 1 194 ? 2.264 -9.667 -20.442 1.00 86.56 194 ARG A N 1
ATOM 1574 C CA . ARG A 1 194 ? 2.956 -10.666 -21.279 1.00 86.56 194 ARG A CA 1
ATOM 1575 C C . ARG A 1 194 ? 3.899 -10.078 -22.340 1.00 86.56 194 ARG A C 1
ATOM 1577 O O . ARG A 1 194 ? 4.340 -10.824 -23.208 1.00 86.56 194 ARG A O 1
ATOM 1584 N N . ILE A 1 195 ? 4.236 -8.789 -22.256 1.00 93.62 195 ILE A N 1
ATOM 1585 C CA . ILE A 1 195 ? 5.303 -8.152 -23.038 1.00 93.62 195 ILE A CA 1
ATOM 1586 C C . ILE A 1 195 ? 6.401 -7.732 -22.049 1.00 93.62 195 ILE A C 1
ATOM 1588 O O . ILE A 1 195 ? 6.300 -6.657 -21.448 1.00 93.62 195 ILE A O 1
ATOM 1592 N N . PRO A 1 196 ? 7.417 -8.584 -21.815 1.00 93.81 196 PRO A N 1
ATOM 1593 C CA . PRO A 1 196 ? 8.437 -8.363 -20.793 1.00 93.81 196 PRO A CA 1
ATOM 1594 C C . PRO A 1 196 ? 9.185 -7.034 -20.926 1.00 93.81 196 PRO A C 1
ATOM 1596 O O . PRO A 1 196 ? 9.480 -6.406 -19.912 1.00 93.81 196 PRO A O 1
ATOM 1599 N N . GLU A 1 197 ? 9.452 -6.559 -22.145 1.00 94.50 197 GLU A N 1
ATOM 1600 C CA . GLU A 1 197 ? 10.146 -5.285 -22.373 1.00 94.50 197 GLU A CA 1
ATOM 1601 C C . GLU A 1 197 ? 9.292 -4.083 -21.956 1.00 94.50 197 GLU A C 1
ATOM 1603 O O . GLU A 1 197 ? 9.759 -3.206 -21.230 1.00 94.50 197 GLU A O 1
ATOM 1608 N N . LEU A 1 198 ? 8.015 -4.056 -22.354 1.00 95.94 198 LEU A N 1
ATOM 1609 C CA . LEU A 1 198 ? 7.098 -2.979 -21.963 1.00 95.94 198 LEU A CA 1
ATOM 1610 C C . LEU A 1 198 ? 6.751 -3.051 -20.472 1.00 95.94 198 LEU A C 1
ATOM 1612 O O . LEU A 1 198 ? 6.642 -2.022 -19.810 1.00 95.94 198 LEU A O 1
ATOM 1616 N N . THR A 1 199 ? 6.654 -4.261 -19.917 1.00 97.00 199 THR A N 1
ATOM 1617 C CA . THR A 1 199 ? 6.494 -4.470 -18.471 1.00 97.00 199 THR A CA 1
ATOM 1618 C C . THR A 1 199 ? 7.716 -3.952 -17.712 1.00 97.00 199 THR A C 1
ATOM 1620 O O . THR A 1 199 ? 7.564 -3.269 -16.701 1.00 97.00 199 THR A O 1
ATOM 1623 N N . SER A 1 200 ? 8.924 -4.193 -18.230 1.00 97.94 200 SER A N 1
ATOM 1624 C CA . SER A 1 200 ? 10.166 -3.690 -17.637 1.00 97.94 200 SER A CA 1
ATOM 1625 C C . SER A 1 200 ? 10.228 -2.162 -17.645 1.00 97.94 200 SER A C 1
ATOM 1627 O O . SER A 1 200 ? 10.567 -1.555 -16.629 1.00 97.94 200 SER A O 1
ATOM 1629 N N . LEU A 1 201 ? 9.843 -1.529 -18.759 1.00 97.81 201 LEU A N 1
ATOM 1630 C CA . LEU A 1 201 ? 9.746 -0.071 -18.856 1.00 97.81 201 LEU A CA 1
ATOM 1631 C C . LEU A 1 201 ? 8.696 0.495 -17.888 1.00 97.81 201 LEU A C 1
ATOM 1633 O O . LEU A 1 201 ? 8.952 1.492 -17.215 1.00 97.81 201 LEU A O 1
ATOM 1637 N N . MET A 1 202 ? 7.536 -0.152 -17.771 1.00 98.12 202 MET A N 1
ATOM 1638 C CA . MET A 1 202 ? 6.504 0.245 -16.814 1.00 98.12 202 MET A CA 1
ATOM 1639 C C . MET A 1 202 ? 6.999 0.189 -15.372 1.00 98.12 202 MET A C 1
ATOM 1641 O O . MET A 1 202 ? 6.774 1.142 -14.629 1.00 98.12 202 MET A O 1
ATOM 1645 N N . LEU A 1 203 ? 7.674 -0.893 -14.978 1.00 98.44 203 LEU A N 1
ATOM 1646 C CA . LEU A 1 203 ? 8.229 -1.041 -13.632 1.00 98.44 203 LEU A CA 1
ATOM 1647 C C . LEU A 1 203 ? 9.299 0.018 -13.344 1.00 98.44 203 LEU A C 1
ATOM 1649 O O . LEU A 1 203 ? 9.288 0.601 -12.261 1.00 98.44 203 LEU A O 1
ATOM 1653 N N . LEU A 1 204 ? 10.162 0.327 -14.319 1.00 98.56 204 LEU A N 1
ATOM 1654 C CA . LEU A 1 204 ? 11.125 1.426 -14.212 1.00 98.56 204 LEU A CA 1
ATOM 1655 C C . LEU A 1 204 ? 10.420 2.772 -13.971 1.00 98.56 204 LEU A C 1
ATOM 1657 O O . LEU A 1 204 ? 10.770 3.491 -13.040 1.00 98.56 204 LEU A O 1
ATOM 1661 N N . VAL A 1 205 ? 9.379 3.073 -14.749 1.00 98.56 205 VAL A N 1
ATOM 1662 C CA . VAL A 1 205 ? 8.598 4.315 -14.625 1.00 98.56 205 VAL A CA 1
ATOM 1663 C C . VAL A 1 205 ? 7.882 4.407 -13.273 1.00 98.56 205 VAL A C 1
ATOM 1665 O O . VAL A 1 205 ? 7.906 5.461 -12.639 1.00 98.56 205 VAL A O 1
ATOM 1668 N N . ILE A 1 206 ? 7.287 3.307 -12.795 1.00 98.75 206 ILE A N 1
ATOM 1669 C CA . ILE A 1 206 ? 6.675 3.235 -11.457 1.00 98.75 206 ILE A CA 1
ATOM 1670 C C . ILE A 1 206 ? 7.719 3.534 -10.380 1.00 98.75 206 ILE A C 1
ATOM 1672 O O . ILE A 1 206 ? 7.444 4.317 -9.471 1.00 98.75 206 ILE A O 1
ATOM 1676 N N . LEU A 1 207 ? 8.912 2.946 -10.486 1.00 98.69 207 LEU A N 1
ATOM 1677 C CA . LEU A 1 207 ? 9.987 3.162 -9.527 1.00 98.69 207 LEU A CA 1
ATOM 1678 C C . LEU A 1 207 ? 10.521 4.598 -9.553 1.00 98.69 207 LEU A C 1
ATOM 1680 O O . LEU A 1 207 ? 10.748 5.165 -8.492 1.00 98.69 207 LEU A O 1
ATOM 1684 N N . GLU A 1 208 ? 10.674 5.226 -10.719 1.00 98.62 208 GLU A N 1
ATOM 1685 C CA . GLU A 1 208 ? 11.081 6.636 -10.808 1.00 98.62 208 GLU A CA 1
ATOM 1686 C C . GLU A 1 208 ? 10.059 7.568 -10.149 1.00 98.62 208 GLU A C 1
ATOM 1688 O O . GLU A 1 208 ? 10.429 8.466 -9.386 1.00 98.62 208 GLU A O 1
ATOM 1693 N N . CYS A 1 209 ? 8.766 7.331 -10.388 1.00 98.62 209 CYS A N 1
ATOM 1694 C CA . CYS A 1 209 ? 7.705 8.047 -9.690 1.00 98.62 209 CYS A CA 1
ATOM 1695 C C . CYS A 1 209 ? 7.727 7.771 -8.182 1.00 98.62 209 CYS A C 1
ATOM 1697 O O . CYS A 1 209 ? 7.569 8.705 -7.397 1.00 98.62 209 CYS A O 1
ATOM 1699 N N . TRP A 1 210 ? 7.965 6.526 -7.762 1.00 98.75 210 TRP A N 1
ATOM 1700 C CA . TRP A 1 210 ? 8.106 6.175 -6.350 1.00 98.75 210 TRP A CA 1
ATOM 1701 C C . TRP A 1 210 ? 9.299 6.880 -5.696 1.00 98.75 210 TRP A C 1
ATOM 1703 O O . TRP A 1 210 ? 9.146 7.402 -4.601 1.00 98.75 210 TRP A O 1
ATOM 1713 N N . VAL A 1 211 ? 10.449 6.997 -6.367 1.00 98.56 211 VAL A N 1
ATOM 1714 C CA . VAL A 1 211 ? 11.605 7.760 -5.859 1.00 98.56 211 VAL A CA 1
ATOM 1715 C C . VAL A 1 211 ? 11.221 9.219 -5.606 1.00 98.56 211 VAL A C 1
ATOM 1717 O O . VAL A 1 211 ? 11.571 9.786 -4.571 1.00 98.56 211 VAL A O 1
ATOM 1720 N N . SER A 1 212 ? 10.489 9.846 -6.530 1.00 98.12 212 SER A N 1
ATOM 1721 C CA . SER A 1 212 ? 9.973 11.204 -6.323 1.00 98.12 212 SER A CA 1
ATOM 1722 C C . SER A 1 212 ? 8.973 11.278 -5.164 1.00 98.12 212 SER A C 1
ATOM 1724 O O . SER A 1 212 ? 9.025 12.228 -4.384 1.00 98.12 212 SER A O 1
ATOM 1726 N N . LEU A 1 213 ? 8.106 10.274 -5.007 1.00 98.38 213 LEU A N 1
ATOM 1727 C CA . LEU A 1 213 ? 7.175 10.178 -3.882 1.00 98.38 213 LEU A CA 1
ATOM 1728 C C . LEU A 1 213 ? 7.912 10.025 -2.540 1.00 98.38 213 LEU A C 1
ATOM 1730 O O . LEU A 1 213 ? 7.629 10.784 -1.619 1.00 98.38 213 LEU A O 1
ATOM 1734 N N . ASP A 1 214 ? 8.885 9.112 -2.436 1.00 98.19 214 ASP A N 1
ATOM 1735 C CA . ASP A 1 214 ? 9.689 8.883 -1.226 1.00 98.19 214 ASP A CA 1
ATOM 1736 C C . ASP A 1 214 ? 10.431 10.156 -0.813 1.00 98.19 214 ASP A C 1
ATOM 1738 O O . ASP A 1 214 ? 10.348 10.569 0.343 1.00 98.19 214 ASP A O 1
ATOM 1742 N N . LYS A 1 215 ? 11.060 10.860 -1.767 1.00 97.19 215 LYS A N 1
ATOM 1743 C CA . LYS A 1 215 ? 11.718 12.154 -1.511 1.00 97.19 215 LYS A CA 1
ATOM 1744 C C . LYS A 1 215 ? 10.757 13.179 -0.911 1.00 97.19 215 LYS A C 1
ATOM 1746 O O . LYS A 1 215 ? 11.112 13.829 0.071 1.00 97.19 215 LYS A O 1
ATOM 1751 N N . LEU A 1 216 ? 9.555 13.322 -1.472 1.00 97.00 216 LEU A N 1
ATOM 1752 C CA . LEU A 1 216 ? 8.549 14.252 -0.955 1.00 97.00 216 LEU A CA 1
ATOM 1753 C C . LEU A 1 216 ? 8.064 13.834 0.442 1.00 97.00 216 LEU A C 1
ATOM 1755 O O . LEU A 1 216 ? 8.008 14.667 1.343 1.00 97.00 216 LEU A O 1
ATOM 1759 N N . CYS A 1 217 ? 7.772 12.551 0.662 1.00 97.44 217 CYS A N 1
ATOM 1760 C CA . CYS A 1 217 ? 7.319 12.035 1.956 1.00 97.44 217 CYS A CA 1
ATOM 1761 C C . CYS A 1 217 ? 8.390 12.171 3.051 1.00 97.44 217 CYS A C 1
ATOM 1763 O O . CYS A 1 217 ? 8.074 12.568 4.172 1.00 97.44 217 CYS A O 1
ATOM 1765 N N . VAL A 1 218 ? 9.663 11.932 2.727 1.00 96.38 218 VAL A N 1
ATOM 1766 C CA . VAL A 1 218 ? 10.794 12.164 3.637 1.00 96.38 218 VAL A CA 1
ATOM 1767 C C . VAL A 1 218 ? 10.955 13.653 3.964 1.00 96.38 218 VAL A C 1
ATOM 1769 O O . VAL A 1 218 ? 11.256 13.994 5.105 1.00 96.38 218 VAL A O 1
ATOM 1772 N N . GLN A 1 219 ? 10.715 14.556 3.008 1.00 95.56 219 GLN A N 1
ATOM 1773 C CA . GLN A 1 219 ? 10.708 15.999 3.279 1.00 95.56 219 GLN A CA 1
ATOM 1774 C C . GLN A 1 219 ? 9.539 16.420 4.181 1.00 95.56 219 GLN A C 1
ATOM 1776 O O . GLN A 1 219 ? 9.722 17.269 5.051 1.00 95.56 219 GLN A O 1
ATOM 1781 N N . VAL A 1 220 ? 8.357 15.814 4.012 1.00 95.12 220 VAL A N 1
ATOM 1782 C CA . VAL A 1 220 ? 7.196 16.037 4.892 1.00 95.12 220 VAL A CA 1
ATOM 1783 C C . VAL A 1 220 ? 7.480 15.535 6.310 1.00 95.12 220 VAL A C 1
ATOM 1785 O O . VAL A 1 220 ? 7.127 16.193 7.289 1.00 95.12 220 VAL A O 1
ATOM 1788 N N . CYS A 1 221 ? 8.115 14.368 6.438 1.00 95.25 221 CYS A N 1
ATOM 1789 C CA . CYS A 1 221 ? 8.398 13.741 7.719 1.00 95.25 221 CYS A CA 1
ATOM 1790 C C . CYS A 1 221 ? 9.775 13.067 7.715 1.00 95.25 221 CYS A C 1
ATOM 1792 O O . CYS A 1 221 ? 9.922 11.89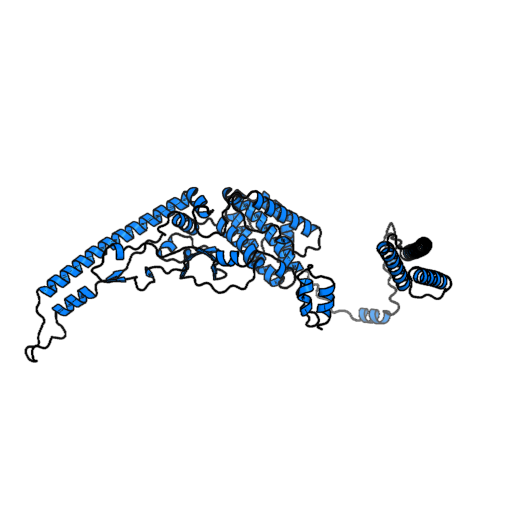8 7.356 1.00 95.25 221 CYS A O 1
ATOM 1794 N N . GLY A 1 222 ? 10.793 13.793 8.189 1.00 94.12 222 GLY A N 1
ATOM 1795 C CA . GLY A 1 222 ? 12.184 13.325 8.169 1.00 94.12 222 GLY A CA 1
ATOM 1796 C C . GLY A 1 222 ? 12.449 12.037 8.958 1.00 94.12 222 GLY A C 1
ATOM 1797 O O . GLY A 1 222 ? 13.430 11.350 8.687 1.00 94.12 222 GLY A O 1
ATOM 1798 N N . SER A 1 223 ? 11.582 11.657 9.906 1.00 93.81 223 SER A N 1
ATOM 1799 C CA . SER A 1 223 ? 11.710 10.373 10.609 1.00 93.81 223 SER A CA 1
ATOM 1800 C C . SER A 1 223 ? 11.490 9.171 9.693 1.00 93.81 223 SER A C 1
ATOM 1802 O O . SER A 1 223 ? 12.044 8.116 9.991 1.00 93.81 223 SER A O 1
ATOM 1804 N N . LEU A 1 224 ? 10.767 9.322 8.574 1.00 96.25 224 LEU A N 1
ATOM 1805 C CA . LEU A 1 224 ? 10.583 8.252 7.590 1.00 96.25 224 LEU A CA 1
ATOM 1806 C C . LEU A 1 224 ? 11.926 7.773 7.020 1.00 96.25 224 LEU A C 1
ATOM 1808 O O . LEU A 1 224 ? 12.108 6.580 6.803 1.00 96.25 224 LEU A O 1
ATOM 1812 N N . ALA A 1 225 ? 12.898 8.679 6.854 1.00 95.75 225 ALA A N 1
ATOM 1813 C CA . ALA A 1 225 ? 14.223 8.340 6.333 1.00 95.75 225 ALA A CA 1
ATOM 1814 C C . ALA A 1 225 ? 14.959 7.289 7.181 1.00 95.75 225 ALA A C 1
ATOM 1816 O O . ALA A 1 225 ? 15.782 6.540 6.660 1.00 95.75 225 ALA A O 1
ATOM 1817 N N . LYS A 1 226 ? 14.647 7.207 8.480 1.00 95.44 226 LYS A N 1
ATOM 1818 C CA . LYS A 1 226 ? 15.278 6.256 9.403 1.00 95.44 226 LYS A CA 1
ATOM 1819 C C . LYS A 1 226 ? 14.838 4.815 9.163 1.00 95.44 226 LYS A C 1
ATOM 1821 O O . LYS A 1 226 ? 15.539 3.908 9.599 1.00 95.44 226 LYS A O 1
ATOM 1826 N N . PHE A 1 227 ? 13.704 4.617 8.495 1.00 96.38 227 PHE A N 1
ATOM 1827 C CA . PHE A 1 227 ? 13.141 3.307 8.207 1.00 96.38 227 PHE A CA 1
ATOM 1828 C C . PHE A 1 227 ? 13.492 2.876 6.786 1.00 96.38 227 PHE A C 1
ATOM 1830 O O . PHE A 1 227 ? 13.492 3.683 5.847 1.00 96.38 227 PHE A O 1
ATOM 1837 N N . SER A 1 228 ? 13.788 1.588 6.640 1.00 94.50 228 SER A N 1
ATOM 1838 C CA . SER A 1 228 ? 13.998 0.961 5.341 1.00 94.50 228 SER A CA 1
ATOM 1839 C C . SER A 1 228 ? 12.668 0.863 4.577 1.00 94.50 228 SER A C 1
ATOM 1841 O O . SER A 1 228 ? 11.677 0.412 5.153 1.00 94.50 228 SER A O 1
ATOM 1843 N N . PRO A 1 229 ? 12.623 1.226 3.279 1.00 94.56 229 PRO A N 1
ATOM 1844 C CA . PRO A 1 229 ? 11.459 0.977 2.425 1.00 94.56 229 PRO A CA 1
ATOM 1845 C C . PRO A 1 229 ? 11.331 -0.498 1.998 1.00 94.56 229 PRO A C 1
ATOM 1847 O O . PRO A 1 229 ? 10.434 -0.835 1.233 1.00 94.56 229 PRO A O 1
ATOM 1850 N N . GLU A 1 230 ? 12.247 -1.368 2.442 1.00 94.75 230 GLU A N 1
ATOM 1851 C CA . GLU A 1 230 ? 12.314 -2.808 2.138 1.00 94.75 230 GLU A CA 1
ATOM 1852 C C . GLU A 1 230 ? 12.494 -3.189 0.661 1.00 94.75 230 GLU A C 1
ATOM 1854 O O . GLU A 1 230 ? 12.422 -4.369 0.317 1.00 94.75 230 GLU A O 1
ATOM 1859 N N . LEU A 1 231 ? 12.764 -2.230 -0.226 1.00 95.19 231 LEU A N 1
ATOM 1860 C CA . LEU A 1 231 ? 13.060 -2.514 -1.630 1.00 95.19 231 LEU A CA 1
ATOM 1861 C C . LEU A 1 231 ? 14.452 -3.154 -1.760 1.00 95.19 231 LEU A C 1
ATOM 1863 O O . LEU A 1 231 ? 15.439 -2.515 -1.391 1.00 95.19 231 LEU A O 1
ATOM 1867 N N . PRO A 1 232 ? 14.579 -4.386 -2.293 1.00 94.00 232 PRO A N 1
ATOM 1868 C CA . PRO A 1 232 ? 15.880 -5.032 -2.449 1.00 94.00 232 PRO A CA 1
ATOM 1869 C C . PRO A 1 232 ? 16.806 -4.262 -3.401 1.00 94.00 232 PRO A C 1
ATOM 1871 O O . PRO A 1 232 ? 16.368 -3.787 -4.449 1.00 94.00 232 PRO A O 1
ATOM 1874 N N . LYS A 1 233 ? 18.113 -4.215 -3.098 1.00 91.94 233 LYS A N 1
ATOM 1875 C CA . LYS A 1 233 ? 19.120 -3.549 -3.956 1.00 91.94 233 LYS A CA 1
ATOM 1876 C C . LYS A 1 233 ? 19.153 -4.107 -5.386 1.00 91.94 233 LYS A C 1
ATOM 1878 O O . LYS A 1 233 ? 19.478 -3.388 -6.317 1.00 91.94 233 LYS A O 1
ATOM 1883 N N . ASN A 1 234 ? 18.808 -5.380 -5.560 1.00 91.31 234 ASN A N 1
ATOM 1884 C CA . ASN A 1 234 ? 18.796 -6.083 -6.842 1.00 91.31 234 ASN A CA 1
ATOM 1885 C C . ASN A 1 234 ? 17.399 -6.173 -7.484 1.00 91.31 234 ASN A C 1
ATOM 1887 O O . ASN A 1 234 ? 17.197 -6.973 -8.399 1.00 91.31 234 ASN A O 1
ATOM 1891 N N . LEU A 1 235 ? 16.423 -5.384 -7.021 1.00 94.25 235 LEU A N 1
ATOM 1892 C CA . LEU A 1 235 ? 15.047 -5.443 -7.519 1.00 94.25 235 LEU A CA 1
ATOM 1893 C C . LEU A 1 235 ? 14.959 -5.192 -9.038 1.00 94.25 235 LEU A C 1
ATOM 1895 O O . LEU A 1 235 ? 14.183 -5.859 -9.724 1.00 94.25 235 LEU A O 1
ATOM 1899 N N . LEU A 1 236 ? 15.794 -4.291 -9.571 1.00 95.12 236 LEU A N 1
ATOM 1900 C CA . LEU A 1 236 ? 15.817 -3.912 -10.989 1.00 95.12 236 LEU A CA 1
ATOM 1901 C C . LEU A 1 236 ? 16.665 -4.848 -11.872 1.00 95.12 236 LEU A C 1
ATOM 1903 O O . LEU A 1 236 ? 16.618 -4.735 -13.094 1.00 95.12 236 LEU A O 1
ATOM 1907 N N . GLN A 1 237 ? 17.383 -5.815 -11.289 1.00 92.44 237 GLN A N 1
ATOM 1908 C CA . GLN A 1 237 ? 18.368 -6.656 -11.989 1.00 92.44 237 GLN A CA 1
ATOM 1909 C C . GLN A 1 237 ? 17.808 -7.392 -13.220 1.00 92.44 237 GLN A C 1
ATOM 1911 O O . GLN A 1 237 ? 18.549 -7.706 -14.148 1.00 92.44 237 GLN A O 1
ATOM 1916 N N . HIS A 1 238 ? 16.510 -7.699 -13.216 1.00 91.75 238 HIS A N 1
ATOM 1917 C CA . HIS A 1 238 ? 15.858 -8.498 -14.254 1.00 91.75 238 HIS A CA 1
ATOM 1918 C C . HIS A 1 238 ? 15.111 -7.655 -15.296 1.00 91.75 238 HIS A C 1
ATOM 1920 O O . HIS A 1 238 ? 14.487 -8.227 -16.185 1.00 91.75 238 HIS A O 1
ATOM 1926 N N . LEU A 1 239 ? 15.138 -6.321 -15.194 1.00 95.94 239 LEU A N 1
ATOM 1927 C CA . LEU A 1 239 ? 14.466 -5.453 -16.158 1.00 95.94 239 LEU A CA 1
ATOM 1928 C C . LEU A 1 239 ? 15.143 -5.545 -17.536 1.00 95.94 239 LEU A C 1
ATOM 1930 O O . LEU A 1 239 ? 16.359 -5.408 -17.670 1.00 95.94 239 LEU A O 1
ATOM 1934 N N . LEU A 1 240 ? 14.341 -5.720 -18.584 1.00 95.62 240 LEU A N 1
ATOM 1935 C CA . LEU A 1 240 ? 14.792 -5.752 -19.974 1.00 95.62 240 LEU A CA 1
ATOM 1936 C C . LEU A 1 240 ? 14.833 -4.332 -20.553 1.00 95.62 240 LEU A C 1
ATOM 1938 O O . LEU A 1 240 ? 13.863 -3.863 -21.146 1.00 95.62 240 LEU A O 1
ATOM 1942 N N . LEU A 1 241 ? 15.963 -3.645 -20.365 1.00 95.56 241 LEU A N 1
ATOM 1943 C CA . LEU A 1 241 ? 16.161 -2.236 -20.736 1.00 95.56 241 LEU A CA 1
ATOM 1944 C C . LEU A 1 241 ? 17.201 -2.094 -21.866 1.00 95.56 241 LEU A C 1
ATOM 1946 O O . LEU A 1 241 ? 18.373 -1.810 -21.603 1.00 95.56 241 LEU A O 1
ATOM 1950 N N . PRO A 1 242 ? 16.828 -2.315 -23.142 1.00 92.50 242 PRO A N 1
ATOM 1951 C CA . PRO A 1 242 ? 17.784 -2.354 -24.249 1.00 92.50 242 PRO A CA 1
ATOM 1952 C C . PRO A 1 242 ? 18.404 -0.989 -24.572 1.00 92.50 242 PRO A C 1
ATOM 1954 O O . PRO A 1 242 ? 19.446 -0.926 -25.232 1.00 92.50 242 PRO A O 1
ATOM 1957 N N . ARG A 1 243 ? 17.789 0.128 -24.158 1.00 93.94 243 ARG A N 1
ATOM 1958 C CA . ARG A 1 243 ? 18.298 1.465 -24.484 1.00 93.94 243 ARG A CA 1
ATOM 1959 C C . ARG A 1 243 ? 19.206 1.981 -23.377 1.00 93.94 243 ARG A C 1
ATOM 1961 O O . ARG A 1 243 ? 18.856 1.985 -22.203 1.00 93.94 243 ARG A O 1
ATOM 1968 N N . ARG A 1 244 ? 20.337 2.579 -23.766 1.00 95.12 244 ARG A N 1
ATOM 1969 C CA . ARG A 1 244 ? 21.267 3.237 -22.826 1.00 95.12 244 ARG A CA 1
ATOM 1970 C C . ARG A 1 244 ? 20.579 4.248 -21.905 1.00 95.12 244 ARG A C 1
ATOM 1972 O O . ARG A 1 244 ? 20.928 4.332 -20.735 1.00 95.12 244 ARG A O 1
ATOM 1979 N N . ARG A 1 245 ? 19.611 5.006 -22.426 1.00 95.06 245 ARG A N 1
ATOM 1980 C CA . ARG A 1 245 ? 18.851 5.984 -21.636 1.00 95.06 245 ARG A CA 1
ATOM 1981 C C . ARG A 1 245 ? 18.054 5.323 -20.507 1.00 95.06 245 ARG A C 1
ATOM 1983 O O . ARG A 1 245 ? 18.030 5.857 -19.409 1.00 95.06 245 ARG A O 1
ATOM 1990 N N . GLU A 1 246 ? 17.451 4.166 -20.764 1.00 95.56 246 GLU A N 1
ATOM 1991 C CA . GLU A 1 246 ? 16.690 3.402 -19.767 1.00 95.56 246 GLU A CA 1
ATOM 1992 C C . GLU A 1 246 ? 17.621 2.832 -18.690 1.00 95.56 246 GLU A C 1
ATOM 1994 O O . GLU A 1 246 ? 17.323 2.945 -17.507 1.00 95.56 246 GLU A O 1
ATOM 1999 N N . MET A 1 247 ? 18.794 2.316 -19.078 1.00 96.75 247 MET A N 1
ATOM 2000 C CA . MET A 1 247 ? 19.801 1.832 -18.122 1.00 96.75 247 MET A CA 1
ATOM 2001 C C . MET A 1 247 ? 20.321 2.942 -17.195 1.00 96.75 247 MET A C 1
ATOM 2003 O O . MET A 1 247 ? 20.477 2.712 -16.002 1.00 96.75 247 MET A O 1
ATOM 2007 N N . ILE A 1 248 ? 20.543 4.158 -17.711 1.00 97.31 248 ILE A N 1
ATOM 2008 C CA . ILE A 1 248 ? 20.943 5.316 -16.886 1.00 97.31 248 ILE A CA 1
ATOM 2009 C C . ILE A 1 248 ? 19.839 5.679 -15.880 1.00 97.31 248 ILE A C 1
ATOM 2011 O O . ILE A 1 248 ? 20.126 5.981 -14.724 1.00 97.31 248 ILE A O 1
ATOM 2015 N N . ARG A 1 249 ? 18.571 5.639 -16.308 1.00 97.19 249 ARG A N 1
ATOM 2016 C CA . ARG A 1 249 ? 17.419 5.882 -15.426 1.00 97.19 249 ARG A CA 1
ATOM 2017 C C . ARG A 1 249 ? 17.316 4.817 -14.333 1.00 97.19 249 ARG A C 1
ATOM 2019 O O . ARG A 1 249 ? 17.134 5.163 -13.171 1.00 97.19 249 ARG A O 1
ATOM 2026 N N . ALA A 1 250 ? 17.496 3.544 -14.686 1.00 97.88 250 ALA A N 1
ATOM 2027 C CA . ALA A 1 250 ? 17.504 2.442 -13.727 1.00 97.88 250 ALA A CA 1
ATOM 2028 C C . ALA A 1 250 ? 18.640 2.579 -12.707 1.00 97.88 250 ALA A C 1
ATOM 2030 O O . ALA A 1 250 ? 18.391 2.456 -11.512 1.00 97.88 250 ALA A O 1
ATOM 2031 N N . GLN A 1 251 ? 19.844 2.940 -13.159 1.00 97.75 251 GLN A N 1
ATOM 2032 C CA . GLN A 1 251 ? 20.979 3.196 -12.274 1.00 97.75 251 GLN A CA 1
ATOM 2033 C C . GLN A 1 251 ? 20.652 4.273 -11.225 1.00 97.75 251 GLN A C 1
ATOM 2035 O O . GLN A 1 251 ? 20.921 4.081 -10.044 1.00 97.75 251 GLN A O 1
ATOM 2040 N N . ALA A 1 252 ? 20.022 5.384 -11.622 1.00 97.75 252 ALA A N 1
ATOM 2041 C CA . ALA A 1 252 ? 19.638 6.445 -10.687 1.00 97.75 252 ALA A CA 1
ATOM 2042 C C . ALA A 1 252 ? 18.623 5.971 -9.626 1.00 97.75 252 ALA A C 1
ATOM 2044 O O . ALA A 1 252 ? 18.657 6.424 -8.479 1.00 97.75 252 ALA A O 1
ATOM 2045 N N . VAL A 1 253 ? 17.719 5.056 -9.993 1.00 98.38 253 VAL A N 1
ATOM 2046 C CA . VAL A 1 253 ? 16.788 4.422 -9.050 1.00 98.38 253 VAL A CA 1
ATOM 2047 C C . VAL A 1 253 ? 17.534 3.489 -8.093 1.00 98.38 253 VAL A C 1
ATOM 2049 O O . VAL A 1 253 ? 17.318 3.570 -6.885 1.00 98.38 253 VAL A O 1
ATOM 2052 N N . GLU A 1 254 ? 18.422 2.632 -8.603 1.00 97.81 254 GLU A N 1
ATOM 2053 C CA . GLU A 1 254 ? 19.230 1.711 -7.790 1.00 97.81 254 GLU A CA 1
ATOM 2054 C C . GLU A 1 254 ? 20.109 2.465 -6.783 1.00 97.81 254 GLU A C 1
ATOM 2056 O O . GLU A 1 254 ? 20.135 2.113 -5.604 1.00 97.81 254 GLU A O 1
ATOM 2061 N N . GLU A 1 255 ? 20.767 3.543 -7.218 1.00 97.75 255 GLU A N 1
ATOM 2062 C CA . GLU A 1 255 ? 21.573 4.419 -6.362 1.00 97.75 255 GLU A CA 1
ATOM 2063 C C . GLU A 1 255 ? 20.731 5.054 -5.248 1.00 97.75 255 GLU A C 1
ATOM 2065 O O . GLU A 1 255 ? 21.158 5.099 -4.091 1.00 97.75 255 GLU A O 1
ATOM 2070 N N . TYR A 1 256 ? 19.511 5.501 -5.565 1.00 97.94 256 TYR A N 1
ATOM 2071 C CA . TYR A 1 256 ? 18.607 6.055 -4.561 1.00 97.94 256 TYR A CA 1
ATOM 2072 C C . TYR A 1 256 ? 18.157 5.002 -3.542 1.00 97.94 256 TYR A C 1
ATOM 2074 O O . TYR A 1 256 ? 18.213 5.257 -2.340 1.00 97.94 256 TYR A O 1
ATOM 2082 N N . ILE A 1 257 ? 17.743 3.815 -3.999 1.00 97.56 257 ILE A N 1
ATOM 2083 C CA . ILE A 1 257 ? 17.342 2.715 -3.110 1.00 97.56 257 ILE A CA 1
ATOM 2084 C C . ILE A 1 257 ? 18.515 2.320 -2.207 1.00 97.56 257 ILE A C 1
ATOM 2086 O O . ILE A 1 257 ? 18.338 2.211 -0.995 1.00 97.56 257 ILE A O 1
ATOM 2090 N N . ALA A 1 258 ? 19.721 2.169 -2.762 1.00 96.81 258 ALA A N 1
ATOM 2091 C CA . ALA A 1 258 ? 20.918 1.864 -1.986 1.00 96.81 258 ALA A CA 1
ATOM 2092 C C . ALA A 1 258 ? 21.190 2.937 -0.922 1.00 96.81 258 ALA A C 1
ATOM 2094 O O . ALA A 1 258 ? 21.329 2.599 0.251 1.00 96.81 258 ALA A O 1
ATOM 2095 N N . SER A 1 259 ? 21.153 4.220 -1.299 1.00 96.06 259 SER A N 1
ATOM 2096 C CA . SER A 1 259 ? 21.286 5.344 -0.364 1.00 96.06 259 SER A CA 1
ATOM 2097 C C . SER A 1 259 ? 20.234 5.316 0.747 1.00 96.06 259 SER A C 1
ATOM 2099 O O . SER A 1 259 ? 20.555 5.601 1.902 1.00 96.06 259 SER A O 1
ATOM 2101 N N . ARG A 1 260 ? 18.981 4.979 0.424 1.00 95.56 260 ARG A N 1
ATOM 2102 C CA . ARG A 1 260 ? 17.896 4.899 1.408 1.00 95.56 260 ARG A CA 1
ATOM 2103 C C . ARG A 1 260 ? 18.096 3.760 2.396 1.00 95.56 260 ARG A C 1
ATOM 2105 O O . ARG A 1 260 ? 17.857 3.970 3.581 1.00 95.56 260 ARG A O 1
ATOM 2112 N N . LEU A 1 261 ? 18.546 2.599 1.928 1.00 94.38 261 LEU A N 1
ATOM 2113 C CA . LEU A 1 261 ? 18.860 1.457 2.784 1.00 94.38 261 LEU A CA 1
ATOM 2114 C C . LEU A 1 261 ? 20.068 1.747 3.679 1.00 94.38 261 LEU A C 1
ATOM 2116 O O . LEU A 1 261 ? 19.993 1.538 4.884 1.00 94.38 261 LEU A O 1
ATOM 2120 N N . ASP A 1 262 ? 21.146 2.292 3.116 1.00 93.19 262 ASP A N 1
ATOM 2121 C CA . ASP A 1 262 ? 22.382 2.572 3.858 1.00 93.19 262 ASP A CA 1
ATOM 2122 C C . ASP A 1 262 ? 22.202 3.719 4.873 1.00 93.19 262 ASP A C 1
ATOM 2124 O O . ASP A 1 262 ? 22.867 3.753 5.904 1.00 93.19 262 ASP A O 1
ATOM 2128 N N . GLY A 1 263 ? 21.287 4.656 4.597 1.00 91.00 263 GLY A N 1
ATOM 2129 C CA . GLY A 1 263 ? 20.906 5.730 5.518 1.00 91.00 263 GLY A CA 1
ATOM 2130 C C . GLY A 1 263 ? 19.834 5.346 6.543 1.00 91.00 263 GLY A C 1
ATOM 2131 O O . GLY A 1 263 ? 19.535 6.152 7.428 1.00 91.00 263 GLY A O 1
ATOM 2132 N N . SER A 1 264 ? 19.230 4.158 6.430 1.00 90.75 264 SER A N 1
ATOM 2133 C CA . SER A 1 264 ? 18.273 3.675 7.425 1.00 90.75 264 SER A CA 1
ATOM 2134 C C . SER A 1 264 ? 19.014 3.256 8.695 1.00 90.75 264 SER A C 1
ATOM 2136 O O . SER A 1 264 ? 20.050 2.601 8.643 1.00 90.75 264 SER A O 1
ATOM 2138 N N . SER A 1 265 ? 18.510 3.696 9.845 1.00 90.19 265 SER A N 1
ATOM 2139 C CA . SER A 1 265 ? 19.138 3.456 11.149 1.00 90.19 265 SER A CA 1
ATOM 2140 C C . SER A 1 265 ? 18.253 2.632 12.079 1.00 90.19 265 SER A C 1
ATOM 2142 O O . SER A 1 265 ? 18.655 2.343 13.200 1.00 90.19 265 SER A O 1
ATOM 2144 N N . SER A 1 266 ? 17.007 2.376 11.680 1.00 87.62 266 SER A N 1
ATOM 2145 C CA . SER A 1 266 ? 16.079 1.545 12.431 1.00 87.62 266 SER A CA 1
ATOM 2146 C C . SER A 1 266 ? 16.223 0.100 11.978 1.00 87.62 266 SER A C 1
ATOM 2148 O O . SER A 1 266 ? 16.144 -0.175 10.783 1.00 87.62 266 SER A O 1
ATOM 2150 N N . ASP A 1 267 ? 16.364 -0.808 12.940 1.00 83.25 267 ASP A N 1
ATOM 2151 C CA . ASP A 1 267 ? 16.282 -2.251 12.695 1.00 83.25 267 ASP A CA 1
ATOM 2152 C C . ASP A 1 267 ? 14.831 -2.706 12.446 1.00 83.25 267 ASP A C 1
ATOM 2154 O O . ASP A 1 267 ? 14.592 -3.821 11.984 1.00 83.25 267 ASP A O 1
ATOM 2158 N N . ALA A 1 268 ? 13.857 -1.836 12.746 1.00 88.31 268 ALA A N 1
ATOM 2159 C CA . ALA A 1 268 ? 12.440 -2.091 12.558 1.00 88.31 268 ALA A CA 1
ATOM 2160 C C . ALA A 1 268 ? 12.047 -1.984 11.085 1.00 88.31 268 ALA A C 1
ATOM 2162 O O . ALA A 1 268 ? 12.426 -1.053 10.364 1.00 88.31 268 ALA A O 1
ATOM 2163 N N . SER A 1 269 ? 11.175 -2.888 10.669 1.00 91.19 269 SER A N 1
ATOM 2164 C CA . SER A 1 269 ? 10.559 -2.816 9.353 1.00 91.19 269 SER A CA 1
ATOM 2165 C C . SER A 1 269 ? 9.443 -1.769 9.330 1.00 91.19 269 SER A C 1
ATOM 2167 O O . SER A 1 269 ? 8.632 -1.684 10.252 1.00 91.19 269 SER A O 1
ATOM 2169 N N . ILE A 1 270 ? 9.309 -1.027 8.227 1.00 94.88 270 ILE A N 1
ATOM 2170 C CA . ILE A 1 270 ? 8.169 -0.111 8.042 1.00 94.88 270 ILE A CA 1
ATOM 2171 C C . ILE A 1 270 ? 6.824 -0.848 7.865 1.00 94.88 270 ILE A C 1
ATOM 2173 O O . ILE A 1 270 ? 5.762 -0.255 8.045 1.00 94.88 270 ILE A O 1
ATOM 2177 N N . PHE A 1 271 ? 6.878 -2.143 7.542 1.00 95.75 271 PHE A N 1
ATOM 2178 C CA . PHE A 1 271 ? 5.747 -3.067 7.386 1.00 95.75 271 PHE A CA 1
ATOM 2179 C C . PHE A 1 271 ? 5.701 -4.132 8.498 1.00 95.75 271 PHE A C 1
ATOM 2181 O O . PHE A 1 271 ? 5.281 -5.271 8.275 1.00 95.75 271 PHE A O 1
ATOM 2188 N N . GLU A 1 272 ? 6.250 -3.818 9.670 1.00 93.25 272 GLU A N 1
ATOM 2189 C CA . GLU A 1 272 ? 6.172 -4.694 10.840 1.00 93.25 272 GLU A CA 1
ATOM 2190 C C . GLU A 1 272 ? 4.797 -4.589 11.514 1.00 93.25 272 GLU A C 1
ATOM 2192 O O . GLU A 1 272 ? 4.104 -3.579 11.370 1.00 93.25 272 GLU A O 1
ATOM 2197 N N . ASP A 1 273 ? 4.397 -5.646 12.226 1.00 95.00 273 ASP A N 1
ATOM 2198 C CA . ASP A 1 273 ? 3.205 -5.613 13.078 1.00 95.00 273 ASP A CA 1
ATOM 2199 C C . ASP A 1 273 ? 3.394 -4.584 14.221 1.00 95.00 273 ASP A C 1
ATOM 2201 O O . ASP A 1 273 ? 4.529 -4.205 14.528 1.00 95.00 273 ASP A O 1
ATOM 2205 N N . PRO A 1 274 ? 2.301 -4.105 14.851 1.00 95.38 274 PRO A N 1
ATOM 2206 C CA . PRO A 1 274 ? 2.356 -3.133 15.941 1.00 95.38 274 PRO A CA 1
ATOM 2207 C C . PRO A 1 274 ? 3.389 -3.448 17.031 1.00 95.38 274 PRO A C 1
ATOM 2209 O O . PRO A 1 274 ? 3.438 -4.554 17.562 1.00 95.38 274 PRO A O 1
ATOM 2212 N N . GLY A 1 275 ? 4.173 -2.435 17.399 1.00 93.81 275 GLY A N 1
ATOM 2213 C CA . GLY A 1 275 ? 5.205 -2.524 18.431 1.00 93.81 275 GLY A CA 1
ATOM 2214 C C . GLY A 1 275 ? 5.822 -1.165 18.759 1.00 93.81 275 GLY A C 1
ATOM 2215 O O . GLY A 1 275 ? 5.573 -0.171 18.064 1.00 93.81 275 GLY A O 1
ATOM 2216 N N . SER A 1 276 ? 6.639 -1.119 19.810 1.00 93.31 276 SER A N 1
ATOM 2217 C CA . SER A 1 276 ? 7.198 0.114 20.390 1.00 93.31 276 SER A CA 1
ATOM 2218 C C . SER A 1 276 ? 8.250 0.813 19.516 1.00 93.31 276 SER A C 1
ATOM 2220 O O . SER A 1 276 ? 8.424 2.033 19.593 1.00 93.31 276 SER A O 1
ATOM 2222 N N . HIS A 1 277 ? 8.941 0.043 18.671 1.00 92.00 277 HIS A N 1
ATOM 2223 C CA . HIS A 1 277 ? 10.017 0.464 17.763 1.00 92.00 277 HIS A CA 1
ATOM 2224 C C . HIS A 1 277 ? 9.528 0.836 16.355 1.00 92.00 277 HIS A C 1
ATOM 2226 O O . HIS A 1 277 ? 10.316 1.297 15.527 1.00 92.00 277 HIS A O 1
ATOM 2232 N N . THR A 1 278 ? 8.235 0.668 16.077 1.00 95.12 278 THR A N 1
ATOM 2233 C CA . THR A 1 278 ? 7.640 0.951 14.765 1.00 95.12 278 THR A CA 1
ATOM 2234 C C . THR A 1 278 ? 7.581 2.450 14.457 1.00 95.12 278 THR A C 1
ATOM 2236 O O . THR A 1 278 ? 7.552 3.310 15.344 1.00 95.12 278 THR A O 1
ATOM 2239 N N . PHE A 1 279 ? 7.482 2.792 13.168 1.00 95.81 279 PHE A N 1
ATOM 2240 C CA . PHE A 1 279 ? 7.254 4.177 12.745 1.00 95.81 279 PHE A CA 1
ATOM 2241 C C . PHE A 1 279 ? 5.979 4.766 13.357 1.00 95.81 279 PHE A C 1
ATOM 2243 O O . PHE A 1 279 ? 5.980 5.927 13.761 1.00 95.81 279 PHE A O 1
ATOM 2250 N N . ALA A 1 280 ? 4.915 3.967 13.451 1.00 95.88 280 ALA A N 1
ATOM 2251 C CA . ALA A 1 280 ? 3.628 4.371 14.001 1.00 95.88 280 ALA A CA 1
ATOM 2252 C C . ALA A 1 280 ? 3.748 4.837 15.462 1.00 95.88 280 ALA A C 1
ATOM 2254 O O . ALA A 1 280 ? 3.329 5.954 15.778 1.00 95.88 280 ALA A O 1
ATOM 2255 N N . ALA A 1 281 ? 4.405 4.050 16.321 1.00 95.31 281 ALA A N 1
ATOM 2256 C CA . ALA A 1 281 ? 4.669 4.418 17.714 1.00 95.31 281 ALA A CA 1
ATOM 2257 C C . ALA A 1 281 ? 5.533 5.690 17.826 1.00 95.31 281 ALA A C 1
ATOM 2259 O O . ALA A 1 281 ? 5.199 6.637 18.547 1.00 95.31 281 ALA A O 1
ATOM 2260 N N . LEU A 1 282 ? 6.620 5.784 17.049 1.00 94.50 282 LEU A N 1
ATOM 2261 C CA . LEU A 1 282 ? 7.477 6.978 17.054 1.00 94.50 282 LEU A CA 1
ATOM 2262 C C . LEU A 1 282 ? 6.735 8.234 16.568 1.00 94.50 282 LEU A C 1
ATOM 2264 O O . LEU A 1 282 ? 6.896 9.320 17.136 1.00 94.50 282 LEU A O 1
ATOM 2268 N N . PHE A 1 283 ? 5.905 8.102 15.534 1.00 95.56 283 PHE A N 1
ATOM 2269 C CA . PHE A 1 283 ? 5.101 9.200 15.012 1.00 95.56 283 PHE A CA 1
ATOM 2270 C C . PHE A 1 283 ? 4.027 9.630 16.015 1.00 95.56 283 PHE A C 1
ATOM 2272 O O . PHE A 1 283 ? 3.827 10.829 16.226 1.00 95.56 283 PHE A O 1
ATOM 2279 N N . PHE A 1 284 ? 3.369 8.675 16.677 1.00 96.69 284 PHE A N 1
ATOM 2280 C CA . PHE A 1 284 ? 2.398 8.941 17.736 1.00 96.69 284 PHE A CA 1
ATOM 2281 C C . PHE A 1 284 ? 3.012 9.812 18.843 1.00 96.69 284 PHE A C 1
ATOM 2283 O O . PHE A 1 284 ? 2.456 10.860 19.202 1.00 96.69 284 PHE A O 1
ATOM 2290 N N . LYS A 1 285 ? 4.207 9.441 19.323 1.00 94.56 285 LYS A N 1
ATOM 2291 C CA . LYS A 1 285 ? 4.951 10.184 20.357 1.00 94.56 285 LYS A CA 1
ATOM 2292 C C . LYS A 1 285 ? 5.268 11.617 19.923 1.00 94.56 285 LYS A C 1
ATOM 2294 O O . LYS A 1 285 ? 5.165 12.546 20.726 1.00 94.56 285 LYS A O 1
ATOM 2299 N N . ALA A 1 286 ? 5.557 11.847 18.644 1.00 93.88 286 ALA A N 1
ATOM 2300 C CA . ALA A 1 286 ? 5.785 13.191 18.107 1.00 93.88 286 ALA A CA 1
ATOM 2301 C C . ALA A 1 286 ? 4.484 13.989 17.856 1.00 93.88 286 ALA A C 1
ATOM 2303 O O . ALA A 1 286 ? 4.479 15.220 17.932 1.00 93.88 286 ALA A O 1
ATOM 2304 N N . SER A 1 287 ? 3.357 13.321 17.598 1.00 95.75 287 SER A N 1
ATOM 2305 C CA . SER A 1 287 ? 2.134 13.947 17.083 1.00 95.75 287 SER A CA 1
ATOM 2306 C C . SER A 1 287 ? 1.121 14.343 18.164 1.00 95.75 287 SER A C 1
ATOM 2308 O O . SER A 1 287 ? 0.468 13.510 18.797 1.00 95.75 287 SER A O 1
ATOM 2310 N N . ARG A 1 288 ? 0.877 15.655 18.307 1.00 95.50 288 ARG A N 1
ATOM 2311 C CA . ARG A 1 288 ? -0.198 16.183 19.172 1.00 95.50 288 ARG A CA 1
ATOM 2312 C C . ARG A 1 288 ? -1.588 15.713 18.729 1.00 95.50 288 ARG A C 1
ATOM 2314 O O . ARG A 1 288 ? -2.445 15.496 19.585 1.00 95.50 288 ARG A O 1
ATOM 2321 N N . LYS A 1 289 ? -1.813 15.548 17.418 1.00 94.38 289 LYS A N 1
ATOM 2322 C CA . LYS A 1 289 ? -3.095 15.080 16.866 1.00 94.38 289 LYS A CA 1
ATOM 2323 C C . LYS A 1 289 ? -3.411 13.666 17.358 1.00 94.38 289 LYS A C 1
ATOM 2325 O O . LYS A 1 289 ? -4.509 13.450 17.857 1.00 94.38 289 LYS A O 1
ATOM 2330 N N . CYS A 1 290 ? -2.435 12.756 17.303 1.00 95.44 290 CYS A N 1
ATOM 2331 C CA . CYS A 1 290 ? -2.616 11.380 17.769 1.00 95.44 290 CYS A CA 1
ATOM 2332 C C . CYS A 1 290 ? -2.934 11.337 19.270 1.00 95.44 290 CYS A C 1
ATOM 2334 O O . CYS A 1 290 ? -3.922 10.732 19.677 1.00 95.44 290 CYS A O 1
ATOM 2336 N N . ARG A 1 291 ? -2.170 12.069 20.096 1.00 95.62 291 ARG A N 1
ATOM 2337 C CA . ARG A 1 291 ? -2.425 12.143 21.547 1.00 95.62 291 ARG A CA 1
ATOM 2338 C C . ARG A 1 291 ? -3.792 12.734 21.890 1.00 95.62 291 ARG A C 1
ATOM 2340 O O . ARG A 1 291 ? -4.459 12.241 22.793 1.00 95.62 291 ARG A O 1
ATOM 2347 N N . SER A 1 292 ? -4.221 13.762 21.158 1.00 96.12 292 SER A N 1
ATOM 2348 C CA . SER A 1 292 ? -5.545 14.371 21.352 1.00 96.12 292 SER A CA 1
ATOM 2349 C C . SER A 1 292 ? -6.665 13.398 20.975 1.00 96.12 292 SER A C 1
ATOM 2351 O O . SER A 1 292 ? -7.661 13.309 21.686 1.00 96.12 292 SER A O 1
ATOM 2353 N N . GLN A 1 293 ? -6.484 12.627 19.896 1.00 96.19 293 GLN A N 1
ATOM 2354 C CA . GLN A 1 293 ? -7.449 11.606 19.494 1.00 96.19 293 GLN A CA 1
ATOM 2355 C C . GLN A 1 293 ? -7.536 10.473 20.518 1.00 96.19 293 GLN A C 1
ATOM 2357 O O . GLN A 1 293 ? -8.639 10.083 20.887 1.00 96.19 293 GLN A O 1
ATOM 2362 N N . ARG A 1 294 ? -6.396 10.001 21.041 1.00 96.88 294 ARG A N 1
ATOM 2363 C CA . ARG A 1 294 ? -6.373 9.018 22.132 1.00 96.88 294 ARG A CA 1
ATOM 2364 C C . ARG A 1 294 ? -7.152 9.518 23.346 1.00 96.88 294 ARG A C 1
ATOM 2366 O O . ARG A 1 294 ? -7.993 8.789 23.856 1.00 96.88 294 ARG A O 1
ATOM 2373 N N . ALA A 1 295 ? -6.895 10.750 23.788 1.00 96.88 295 ALA A N 1
ATOM 2374 C CA . ALA A 1 295 ? -7.596 11.329 24.932 1.00 96.88 295 ALA A CA 1
ATO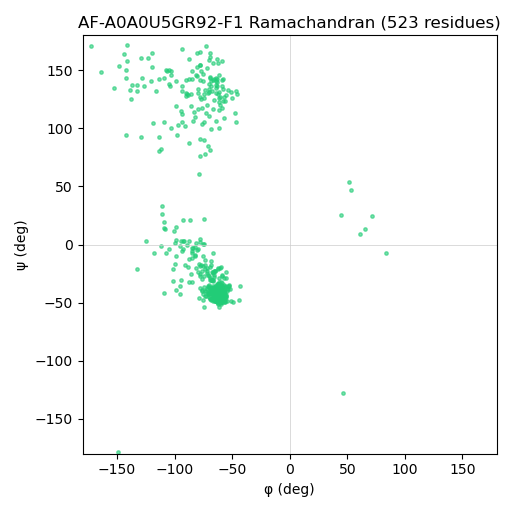M 2375 C C . ALA A 1 295 ? -9.116 11.371 24.704 1.00 96.88 295 ALA A C 1
ATOM 2377 O O . ALA A 1 295 ? -9.871 10.985 25.589 1.00 96.88 295 ALA A O 1
ATOM 2378 N N . LYS A 1 296 ? -9.555 11.749 23.495 1.00 96.94 296 LYS A N 1
ATOM 2379 C CA . LYS A 1 296 ? -10.974 11.761 23.113 1.00 96.94 296 LYS A CA 1
ATOM 2380 C C . LYS A 1 296 ? -11.608 10.363 23.144 1.00 96.94 296 LYS A C 1
ATOM 2382 O O . LYS A 1 296 ? -12.726 10.221 23.629 1.00 96.94 296 LYS A O 1
ATOM 2387 N N . ILE A 1 297 ? -10.914 9.346 22.626 1.00 96.94 297 ILE A N 1
ATOM 2388 C CA . ILE A 1 297 ? -11.381 7.949 22.668 1.00 96.94 297 ILE A CA 1
ATOM 2389 C C . ILE A 1 297 ? -11.529 7.508 24.126 1.00 96.94 297 ILE A C 1
ATOM 2391 O O . ILE A 1 297 ? -12.605 7.089 24.539 1.00 96.94 297 ILE A O 1
ATOM 2395 N N . VAL A 1 298 ? -10.473 7.668 24.926 1.00 96.69 298 VAL A N 1
ATOM 2396 C CA . VAL A 1 298 ? -10.463 7.247 26.333 1.00 96.69 298 VAL A CA 1
ATOM 2397 C C . VAL A 1 298 ? -11.559 7.950 27.135 1.00 96.69 298 VAL A C 1
ATOM 2399 O O . VAL A 1 298 ? -12.255 7.294 27.901 1.00 96.69 298 VAL A O 1
ATOM 2402 N N . GLU A 1 299 ? -11.761 9.256 26.945 1.00 96.75 299 GLU A N 1
ATOM 2403 C CA . GLU A 1 299 ? -12.802 10.007 27.654 1.00 96.75 299 GLU A CA 1
ATOM 2404 C C . GLU A 1 299 ? -14.215 9.499 27.323 1.00 96.75 299 GLU A C 1
ATOM 2406 O O . GLU A 1 299 ? -15.029 9.311 28.228 1.00 96.75 299 GLU A O 1
ATOM 2411 N N . ASN A 1 300 ? -14.514 9.263 26.042 1.00 95.81 300 ASN A N 1
ATOM 2412 C CA . ASN A 1 300 ? -15.826 8.772 25.618 1.00 95.81 300 ASN A CA 1
ATOM 2413 C C . ASN A 1 300 ? -16.102 7.366 26.162 1.00 95.81 300 ASN A C 1
ATOM 2415 O O . ASN A 1 300 ? -17.136 7.140 26.786 1.00 95.81 300 ASN A O 1
ATOM 2419 N N . PHE A 1 301 ? -15.150 6.446 26.011 1.00 94.75 301 PHE A N 1
ATOM 2420 C CA . PHE A 1 301 ? -15.322 5.070 26.476 1.00 94.75 301 PHE A CA 1
ATOM 2421 C C . PHE A 1 301 ? -15.272 4.934 27.996 1.00 94.75 301 PHE A C 1
ATOM 2423 O O . PHE A 1 301 ? -15.881 4.021 28.550 1.00 94.75 301 PHE A O 1
ATOM 2430 N N . GLN A 1 302 ? -14.624 5.862 28.704 1.00 95.88 302 GLN A N 1
ATOM 2431 C CA . GLN A 1 302 ? -14.736 5.923 30.157 1.00 95.88 302 GLN A CA 1
ATOM 2432 C C . GLN A 1 302 ? -16.165 6.281 30.588 1.00 95.88 302 GLN A C 1
ATOM 2434 O O . GLN A 1 302 ? -16.695 5.643 31.494 1.00 95.88 302 GLN A O 1
ATOM 2439 N N . LYS A 1 303 ? -16.826 7.228 29.906 1.00 95.56 303 LYS A N 1
ATOM 2440 C CA . LYS A 1 303 ? -18.240 7.553 30.172 1.00 95.56 303 LYS A CA 1
ATOM 2441 C C . LYS A 1 303 ? -19.146 6.351 29.901 1.00 95.56 303 LYS A C 1
ATOM 2443 O O . LYS A 1 303 ? -19.979 6.015 30.737 1.00 95.56 303 LYS A O 1
ATOM 2448 N N . GLU A 1 304 ? -18.949 5.656 28.782 1.00 94.19 304 GLU A N 1
ATOM 2449 C CA . GLU A 1 304 ? -19.725 4.450 28.453 1.00 94.19 304 GLU A CA 1
ATOM 2450 C C . GLU A 1 304 ? -19.521 3.316 29.465 1.00 94.19 304 GLU A C 1
ATOM 2452 O O . GLU A 1 304 ? -20.481 2.643 29.860 1.00 94.19 304 GLU A O 1
ATOM 2457 N N . ARG A 1 305 ? -18.280 3.129 29.926 1.00 93.94 305 ARG A N 1
ATOM 2458 C CA . ARG A 1 305 ? -17.932 2.190 30.992 1.00 93.94 305 ARG A CA 1
ATOM 2459 C C . ARG A 1 305 ? -18.661 2.529 32.290 1.00 93.94 305 ARG A C 1
ATOM 2461 O O . ARG A 1 305 ? -19.275 1.641 32.885 1.00 93.94 305 ARG A O 1
ATOM 2468 N N . ASP A 1 306 ? -18.615 3.787 32.718 1.00 94.19 306 ASP A N 1
ATOM 2469 C CA . ASP A 1 306 ? -19.253 4.246 33.955 1.00 94.19 306 ASP A CA 1
ATOM 2470 C C . ASP A 1 306 ? -20.781 4.078 33.878 1.00 94.19 306 ASP A C 1
ATOM 2472 O O . ASP A 1 306 ? -21.413 3.579 34.814 1.00 94.19 306 ASP A O 1
ATOM 2476 N N . ASP A 1 307 ? -21.383 4.406 32.733 1.00 93.75 307 ASP A N 1
ATOM 2477 C CA . ASP A 1 307 ? -22.807 4.200 32.452 1.00 93.75 307 ASP A CA 1
ATOM 2478 C C . ASP A 1 307 ? -23.185 2.719 32.515 1.00 93.75 307 ASP A C 1
ATOM 2480 O O . ASP A 1 307 ? -24.209 2.350 33.105 1.00 93.75 307 ASP A O 1
ATOM 2484 N N . ARG A 1 308 ? -22.342 1.844 31.955 1.00 93.88 308 ARG A N 1
ATOM 2485 C CA . ARG A 1 308 ? -22.580 0.400 31.983 1.00 93.88 308 ARG A CA 1
ATOM 2486 C C . ARG A 1 308 ? -22.497 -0.163 33.397 1.00 93.88 308 ARG A C 1
ATOM 2488 O O . ARG A 1 308 ? -23.344 -0.973 33.778 1.00 93.88 308 ARG A O 1
ATOM 2495 N N . GLN A 1 309 ? -21.528 0.288 34.190 1.00 92.56 309 GLN A N 1
ATOM 2496 C CA . GLN A 1 309 ? -21.394 -0.113 35.589 1.00 92.56 309 GLN A CA 1
ATOM 2497 C C . GLN A 1 309 ? -22.578 0.360 36.438 1.00 92.56 309 GLN A C 1
ATOM 2499 O O . GLN A 1 309 ? -23.075 -0.409 37.263 1.00 92.56 309 GLN A O 1
ATOM 2504 N N . ARG A 1 310 ? -23.073 1.587 36.221 1.00 92.88 310 ARG A N 1
ATOM 2505 C CA . ARG A 1 310 ? -24.294 2.083 36.880 1.00 92.88 310 ARG A CA 1
ATOM 2506 C C . ARG A 1 310 ? -25.503 1.219 36.530 1.00 92.88 310 ARG A C 1
ATOM 2508 O O . ARG A 1 310 ? -26.164 0.709 37.428 1.00 92.88 310 ARG A O 1
ATOM 2515 N N . ARG A 1 311 ? -25.714 0.944 35.240 1.00 93.62 311 ARG A N 1
ATOM 2516 C CA . ARG A 1 311 ? -26.819 0.094 34.774 1.00 93.62 311 ARG A CA 1
ATOM 2517 C C . ARG A 1 311 ? -26.758 -1.328 35.336 1.00 93.62 311 ARG A C 1
ATOM 2519 O O . ARG A 1 311 ? -27.805 -1.903 35.621 1.00 93.62 311 ARG A O 1
ATOM 2526 N N . CYS A 1 312 ? -25.564 -1.900 35.504 1.00 93.88 312 CYS A N 1
ATOM 2527 C CA . CYS A 1 312 ? -25.414 -3.188 36.184 1.00 93.88 312 CYS A CA 1
ATOM 2528 C C . CYS A 1 312 ? -25.931 -3.125 37.619 1.00 93.88 312 CYS A C 1
ATOM 2530 O O . CYS A 1 312 ? -26.750 -3.957 37.998 1.00 93.88 312 CYS A O 1
ATOM 2532 N N . LYS A 1 313 ? -25.492 -2.131 38.399 1.00 93.06 313 LYS A N 1
ATOM 2533 C CA . LYS A 1 313 ? -25.928 -1.969 39.792 1.00 93.06 313 LYS A CA 1
ATOM 2534 C C . LYS A 1 313 ? -27.449 -1.840 39.883 1.00 93.06 313 LYS A C 1
ATOM 2536 O O . LYS A 1 313 ? -28.061 -2.534 40.691 1.00 93.06 313 LYS A O 1
ATOM 2541 N N . ASP A 1 314 ? -28.054 -1.044 39.003 1.00 94.12 314 ASP A N 1
ATOM 2542 C CA . ASP A 1 314 ? -29.510 -0.867 38.950 1.00 94.12 314 ASP A CA 1
ATOM 2543 C C . ASP A 1 314 ? -30.241 -2.183 38.628 1.00 94.12 314 ASP A C 1
ATOM 2545 O O . ASP A 1 314 ? -31.251 -2.517 39.252 1.00 94.12 314 ASP A O 1
ATOM 2549 N N . LEU A 1 315 ? -29.727 -2.961 37.668 1.00 95.38 315 LEU A N 1
ATOM 2550 C CA . LEU A 1 315 ? -30.303 -4.257 37.301 1.00 95.38 315 LEU A CA 1
ATOM 2551 C C . LEU A 1 315 ? -30.114 -5.314 38.394 1.00 95.38 315 LEU A C 1
ATOM 2553 O O . LEU A 1 315 ? -31.042 -6.082 38.639 1.00 95.38 315 LEU A O 1
ATOM 2557 N N . SER A 1 316 ? -28.967 -5.335 39.072 1.00 94.31 316 SER A N 1
ATOM 2558 C CA . SER A 1 316 ? -28.711 -6.213 40.220 1.00 94.31 316 SER A CA 1
ATOM 2559 C C . SER A 1 316 ? -29.650 -5.894 41.381 1.00 94.31 316 SER A C 1
ATOM 2561 O O . SER A 1 316 ? -30.280 -6.803 41.917 1.00 94.31 316 SER A O 1
ATOM 2563 N N . GLN A 1 317 ? -29.864 -4.611 41.691 1.00 94.81 317 GLN A N 1
ATOM 2564 C CA . GLN A 1 317 ? -30.845 -4.207 42.701 1.00 94.81 317 GLN A CA 1
ATOM 2565 C C . GLN A 1 317 ? -32.267 -4.628 42.307 1.00 94.81 317 GLN A C 1
ATOM 2567 O O . GLN A 1 317 ? -33.033 -5.117 43.137 1.00 94.81 317 GLN A O 1
ATOM 2572 N N . LYS A 1 318 ? -32.636 -4.470 41.029 1.00 95.56 318 LYS A N 1
ATOM 2573 C CA . LYS A 1 318 ? -33.936 -4.925 40.520 1.00 95.56 318 LYS A CA 1
ATOM 2574 C C . LYS A 1 318 ? -34.091 -6.443 40.636 1.00 95.56 318 LYS A C 1
ATOM 2576 O O . LYS A 1 318 ? -35.162 -6.906 41.017 1.00 95.56 318 LYS A O 1
ATOM 2581 N N . HIS A 1 319 ? -33.043 -7.201 40.327 1.00 96.38 319 HIS A N 1
ATOM 2582 C CA . HIS A 1 319 ? -33.023 -8.655 40.459 1.00 96.38 319 HIS A CA 1
ATOM 2583 C C . HIS A 1 319 ? -33.255 -9.088 41.913 1.00 96.38 319 HIS A C 1
ATOM 2585 O O . HIS A 1 319 ? -34.134 -9.907 42.177 1.00 96.38 319 HIS A O 1
ATOM 2591 N N . GLU A 1 320 ? -32.533 -8.490 42.865 1.00 95.69 320 GLU A N 1
ATOM 2592 C CA . GLU A 1 320 ? -32.735 -8.735 44.298 1.00 95.69 320 GLU A CA 1
ATOM 2593 C C . GLU A 1 320 ? -34.161 -8.393 44.743 1.00 95.69 320 GLU A C 1
ATOM 2595 O O . GLU A 1 320 ? -34.796 -9.182 45.441 1.00 95.69 320 GLU A O 1
ATOM 2600 N N . ASN A 1 321 ? -34.704 -7.257 44.297 1.00 96.25 321 ASN A N 1
ATOM 2601 C CA . ASN A 1 321 ? -36.067 -6.846 44.631 1.00 96.25 321 ASN A CA 1
ATOM 2602 C C . ASN A 1 321 ? -37.117 -7.844 44.115 1.00 96.25 321 ASN A C 1
ATOM 2604 O O . ASN A 1 321 ? -38.019 -8.204 44.869 1.00 96.25 321 ASN A O 1
ATOM 2608 N N . LEU A 1 322 ? -36.981 -8.328 42.874 1.00 96.56 322 LEU A N 1
ATOM 2609 C CA . LEU A 1 322 ? -37.886 -9.329 42.293 1.00 96.56 322 LEU A CA 1
ATOM 2610 C C . LEU A 1 322 ? -37.839 -10.656 43.061 1.00 96.56 322 LEU A C 1
ATOM 2612 O O . LEU A 1 322 ? -38.887 -11.232 43.352 1.00 96.56 322 LEU A O 1
ATOM 2616 N N . LEU A 1 323 ? -36.644 -11.129 43.434 1.00 95.06 323 LEU A N 1
ATOM 2617 C CA . LEU A 1 323 ? -36.500 -12.349 44.234 1.00 95.06 323 LEU A CA 1
ATOM 2618 C C . LEU A 1 323 ? -37.052 -12.180 45.657 1.00 95.06 323 LEU A C 1
ATOM 2620 O O . LEU A 1 323 ? -37.685 -13.098 46.178 1.00 95.06 323 LEU A O 1
ATOM 2624 N N . ASN A 1 324 ? -36.867 -11.006 46.263 1.00 95.56 324 ASN A N 1
ATOM 2625 C CA . ASN A 1 324 ? -37.416 -10.673 47.578 1.00 95.56 324 ASN A CA 1
ATOM 2626 C C . ASN A 1 324 ? -38.945 -10.527 47.570 1.00 95.56 324 ASN A C 1
ATOM 2628 O O . ASN A 1 324 ? -39.589 -10.779 48.586 1.00 95.56 324 ASN A O 1
ATOM 2632 N N . GLU A 1 325 ? -39.545 -10.093 46.463 1.00 94.25 325 GLU A N 1
ATOM 2633 C CA . GLU A 1 325 ? -41.002 -10.079 46.293 1.00 94.25 325 GLU A CA 1
ATOM 2634 C C . GLU A 1 325 ? -41.530 -11.504 46.085 1.00 94.25 325 GLU A C 1
ATOM 2636 O O . GLU A 1 325 ? -42.473 -11.918 46.756 1.00 94.25 325 GLU A O 1
ATOM 2641 N N . ALA A 1 326 ? -40.862 -12.298 45.242 1.00 92.94 326 ALA A N 1
ATOM 2642 C CA . ALA A 1 326 ? -41.222 -13.692 44.994 1.00 92.94 326 ALA A CA 1
ATOM 2643 C C . ALA A 1 326 ? -41.129 -14.569 46.256 1.00 92.94 326 ALA A C 1
ATOM 2645 O O . ALA A 1 326 ? -41.938 -15.479 46.436 1.00 92.94 326 ALA A O 1
ATOM 2646 N N . SER A 1 327 ? -40.162 -14.315 47.145 1.00 92.69 327 SER A N 1
ATOM 2647 C CA . SER A 1 327 ? -39.993 -15.085 48.385 1.00 92.69 327 SER A CA 1
ATOM 2648 C C . SER A 1 327 ? -41.128 -14.874 49.391 1.00 92.69 327 SER A C 1
ATOM 2650 O O . SER A 1 327 ? -41.382 -15.758 50.207 1.00 92.69 327 SER A O 1
ATOM 2652 N N . LYS A 1 328 ? -41.844 -13.744 49.301 1.00 92.50 328 LYS A N 1
ATOM 2653 C CA . LYS A 1 328 ? -43.008 -13.417 50.142 1.00 92.50 328 LYS A CA 1
ATOM 2654 C C . LYS A 1 328 ? -44.309 -14.058 49.653 1.00 92.50 328 LYS A C 1
ATOM 2656 O O . LYS A 1 328 ? -45.310 -13.980 50.357 1.00 92.50 328 LYS A O 1
ATOM 2661 N N . LEU A 1 329 ? -44.306 -14.664 48.465 1.00 89.62 329 LEU A N 1
ATOM 2662 C CA . LEU A 1 329 ? -45.474 -15.301 47.862 1.00 89.62 329 LEU A CA 1
ATOM 2663 C C . LEU A 1 329 ? -45.401 -16.831 47.998 1.00 89.62 329 LEU A C 1
ATOM 2665 O O . LEU A 1 329 ? -44.326 -17.445 47.921 1.00 89.62 329 LEU A O 1
ATOM 2669 N N . SER A 1 330 ? -46.559 -17.463 48.167 1.00 84.00 330 SER A N 1
ATOM 2670 C CA . SER A 1 330 ? -46.753 -18.895 47.924 1.00 84.00 330 SER A CA 1
ATOM 2671 C C . SER A 1 330 ? -46.949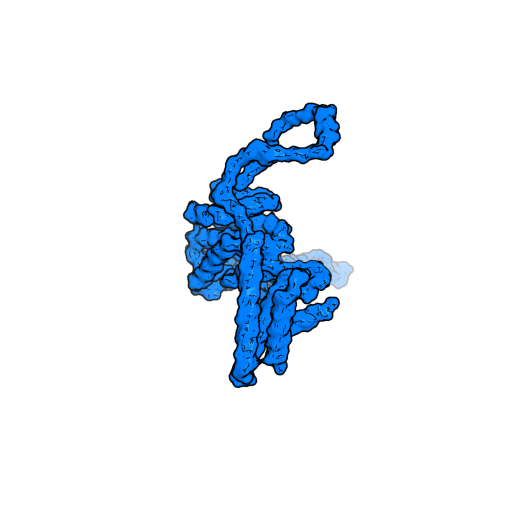 -19.151 46.427 1.00 84.00 330 SER A C 1
ATOM 2673 O O . SER A 1 330 ? -47.151 -18.219 45.650 1.00 84.00 330 SER A O 1
ATOM 2675 N N . HIS A 1 331 ? -46.828 -20.410 46.003 1.00 84.38 331 HIS A N 1
ATOM 2676 C CA . HIS A 1 331 ? -47.300 -20.767 44.668 1.00 84.38 331 HIS A CA 1
ATOM 2677 C C . HIS A 1 331 ? -48.824 -20.695 44.645 1.00 84.38 331 HIS A C 1
ATOM 2679 O O . HIS A 1 331 ? -49.469 -21.032 45.637 1.00 84.38 331 HIS A O 1
ATOM 2685 N N . ASP A 1 332 ? -49.367 -20.251 43.519 1.00 76.75 332 ASP A N 1
ATOM 2686 C CA . ASP A 1 332 ? -50.803 -20.247 43.293 1.00 76.75 332 ASP A CA 1
ATOM 2687 C C . ASP A 1 332 ? -51.187 -21.683 42.894 1.00 76.75 332 ASP A C 1
ATOM 2689 O O . ASP A 1 332 ? -50.672 -22.209 41.902 1.00 76.75 332 ASP A O 1
ATOM 2693 N N . THR A 1 333 ? -52.005 -22.346 43.709 1.00 75.25 333 THR A N 1
ATOM 2694 C CA . THR A 1 333 ? -52.457 -23.733 43.504 1.00 75.25 333 THR A CA 1
ATOM 2695 C C . THR A 1 333 ? -53.925 -23.762 43.118 1.00 75.25 333 THR A C 1
ATOM 2697 O O . THR A 1 333 ? -54.703 -22.965 43.638 1.00 75.25 333 THR A O 1
ATOM 2700 N N . ASP A 1 334 ? -54.293 -24.682 42.232 1.00 62.44 334 ASP A N 1
ATOM 2701 C CA . ASP A 1 334 ? -55.685 -24.929 41.874 1.00 62.44 334 ASP A CA 1
ATOM 2702 C C . ASP A 1 334 ? -56.385 -25.689 43.014 1.00 62.44 334 ASP A C 1
ATOM 2704 O O . ASP A 1 334 ? -55.882 -26.716 43.480 1.00 62.44 334 ASP A O 1
ATOM 2708 N N . GLU A 1 335 ? -57.509 -25.164 43.507 1.00 62.84 335 GLU A N 1
ATOM 2709 C CA . GLU A 1 335 ? -58.258 -25.776 44.619 1.00 62.84 335 GLU A CA 1
ATOM 2710 C C . GLU A 1 335 ? -59.042 -27.026 44.165 1.00 62.84 335 GLU A C 1
ATOM 2712 O O . GLU A 1 335 ? -59.377 -27.868 45.000 1.00 62.84 335 GLU A O 1
ATOM 2717 N N . ASP A 1 336 ? -59.267 -27.185 42.853 1.00 60.06 336 ASP A N 1
ATOM 2718 C CA . ASP A 1 336 ? -60.117 -28.230 42.263 1.00 60.06 336 ASP A CA 1
ATOM 2719 C C . ASP A 1 336 ? -59.340 -29.452 41.709 1.00 60.06 336 ASP A C 1
ATOM 2721 O O . ASP A 1 336 ? -59.921 -30.524 41.526 1.00 60.06 336 ASP A O 1
ATOM 2725 N N . GLU A 1 337 ? -58.022 -29.343 41.486 1.00 53.19 337 GLU A N 1
ATOM 2726 C CA . GLU A 1 337 ? -57.154 -30.422 40.974 1.00 53.19 337 GLU A CA 1
ATOM 2727 C C . GLU A 1 337 ? -55.905 -30.598 41.853 1.00 53.19 337 GLU A C 1
ATOM 2729 O O . GLU A 1 337 ? -54.892 -29.946 41.619 1.00 53.19 337 GLU A O 1
ATOM 2734 N N . ASP A 1 338 ? -55.962 -31.492 42.847 1.00 58.09 338 ASP A N 1
ATOM 2735 C CA . ASP A 1 338 ? -54.831 -32.137 43.558 1.00 58.09 338 ASP A CA 1
ATOM 2736 C C . ASP A 1 338 ? -53.640 -31.233 43.990 1.00 58.09 338 ASP A C 1
ATOM 2738 O O . ASP A 1 338 ? -52.508 -31.694 44.144 1.00 58.09 338 ASP A O 1
ATOM 2742 N N . GLY A 1 339 ? -53.867 -29.926 44.187 1.00 62.16 339 GLY A N 1
ATOM 2743 C CA . GLY A 1 339 ? -52.813 -28.944 44.481 1.00 62.16 339 GLY A CA 1
ATOM 2744 C C . GLY A 1 339 ? -51.896 -28.624 43.291 1.00 62.16 339 GLY A C 1
ATOM 2745 O O . GLY A 1 339 ? -50.743 -28.223 43.481 1.00 62.16 339 GLY A O 1
ATOM 2746 N N . SER A 1 340 ? -52.376 -28.816 42.063 1.00 67.88 340 SER A N 1
ATOM 2747 C CA . SER A 1 340 ? -51.643 -28.530 40.834 1.00 67.88 340 SER A CA 1
ATOM 2748 C C . SER A 1 340 ? -51.340 -27.029 40.683 1.00 67.88 340 SER A C 1
ATOM 2750 O O . SER A 1 340 ? -52.082 -26.145 41.111 1.00 67.88 340 SER A O 1
ATOM 2752 N N . HIS A 1 341 ? -50.164 -26.728 40.133 1.00 75.50 341 HIS A N 1
ATOM 2753 C CA . HIS A 1 341 ? -49.619 -25.373 40.058 1.00 75.50 341 HIS A CA 1
ATOM 2754 C C . HIS A 1 341 ? -50.288 -24.556 38.943 1.00 75.50 341 HIS A C 1
ATOM 2756 O O . HIS A 1 341 ? -50.209 -24.934 37.771 1.00 75.50 341 HIS A O 1
ATOM 2762 N N . LEU A 1 342 ? -50.848 -23.387 39.270 1.00 77.62 342 LEU A N 1
ATOM 2763 C CA . LEU A 1 342 ? -51.567 -22.564 38.297 1.00 77.62 342 LEU A CA 1
ATOM 2764 C C . LEU A 1 342 ? -50.648 -22.053 37.164 1.00 77.62 342 LEU A C 1
ATOM 2766 O O . LEU A 1 342 ? -49.515 -21.621 37.422 1.00 77.62 342 LEU A O 1
ATOM 2770 N N . PRO A 1 343 ? -51.124 -22.013 35.899 1.00 73.88 343 PRO A N 1
ATOM 2771 C CA . PRO A 1 343 ? -50.321 -21.580 34.748 1.00 73.88 343 PRO A CA 1
ATOM 2772 C C . PRO A 1 343 ? -49.770 -20.149 34.861 1.00 73.88 343 PRO A C 1
ATOM 2774 O O . PRO A 1 343 ? -48.732 -19.830 34.283 1.00 73.88 343 PRO A O 1
ATOM 2777 N N . TYR A 1 344 ? -50.449 -19.282 35.618 1.00 82.31 344 TYR A N 1
ATOM 2778 C CA . TYR A 1 344 ? -50.123 -17.861 35.767 1.00 82.31 344 TYR A CA 1
ATOM 2779 C C . TYR A 1 344 ? -49.596 -17.504 37.159 1.00 82.31 344 TYR A C 1
ATOM 2781 O O . TYR A 1 344 ? -49.822 -16.390 37.626 1.00 82.31 344 TYR A O 1
ATOM 2789 N N . CYS A 1 345 ? -48.877 -18.419 37.815 1.00 88.75 345 CYS A N 1
ATOM 2790 C CA . CYS A 1 345 ? -48.388 -18.163 39.165 1.00 88.75 345 CYS A CA 1
ATOM 2791 C C . CYS A 1 345 ? -47.505 -16.907 39.243 1.00 88.75 345 CYS A C 1
ATOM 2793 O O . CYS A 1 345 ? -46.460 -16.810 38.583 1.00 88.75 345 CYS A O 1
ATOM 2795 N N . ARG A 1 346 ? -47.889 -15.962 40.108 1.00 88.81 346 ARG A N 1
ATOM 2796 C CA . ARG A 1 346 ? -47.191 -14.677 40.247 1.00 88.81 346 ARG A CA 1
ATOM 2797 C C . ARG A 1 346 ? -45.753 -14.856 40.727 1.00 88.81 346 ARG A C 1
ATOM 2799 O O . ARG A 1 346 ? -44.850 -14.181 40.234 1.00 88.81 346 ARG A O 1
ATOM 2806 N N . LYS A 1 347 ? -45.521 -15.800 41.642 1.00 91.31 347 LYS A N 1
ATOM 2807 C CA . LYS A 1 347 ? -44.181 -16.147 42.131 1.00 91.31 347 LYS A CA 1
ATOM 2808 C C . LYS A 1 347 ? -43.266 -16.622 41.002 1.00 91.31 347 LYS A C 1
ATOM 2810 O O . LYS A 1 347 ? -42.148 -16.125 40.871 1.00 91.31 347 LYS A O 1
ATOM 2815 N N . CYS A 1 348 ? -43.750 -17.537 40.160 1.00 90.88 348 CYS A N 1
ATOM 2816 C CA . CYS A 1 348 ? -42.991 -18.031 39.013 1.00 90.88 348 CYS A CA 1
ATOM 2817 C C . CYS A 1 348 ? -42.723 -16.934 37.982 1.00 90.88 348 CYS A C 1
ATOM 2819 O O . CYS A 1 348 ? -41.622 -16.881 37.440 1.00 90.88 348 CYS A O 1
ATOM 2821 N N . GLN A 1 349 ? -43.680 -16.032 37.745 1.00 92.06 349 GLN A N 1
ATOM 2822 C CA . GLN A 1 349 ? -43.469 -14.880 36.864 1.00 92.06 349 GLN A CA 1
ATOM 2823 C C . GLN A 1 349 ? -42.345 -13.973 37.373 1.00 92.06 349 GLN A C 1
ATOM 2825 O O . GLN A 1 349 ? -41.446 -13.649 36.606 1.00 92.06 349 GLN A O 1
ATOM 2830 N N . LEU A 1 350 ? -42.340 -13.619 38.662 1.00 94.31 350 LEU A N 1
ATOM 2831 C CA . LEU A 1 350 ? -41.289 -12.782 39.255 1.00 94.31 350 LEU A CA 1
ATOM 2832 C C . LEU A 1 350 ? -39.904 -13.445 39.180 1.00 94.31 350 LEU A C 1
ATOM 2834 O O . LEU A 1 350 ? -38.918 -12.783 38.859 1.00 94.31 350 LEU A O 1
ATOM 2838 N N . GLN A 1 351 ? -39.823 -14.759 39.418 1.00 93.62 351 GLN A N 1
ATOM 2839 C CA . GLN A 1 351 ? -38.580 -15.526 39.266 1.00 93.62 351 GLN A CA 1
ATOM 2840 C C . GLN A 1 351 ? -38.108 -15.579 37.807 1.00 93.62 351 GLN A C 1
ATOM 2842 O O . GLN A 1 351 ? -36.916 -15.437 37.541 1.00 93.62 351 GLN A O 1
ATOM 2847 N N . GLN A 1 352 ? -39.028 -15.747 36.853 1.00 93.38 352 GLN A N 1
ATOM 2848 C CA . GLN A 1 352 ? -38.710 -15.699 35.426 1.00 93.38 352 GLN A CA 1
ATOM 2849 C C . GLN A 1 352 ? -38.281 -14.298 34.985 1.00 93.38 352 GLN A C 1
ATOM 2851 O O . GLN A 1 352 ? -37.342 -14.170 34.206 1.00 93.38 352 GLN A O 1
ATOM 2856 N N . ASP A 1 353 ? -38.931 -13.245 35.476 1.00 95.00 353 ASP A N 1
ATOM 2857 C CA . ASP A 1 353 ? -38.548 -11.859 35.210 1.00 95.00 353 ASP A CA 1
ATOM 2858 C C . ASP A 1 353 ? -37.142 -11.576 35.727 1.00 95.00 353 ASP A C 1
ATOM 2860 O O . ASP A 1 353 ? -36.335 -11.019 34.985 1.00 95.00 353 ASP A O 1
ATOM 2864 N N . ALA A 1 354 ? -36.819 -12.031 36.943 1.00 94.56 354 ALA A N 1
ATOM 2865 C CA . ALA A 1 354 ? -35.472 -11.951 37.497 1.00 94.56 354 ALA A CA 1
ATOM 2866 C C . ALA A 1 354 ? -34.463 -12.716 36.621 1.00 94.56 354 ALA A C 1
ATOM 2868 O O . ALA A 1 354 ? -33.468 -12.138 36.192 1.00 94.56 354 ALA A O 1
ATOM 2869 N N . ALA A 1 355 ? -34.759 -13.969 36.257 1.00 93.88 355 ALA A N 1
ATOM 2870 C CA . ALA A 1 355 ? -33.884 -14.804 35.426 1.00 93.88 355 ALA A CA 1
ATOM 2871 C C . ALA A 1 355 ? -33.688 -14.276 33.989 1.00 93.88 355 ALA A C 1
ATOM 2873 O O . ALA A 1 355 ? -32.705 -14.623 33.328 1.00 93.88 355 ALA A O 1
ATOM 2874 N N . ARG A 1 356 ? -34.621 -13.453 33.492 1.00 95.19 356 ARG A N 1
ATOM 2875 C CA . ARG A 1 356 ? -34.549 -12.785 32.183 1.00 95.19 356 ARG A CA 1
ATOM 2876 C C . ARG A 1 356 ? -33.768 -11.474 32.212 1.00 95.19 356 ARG A C 1
ATOM 2878 O O . ARG A 1 356 ? -33.473 -10.945 31.141 1.00 95.19 356 ARG A O 1
ATOM 2885 N N . LEU A 1 357 ? -33.429 -10.936 33.387 1.00 95.94 357 LEU A N 1
ATOM 2886 C CA . LEU A 1 357 ? -32.602 -9.737 33.466 1.00 95.94 357 LEU A CA 1
ATOM 2887 C C . LEU A 1 357 ? -31.203 -10.035 32.927 1.00 95.94 357 LEU A C 1
ATOM 2889 O O . LEU A 1 357 ? -30.491 -10.922 33.400 1.00 95.94 357 LEU A O 1
ATOM 2893 N N . SER A 1 358 ? -30.800 -9.247 31.939 1.00 95.06 358 SER A N 1
ATOM 2894 C CA . SER A 1 358 ? -29.491 -9.348 31.321 1.00 95.06 358 SER A CA 1
ATOM 2895 C C . SER A 1 358 ? -28.935 -7.973 30.992 1.00 95.06 358 SER A C 1
ATOM 2897 O O . SER A 1 358 ? -29.668 -6.993 30.825 1.00 95.06 358 SER A O 1
ATOM 2899 N N . ILE A 1 359 ? -27.619 -7.907 30.868 1.00 94.88 359 ILE A N 1
ATOM 2900 C CA . ILE A 1 359 ? -26.892 -6.703 30.494 1.00 94.88 359 ILE A CA 1
ATOM 2901 C C . ILE A 1 359 ? -25.878 -7.047 29.406 1.00 94.88 359 ILE A C 1
ATOM 2903 O O . ILE A 1 359 ? -25.218 -8.081 29.467 1.00 94.88 359 ILE A O 1
ATOM 2907 N N . GLY A 1 360 ? -25.769 -6.189 28.392 1.00 93.00 360 GLY A N 1
ATOM 2908 C CA . GLY A 1 360 ? -24.701 -6.306 27.405 1.00 93.00 360 GLY A CA 1
ATOM 2909 C C . GLY A 1 360 ? -23.355 -5.972 28.041 1.00 93.00 360 GLY A C 1
ATOM 2910 O O . GLY A 1 360 ? -23.274 -5.052 28.863 1.00 93.00 360 GLY A O 1
ATOM 2911 N N . ILE A 1 361 ? -22.296 -6.659 27.641 1.00 93.19 361 ILE A N 1
ATOM 2912 C CA . ILE A 1 361 ? -20.939 -6.302 28.059 1.00 93.19 361 ILE A CA 1
ATOM 2913 C C . ILE A 1 361 ? -20.500 -4.977 27.419 1.00 93.19 361 ILE A C 1
ATOM 2915 O O . ILE A 1 361 ? -21.075 -4.499 26.436 1.00 93.19 361 ILE A O 1
ATOM 2919 N N . HIS A 1 362 ? -19.481 -4.374 28.004 1.00 92.56 362 HIS A N 1
ATOM 2920 C CA . HIS A 1 362 ? -18.736 -3.245 27.484 1.00 92.56 362 HIS A CA 1
ATOM 2921 C C . HIS A 1 362 ? -17.283 -3.694 27.315 1.00 92.56 362 HIS A C 1
ATOM 2923 O O . HIS A 1 362 ? -16.542 -3.815 28.293 1.00 92.56 362 HIS A O 1
ATOM 2929 N N . GLU A 1 363 ? -16.881 -3.941 26.074 1.00 93.31 363 GLU A N 1
ATOM 2930 C CA . GLU A 1 363 ? -15.483 -4.179 25.726 1.00 93.31 363 GLU A CA 1
ATOM 2931 C C . GLU A 1 363 ? -14.739 -2.845 25.634 1.00 93.31 363 GLU A C 1
ATOM 2933 O O . GLU A 1 363 ? -15.201 -1.910 24.979 1.00 93.31 363 GLU A O 1
ATOM 2938 N N . TRP A 1 364 ? -13.586 -2.747 26.294 1.00 94.38 364 TRP A N 1
ATOM 2939 C CA . TRP A 1 364 ? -12.700 -1.604 26.113 1.00 94.38 364 TRP A CA 1
ATOM 2940 C C . TRP A 1 364 ? -12.180 -1.579 24.665 1.00 94.38 364 TRP A C 1
ATOM 2942 O O . TRP A 1 364 ? -11.712 -2.602 24.170 1.00 94.38 364 TRP A O 1
ATOM 2952 N N . PRO A 1 365 ? -12.258 -0.447 23.945 1.00 93.31 365 PRO A N 1
ATOM 2953 C CA . PRO A 1 365 ? -12.054 -0.431 22.494 1.00 93.31 365 PRO A CA 1
ATOM 2954 C C . PRO A 1 365 ? -10.581 -0.507 22.081 1.00 93.31 365 PRO A C 1
ATOM 2956 O O . PRO A 1 365 ? -10.287 -0.783 20.922 1.00 93.31 365 PRO A O 1
ATOM 2959 N N . LEU A 1 366 ? -9.666 -0.199 23.001 1.00 94.44 366 LEU A N 1
ATOM 2960 C CA . LEU A 1 366 ? -8.227 -0.160 22.770 1.00 94.44 366 LEU A CA 1
ATOM 2961 C C . LEU A 1 366 ? -7.560 -1.361 23.464 1.00 94.44 366 LEU A C 1
ATOM 2963 O O . LEU A 1 366 ? -8.060 -1.796 24.501 1.00 94.44 366 LEU A O 1
ATOM 2967 N N . PRO A 1 367 ? -6.440 -1.884 22.936 1.00 93.00 367 PRO A N 1
ATOM 2968 C CA . PRO A 1 367 ? -5.662 -2.922 23.613 1.00 93.00 367 PRO A CA 1
ATOM 2969 C C . PRO A 1 367 ? -5.158 -2.484 24.998 1.00 93.00 367 PRO A C 1
ATOM 2971 O O . PRO A 1 367 ? -5.021 -1.290 25.260 1.00 93.00 367 PRO A O 1
ATOM 2974 N N . ASP A 1 368 ? -4.842 -3.453 25.862 1.00 90.38 368 ASP A N 1
ATOM 2975 C CA . ASP A 1 368 ? -4.256 -3.184 27.188 1.00 90.38 368 ASP A CA 1
ATOM 2976 C C . ASP A 1 368 ? -2.772 -2.781 27.104 1.00 90.38 368 ASP A C 1
ATOM 2978 O O . ASP A 1 368 ? -2.262 -2.071 27.971 1.00 90.38 368 ASP A O 1
ATOM 2982 N N . ASP A 1 369 ? -2.075 -3.235 26.060 1.00 92.12 369 ASP A N 1
ATOM 2983 C CA . ASP A 1 369 ? -0.676 -2.899 25.805 1.00 92.12 369 ASP A CA 1
ATOM 2984 C C . ASP A 1 369 ? -0.562 -1.477 25.237 1.00 92.12 369 ASP A C 1
ATOM 2986 O O . ASP A 1 369 ? -1.057 -1.170 24.149 1.00 92.12 369 ASP A O 1
ATOM 2990 N N . GLU A 1 370 ? 0.123 -0.615 25.985 1.00 91.19 370 GLU A N 1
ATOM 2991 C CA . GLU A 1 370 ? 0.325 0.793 25.661 1.00 91.19 370 GLU A CA 1
ATOM 2992 C C . GLU A 1 370 ? 1.009 1.003 24.302 1.00 91.19 370 GLU A C 1
ATOM 2994 O O . GLU A 1 370 ? 0.603 1.890 23.550 1.00 91.19 370 GLU A O 1
ATOM 2999 N N . ASP A 1 371 ? 1.990 0.172 23.941 1.00 90.31 371 ASP A N 1
ATOM 3000 C CA . ASP A 1 371 ? 2.675 0.280 22.653 1.00 90.31 371 ASP A CA 1
ATOM 3001 C C . ASP A 1 371 ? 1.712 -0.060 21.504 1.00 90.31 371 ASP A C 1
ATOM 3003 O O . ASP A 1 371 ? 1.705 0.608 20.463 1.00 90.31 371 ASP A O 1
ATOM 3007 N N . LEU A 1 372 ? 0.824 -1.044 21.691 1.00 93.88 372 LEU A N 1
ATOM 3008 C CA . LEU A 1 372 ? -0.226 -1.349 20.715 1.00 93.88 372 LEU A CA 1
ATOM 3009 C C . LEU A 1 372 ? -1.250 -0.213 20.608 1.00 93.88 372 LEU A C 1
ATOM 3011 O O . LEU A 1 372 ? -1.686 0.104 19.498 1.00 93.88 372 LEU A O 1
ATOM 3015 N N . VAL A 1 373 ? -1.610 0.439 21.718 1.00 95.88 373 VAL A N 1
ATOM 3016 C CA . VAL A 1 373 ? -2.511 1.604 21.703 1.00 95.88 373 VAL A CA 1
ATOM 3017 C C . VAL A 1 373 ? -1.953 2.720 20.822 1.00 95.88 373 VAL A C 1
ATOM 3019 O O . VAL A 1 373 ? -2.693 3.291 20.016 1.00 95.88 373 VAL A O 1
ATOM 3022 N N . GLU A 1 374 ? -0.659 3.028 20.932 1.00 96.62 374 GLU A N 1
ATOM 3023 C CA . GLU A 1 374 ? -0.019 4.056 20.103 1.00 96.62 374 GLU A CA 1
ATOM 3024 C C . GLU A 1 374 ? -0.142 3.742 18.606 1.00 96.62 374 GLU A C 1
ATOM 3026 O O . GLU A 1 374 ? -0.484 4.621 17.810 1.00 96.62 374 GLU A O 1
ATOM 3031 N N . ASN A 1 375 ? 0.073 2.479 18.233 1.00 97.00 375 ASN A N 1
ATOM 3032 C CA . ASN A 1 375 ? -0.040 1.994 16.858 1.00 97.00 375 ASN A CA 1
ATOM 3033 C C . ASN A 1 375 ? -1.482 2.052 16.337 1.00 97.00 375 ASN A C 1
ATOM 3035 O O . ASN A 1 375 ? -1.720 2.539 15.231 1.00 97.00 375 ASN A O 1
ATOM 3039 N N . VAL A 1 376 ? -2.452 1.604 17.139 1.00 96.94 376 VAL A N 1
ATOM 3040 C CA . VAL A 1 376 ? -3.880 1.641 16.788 1.00 96.94 376 VAL A CA 1
ATOM 3041 C C . VAL A 1 376 ? -4.341 3.081 16.573 1.00 96.94 376 VAL A C 1
ATOM 3043 O O . VAL A 1 376 ? -4.962 3.394 15.558 1.00 96.94 376 VAL A O 1
ATOM 3046 N N . VAL A 1 377 ? -3.996 3.995 17.483 1.00 97.25 377 VAL A N 1
ATOM 3047 C CA . VAL A 1 377 ? -4.390 5.405 17.350 1.00 97.25 377 VAL A CA 1
ATOM 3048 C C . VAL A 1 377 ? -3.662 6.086 16.191 1.00 97.25 377 VAL A C 1
ATOM 3050 O O . VAL A 1 377 ? -4.262 6.918 15.499 1.00 97.25 377 VAL A O 1
ATOM 3053 N N . PHE A 1 378 ? -2.393 5.742 15.944 1.00 96.94 378 PHE A N 1
ATOM 3054 C CA . PHE A 1 378 ? -1.696 6.178 14.738 1.00 96.94 378 PHE A CA 1
ATOM 3055 C C . PHE A 1 378 ? -2.455 5.737 13.489 1.00 96.94 378 PHE A C 1
ATOM 3057 O O . PHE A 1 378 ? -2.726 6.577 12.641 1.00 96.94 378 PHE A O 1
ATOM 3064 N N . GLU A 1 379 ? -2.852 4.469 13.387 1.00 96.69 379 GLU A N 1
ATOM 3065 C CA . GLU A 1 379 ? -3.538 3.950 12.205 1.00 96.69 379 GLU A CA 1
ATOM 3066 C C . GLU A 1 379 ? -4.887 4.661 11.979 1.00 96.69 379 GLU A C 1
ATOM 3068 O O . GLU A 1 379 ? -5.158 5.132 10.872 1.00 96.69 379 GLU A O 1
ATOM 3073 N N . LEU A 1 380 ? -5.680 4.886 13.035 1.00 95.81 380 LEU A N 1
ATOM 3074 C CA . LEU A 1 380 ? -6.921 5.678 12.958 1.00 95.81 380 LEU A CA 1
ATOM 3075 C C . LEU A 1 380 ? -6.682 7.114 12.461 1.00 95.81 380 LEU A C 1
ATOM 3077 O O . LEU A 1 380 ? -7.521 7.695 11.772 1.00 95.81 380 LEU A O 1
ATOM 3081 N N . THR A 1 381 ? -5.528 7.699 12.788 1.00 95.19 381 THR A N 1
ATOM 3082 C CA . THR A 1 381 ? -5.181 9.089 12.452 1.00 95.19 381 THR A CA 1
ATOM 3083 C C . THR A 1 381 ? -4.102 9.224 11.381 1.00 95.19 381 THR A C 1
ATOM 3085 O O . THR A 1 381 ? -3.568 10.327 11.200 1.00 95.19 381 THR A O 1
ATOM 3088 N N . CYS A 1 382 ? -3.806 8.133 10.665 1.00 95.25 382 CYS A N 1
ATOM 3089 C CA . CYS A 1 382 ? -2.650 8.031 9.786 1.00 95.25 382 CYS A CA 1
ATOM 3090 C C . CYS A 1 382 ? -2.650 9.177 8.764 1.00 95.25 382 CYS A C 1
ATOM 3092 O O . CYS A 1 382 ? -3.668 9.416 8.104 1.00 95.25 382 CYS A O 1
ATOM 3094 N N . PRO A 1 383 ? -1.535 9.916 8.625 1.00 94.81 383 PRO A N 1
ATOM 3095 C CA . PRO A 1 383 ? -1.417 10.937 7.597 1.00 94.81 383 PRO A CA 1
ATOM 3096 C C . PRO A 1 383 ? -1.599 10.342 6.199 1.00 94.81 383 PRO A C 1
ATOM 3098 O O . PRO A 1 383 ? -1.102 9.251 5.916 1.00 94.81 383 PRO A O 1
ATOM 3101 N N . GLU A 1 384 ? -2.266 11.081 5.314 1.00 94.25 384 GLU A N 1
ATOM 3102 C CA . GLU A 1 384 ? -2.602 10.580 3.978 1.00 94.25 384 GLU A CA 1
ATOM 3103 C C . GLU A 1 384 ? -1.350 10.334 3.142 1.00 94.25 384 GLU A C 1
ATOM 3105 O O . GLU A 1 384 ? -1.195 9.260 2.570 1.00 94.25 384 GLU A O 1
ATOM 3110 N N . TRP A 1 385 ? -0.402 11.277 3.148 1.00 95.62 385 TRP A N 1
ATOM 3111 C CA . TRP A 1 385 ? 0.883 11.108 2.473 1.00 95.62 385 TRP A CA 1
ATOM 3112 C C . TRP A 1 385 ? 1.599 9.811 2.871 1.00 95.62 385 TRP A C 1
ATOM 3114 O O . TRP A 1 385 ? 2.271 9.218 2.028 1.00 95.62 385 TRP A O 1
ATOM 3124 N N . PHE A 1 386 ? 1.472 9.370 4.131 1.00 96.88 386 PHE A N 1
ATOM 3125 C CA . PHE A 1 386 ? 2.112 8.146 4.613 1.00 96.88 386 PHE A CA 1
ATOM 3126 C C . PHE A 1 386 ? 1.332 6.920 4.159 1.00 96.88 386 PHE A C 1
ATOM 3128 O O . PHE A 1 386 ? 1.944 5.986 3.654 1.00 96.88 386 PHE A O 1
ATOM 3135 N N . ALA A 1 387 ? 0.002 6.934 4.292 1.00 96.56 387 ALA A N 1
ATOM 3136 C CA . ALA A 1 387 ? -0.851 5.844 3.823 1.00 96.56 387 ALA A CA 1
ATOM 3137 C C . ALA A 1 387 ? -0.631 5.580 2.323 1.00 96.56 387 ALA A C 1
ATOM 3139 O O . ALA A 1 387 ? -0.339 4.455 1.930 1.00 96.56 387 ALA A O 1
ATOM 3140 N N . GLN A 1 388 ? -0.645 6.637 1.507 1.00 96.81 388 GLN A N 1
ATOM 3141 C CA . GLN A 1 388 ? -0.414 6.560 0.065 1.00 96.81 388 GLN A CA 1
ATOM 3142 C C . GLN A 1 388 ? 1.000 6.070 -0.279 1.00 96.81 388 GLN A C 1
ATOM 3144 O O . GLN A 1 388 ? 1.171 5.193 -1.127 1.00 96.81 388 GLN A O 1
ATOM 3149 N N . TRP A 1 389 ? 2.031 6.587 0.398 1.00 98.00 389 TRP A N 1
ATOM 3150 C CA . TRP A 1 389 ? 3.402 6.100 0.229 1.00 98.00 389 TRP A CA 1
ATOM 3151 C C . TRP A 1 389 ? 3.538 4.619 0.603 1.00 98.00 389 TRP A C 1
ATOM 3153 O O . TRP A 1 389 ? 4.141 3.848 -0.148 1.00 98.00 389 TRP A O 1
ATOM 3163 N N . ARG A 1 390 ? 2.945 4.207 1.729 1.00 97.50 390 ARG A N 1
ATOM 3164 C CA . ARG A 1 390 ? 2.974 2.831 2.241 1.00 97.50 390 ARG A CA 1
ATOM 3165 C C . ARG A 1 390 ? 2.284 1.883 1.262 1.00 97.50 390 ARG A C 1
ATOM 3167 O O . ARG A 1 390 ? 2.847 0.844 0.928 1.00 97.50 390 ARG A O 1
ATOM 3174 N N . ASP A 1 391 ? 1.132 2.280 0.731 1.00 97.62 391 ASP A N 1
ATOM 3175 C CA . ASP A 1 391 ? 0.354 1.502 -0.233 1.00 97.62 391 ASP A CA 1
ATOM 3176 C C . ASP A 1 391 ? 1.072 1.351 -1.585 1.00 97.62 391 ASP A C 1
ATOM 3178 O O . ASP A 1 391 ? 1.110 0.250 -2.141 1.00 97.62 391 ASP A O 1
ATOM 3182 N N . VAL A 1 392 ? 1.689 2.420 -2.108 1.00 98.31 392 VAL A N 1
ATOM 3183 C CA . VAL A 1 392 ? 2.484 2.356 -3.350 1.00 98.31 392 VAL A CA 1
ATOM 3184 C C . VAL A 1 392 ? 3.732 1.495 -3.158 1.00 98.31 392 VAL A C 1
ATOM 3186 O O . VAL A 1 392 ? 4.036 0.655 -4.005 1.00 98.31 392 VAL A O 1
ATOM 3189 N N . THR A 1 393 ? 4.443 1.664 -2.042 1.00 98.31 393 THR A N 1
ATOM 3190 C CA . THR A 1 393 ? 5.639 0.866 -1.733 1.00 98.31 393 THR A CA 1
ATOM 3191 C C . THR A 1 393 ? 5.274 -0.614 -1.606 1.00 98.31 393 THR A C 1
ATOM 3193 O O . THR A 1 393 ? 5.923 -1.471 -2.205 1.00 98.31 393 THR A O 1
ATOM 3196 N N . TRP A 1 394 ? 4.173 -0.923 -0.914 1.00 97.56 394 TRP A N 1
ATOM 3197 C CA . TRP A 1 394 ? 3.673 -2.289 -0.793 1.00 97.56 394 TRP A CA 1
ATOM 3198 C C . TRP A 1 394 ? 3.202 -2.869 -2.130 1.00 97.56 394 TRP A C 1
ATOM 3200 O O . TRP A 1 394 ? 3.491 -4.024 -2.423 1.00 97.56 394 TRP A O 1
ATOM 3210 N N . MET A 1 395 ? 2.560 -2.076 -2.995 1.00 97.25 395 MET A N 1
ATOM 3211 C CA . MET A 1 395 ? 2.222 -2.495 -4.362 1.00 97.25 395 MET A CA 1
ATOM 3212 C C . MET A 1 395 ? 3.474 -2.931 -5.140 1.00 97.25 395 MET A C 1
ATOM 3214 O O . MET A 1 395 ? 3.459 -3.972 -5.792 1.00 97.25 395 MET A O 1
ATOM 3218 N N . ILE A 1 396 ? 4.569 -2.175 -5.058 1.00 98.00 396 ILE A N 1
ATOM 3219 C CA . ILE A 1 396 ? 5.832 -2.528 -5.724 1.00 98.00 396 ILE A CA 1
ATOM 3220 C C . ILE A 1 396 ? 6.387 -3.846 -5.169 1.00 98.00 396 ILE A C 1
ATOM 3222 O O . ILE A 1 396 ? 6.725 -4.748 -5.937 1.00 98.00 396 ILE A O 1
ATOM 3226 N N . LEU A 1 397 ? 6.443 -3.974 -3.843 1.00 96.50 397 LEU A N 1
ATOM 3227 C CA . LEU A 1 397 ? 6.992 -5.152 -3.171 1.00 96.50 397 LEU A CA 1
ATOM 3228 C C . LEU A 1 397 ? 6.147 -6.408 -3.396 1.00 96.50 397 LEU A C 1
ATOM 3230 O O . LEU A 1 397 ? 6.701 -7.484 -3.593 1.00 96.50 397 LEU A O 1
ATOM 3234 N N . ASP A 1 398 ? 4.824 -6.289 -3.345 1.00 94.75 398 ASP A N 1
ATOM 3235 C CA . ASP A 1 398 ? 3.920 -7.430 -3.247 1.00 94.75 398 ASP A CA 1
ATOM 3236 C C . ASP A 1 398 ? 3.106 -7.702 -4.518 1.00 94.75 398 ASP A C 1
ATOM 3238 O O . ASP A 1 398 ? 2.981 -8.861 -4.914 1.00 94.75 398 ASP A O 1
ATOM 3242 N N . ASP A 1 399 ? 2.573 -6.680 -5.194 1.00 94.56 399 ASP A N 1
ATOM 3243 C CA . ASP A 1 399 ? 1.830 -6.898 -6.447 1.00 94.56 399 ASP A CA 1
ATOM 3244 C C . ASP A 1 399 ? 2.781 -7.241 -7.586 1.00 94.56 399 ASP A C 1
ATOM 3246 O O . ASP A 1 399 ? 2.482 -8.133 -8.375 1.00 94.56 399 ASP A O 1
ATOM 3250 N N . TYR A 1 400 ? 3.930 -6.569 -7.645 1.00 95.06 400 TYR A N 1
ATOM 3251 C CA . TYR A 1 400 ? 4.916 -6.778 -8.702 1.00 95.06 400 TYR A CA 1
ATOM 3252 C C . TYR A 1 400 ? 6.097 -7.649 -8.271 1.00 95.06 400 TYR A C 1
ATOM 3254 O O . TYR A 1 400 ? 6.660 -8.362 -9.100 1.00 95.06 400 TYR A O 1
ATOM 3262 N N . GLY A 1 401 ? 6.481 -7.598 -6.994 1.00 93.81 401 GLY A N 1
ATOM 3263 C CA . GLY A 1 401 ? 7.657 -8.303 -6.492 1.00 93.81 401 GLY A CA 1
ATOM 3264 C C . GLY A 1 401 ? 7.404 -9.718 -5.967 1.00 93.81 401 GLY A C 1
ATOM 3265 O O . GLY A 1 401 ? 8.360 -10.475 -5.835 1.00 93.81 401 GLY A O 1
ATOM 3266 N N . ARG A 1 402 ? 6.168 -10.123 -5.655 1.00 91.75 402 ARG A N 1
ATOM 3267 C CA . ARG A 1 402 ? 5.896 -11.450 -5.070 1.00 91.75 402 ARG A CA 1
ATOM 3268 C C . ARG A 1 402 ? 4.915 -12.266 -5.899 1.00 91.75 402 ARG A C 1
ATOM 3270 O O . ARG A 1 402 ? 4.136 -11.735 -6.691 1.00 91.75 402 ARG A O 1
ATOM 3277 N N . SER A 1 403 ? 4.937 -13.582 -5.680 1.00 78.94 403 SER A N 1
ATOM 3278 C CA . SER A 1 403 ? 3.947 -14.484 -6.270 1.00 78.94 403 SER A CA 1
ATOM 3279 C C . SER A 1 403 ? 2.532 -14.075 -5.853 1.00 78.94 403 SER A C 1
ATOM 3281 O O . SER A 1 403 ? 2.276 -13.675 -4.712 1.00 78.94 403 SER A O 1
ATOM 3283 N N . GLN A 1 404 ? 1.595 -14.208 -6.787 1.00 74.94 404 GLN A N 1
ATOM 3284 C CA . GLN A 1 404 ? 0.178 -13.934 -6.545 1.00 74.94 404 GLN A CA 1
ATOM 3285 C C . GLN A 1 404 ? -0.536 -15.098 -5.845 1.00 74.94 404 GLN A C 1
ATOM 3287 O O . GLN A 1 404 ? -1.696 -14.968 -5.476 1.00 74.94 404 GLN A O 1
ATOM 3292 N N . THR A 1 405 ? 0.144 -16.228 -5.633 1.00 66.94 405 THR A N 1
ATOM 3293 C CA . THR A 1 405 ? -0.384 -17.333 -4.829 1.00 66.94 405 THR A CA 1
ATOM 3294 C C . THR A 1 405 ? -0.320 -16.959 -3.349 1.00 66.94 405 THR A C 1
ATOM 3296 O O . THR A 1 405 ? 0.758 -16.950 -2.757 1.00 66.94 405 THR A O 1
ATOM 3299 N N . SER A 1 406 ? -1.461 -16.642 -2.748 1.00 65.00 406 SER A N 1
ATOM 3300 C CA . SER A 1 406 ? -1.651 -16.711 -1.297 1.00 65.00 406 SER A CA 1
ATOM 3301 C C . SER A 1 406 ? -2.901 -17.506 -0.988 1.00 65.00 406 SER A C 1
ATOM 3303 O O . SER A 1 406 ? -3.902 -17.409 -1.698 1.00 65.00 406 SER A O 1
ATOM 3305 N N . GLU A 1 407 ? -2.836 -18.274 0.090 1.00 67.31 407 GLU A N 1
ATOM 3306 C CA . GLU A 1 407 ? -4.034 -18.786 0.735 1.00 67.31 407 GLU A CA 1
ATOM 3307 C C . GLU A 1 407 ? -4.787 -17.611 1.361 1.00 67.31 407 GLU A C 1
ATOM 3309 O O . GLU A 1 407 ? -4.176 -16.670 1.875 1.00 67.31 407 GLU A O 1
ATOM 3314 N N . SER A 1 408 ? -6.115 -17.648 1.267 1.00 70.69 408 SER A N 1
ATOM 3315 C CA . SER A 1 408 ? -6.963 -16.670 1.942 1.00 70.69 408 SER A CA 1
ATOM 3316 C C . SER A 1 408 ? -6.722 -16.784 3.444 1.00 70.69 408 SER A C 1
ATOM 3318 O O . SER A 1 408 ? -6.872 -17.860 4.028 1.00 70.69 408 SER A O 1
ATOM 3320 N N . ALA A 1 409 ? -6.320 -15.676 4.060 1.00 83.94 409 ALA A N 1
ATOM 3321 C CA . ALA A 1 409 ? -6.211 -15.601 5.501 1.00 83.94 409 ALA A CA 1
ATOM 3322 C C . ALA A 1 409 ? -7.568 -15.191 6.078 1.00 83.94 409 ALA A C 1
ATOM 3324 O O . ALA A 1 409 ? -8.280 -14.356 5.522 1.00 83.94 409 ALA A O 1
ATOM 3325 N N . ARG A 1 410 ? -7.936 -15.768 7.222 1.00 87.31 410 ARG A N 1
ATOM 3326 C CA . ARG A 1 410 ? -9.161 -15.375 7.914 1.00 87.31 410 ARG A CA 1
ATOM 3327 C C . ARG A 1 410 ? -8.885 -14.180 8.821 1.00 87.31 410 ARG A C 1
ATOM 3329 O O . ARG A 1 410 ? -8.102 -14.280 9.763 1.00 87.31 410 ARG A O 1
ATOM 3336 N N . MET A 1 411 ? -9.575 -13.082 8.544 1.00 93.31 411 MET A N 1
ATOM 3337 C CA . MET A 1 411 ? -9.661 -11.899 9.394 1.00 93.31 411 MET A CA 1
ATOM 3338 C C . MET A 1 411 ? -11.038 -11.869 10.069 1.00 93.31 411 MET A C 1
ATOM 3340 O O . MET A 1 411 ? -12.042 -12.154 9.420 1.00 93.31 411 MET A O 1
ATOM 3344 N N . GLU A 1 412 ? -11.091 -11.526 11.356 1.00 94.25 412 GLU A N 1
ATOM 3345 C CA . GLU A 1 412 ? -12.348 -11.375 12.103 1.00 94.25 412 GLU A CA 1
ATOM 3346 C C . GLU A 1 412 ? -12.778 -9.908 12.211 1.00 94.25 412 GLU A C 1
ATOM 3348 O O . GLU A 1 412 ? -13.961 -9.609 12.086 1.00 94.25 412 GLU A O 1
ATOM 3353 N N . VAL A 1 413 ? -11.831 -8.985 12.419 1.00 94.31 413 VAL A N 1
ATOM 3354 C CA . VAL A 1 413 ? -12.133 -7.558 12.615 1.00 94.31 413 VAL A CA 1
ATOM 3355 C C . VAL A 1 413 ? -11.152 -6.684 11.843 1.00 94.31 413 VAL A C 1
ATOM 3357 O O . VAL A 1 413 ? -9.948 -6.770 12.060 1.00 94.31 413 VAL A O 1
ATOM 3360 N N . ASN A 1 414 ? -11.656 -5.788 10.996 1.00 94.56 414 ASN A N 1
ATOM 3361 C CA . ASN A 1 414 ? -10.876 -4.698 10.405 1.00 94.56 414 ASN A CA 1
ATOM 3362 C C . ASN A 1 414 ? -10.952 -3.466 11.323 1.00 94.56 414 ASN A C 1
ATOM 3364 O O . ASN A 1 414 ? -12.050 -3.058 11.696 1.00 94.56 414 ASN A O 1
ATOM 3368 N N . LEU A 1 415 ? -9.817 -2.851 11.680 1.00 95.25 415 LEU A N 1
ATOM 3369 C CA . LEU A 1 415 ? -9.789 -1.709 12.604 1.00 95.25 415 LEU A CA 1
ATOM 3370 C C . LEU A 1 415 ? -10.649 -0.530 12.125 1.00 95.25 415 LEU A C 1
ATOM 3372 O O . LEU A 1 415 ? -11.327 0.100 12.933 1.00 95.25 415 LEU A O 1
ATOM 3376 N N . LEU A 1 416 ? -10.627 -0.225 10.826 1.00 93.44 416 LEU A N 1
ATOM 3377 C CA . LEU A 1 416 ? -11.365 0.913 10.266 1.00 93.44 416 LEU A CA 1
ATOM 3378 C C . LEU A 1 416 ? -12.876 0.641 10.198 1.00 93.44 416 LEU A C 1
ATOM 3380 O O . LEU A 1 416 ? -13.686 1.566 10.167 1.00 93.44 416 LEU A O 1
ATOM 3384 N N . GLU A 1 417 ? -13.271 -0.629 10.222 1.00 92.44 417 GLU A N 1
ATOM 3385 C CA . GLU A 1 417 ? -14.674 -1.049 10.231 1.00 92.44 417 GLU A CA 1
ATOM 3386 C C . GLU A 1 417 ? -15.176 -1.393 11.639 1.00 92.44 417 GLU A C 1
ATOM 3388 O O . GLU A 1 417 ? -16.384 -1.531 11.835 1.00 92.44 417 GLU A O 1
ATOM 3393 N N . TYR A 1 418 ? -14.275 -1.480 12.626 1.00 93.25 418 TYR A N 1
ATOM 3394 C CA . TYR A 1 418 ? -14.602 -1.841 14.000 1.00 93.25 418 TYR A CA 1
ATOM 3395 C C . TYR A 1 418 ? -15.573 -0.815 14.607 1.00 93.25 418 TYR A C 1
ATOM 3397 O O . TYR A 1 418 ? -15.188 0.347 14.784 1.00 93.25 418 TYR A O 1
ATOM 3405 N N . PRO A 1 419 ? -16.820 -1.201 14.956 1.00 91.31 419 PRO A N 1
ATOM 3406 C CA . PRO A 1 419 ? -17.871 -0.244 15.301 1.00 91.31 419 PRO A CA 1
ATOM 3407 C C . PRO A 1 419 ? -17.494 0.745 16.405 1.00 91.31 419 PRO A C 1
ATOM 3409 O O . PRO A 1 419 ? -17.820 1.924 16.293 1.00 91.31 419 PRO A O 1
ATOM 3412 N N . ALA A 1 420 ? -16.758 0.289 17.421 1.00 92.69 420 ALA A N 1
ATOM 3413 C CA . ALA A 1 420 ? -16.342 1.118 18.549 1.00 92.69 420 ALA A CA 1
ATOM 3414 C C . ALA A 1 420 ? -15.342 2.223 18.151 1.00 92.69 420 ALA A C 1
ATOM 3416 O O . ALA A 1 420 ? -15.331 3.299 18.739 1.00 92.69 420 ALA A O 1
ATOM 3417 N N . LEU A 1 421 ? -14.498 1.986 17.142 1.00 94.56 421 LEU A N 1
ATOM 3418 C CA . LEU A 1 421 ? -13.457 2.934 16.726 1.00 94.56 421 LEU A CA 1
ATOM 3419 C C . LEU A 1 421 ? -13.753 3.630 15.390 1.00 94.56 421 LEU A C 1
ATOM 3421 O O . LEU A 1 421 ? -13.068 4.588 15.021 1.00 94.56 421 LEU A O 1
ATOM 3425 N N . ARG A 1 422 ? -14.807 3.208 14.684 1.00 92.75 422 ARG A N 1
ATOM 3426 C CA . ARG A 1 422 ? -15.159 3.684 13.342 1.00 92.75 422 ARG A CA 1
ATOM 3427 C C . ARG A 1 422 ? -15.354 5.200 13.260 1.00 92.75 422 ARG A C 1
ATOM 3429 O O . ARG A 1 422 ? -14.994 5.799 12.256 1.00 92.75 422 ARG A O 1
ATOM 3436 N N . GLU A 1 423 ? -15.879 5.859 14.286 1.00 93.81 423 GLU A N 1
ATOM 3437 C CA . GLU A 1 423 ? -16.075 7.320 14.246 1.00 93.81 423 GLU A CA 1
ATOM 3438 C C . GLU A 1 423 ? -14.779 8.139 14.422 1.00 93.81 423 GLU A C 1
ATOM 3440 O O . GLU A 1 423 ? -14.768 9.356 14.227 1.00 93.81 423 GLU A O 1
ATOM 3445 N N . TYR A 1 424 ? -13.672 7.484 14.784 1.00 94.06 424 TYR A N 1
ATOM 3446 C CA . TYR A 1 424 ? -12.399 8.132 15.103 1.00 94.06 424 TYR A CA 1
ATOM 3447 C C . TYR A 1 424 ? -11.384 8.116 13.955 1.00 94.06 424 TYR A C 1
ATOM 3449 O O . TYR A 1 424 ? -10.268 8.611 14.139 1.00 94.06 424 TYR A O 1
ATOM 3457 N N . HIS A 1 425 ? -11.754 7.601 12.784 1.00 92.25 425 HIS A N 1
ATOM 3458 C CA . HIS A 1 425 ? -10.950 7.676 11.565 1.00 92.25 425 HIS A CA 1
ATOM 3459 C C . HIS A 1 425 ? -11.708 8.420 10.459 1.00 92.25 425 HIS A C 1
ATOM 3461 O O . HIS A 1 425 ? -12.914 8.650 10.540 1.00 92.25 425 HIS A O 1
ATOM 3467 N N . ASP A 1 426 ? -10.988 8.831 9.421 1.00 85.88 426 ASP A N 1
ATOM 3468 C CA . ASP A 1 426 ? -11.596 9.377 8.208 1.00 85.88 426 ASP A CA 1
ATOM 3469 C C . ASP A 1 426 ? -11.994 8.269 7.230 1.00 85.88 426 ASP A C 1
ATOM 3471 O O . ASP A 1 426 ? -11.328 7.249 7.131 1.00 85.88 426 ASP A O 1
ATOM 3475 N N . SER A 1 427 ? -13.053 8.487 6.448 1.00 80.12 427 SER A N 1
ATOM 3476 C CA . SER A 1 427 ? -13.580 7.491 5.499 1.00 80.12 427 SER A CA 1
ATOM 3477 C C . SER A 1 427 ? -12.732 7.311 4.231 1.00 80.12 427 SER A C 1
ATOM 3479 O O . SER A 1 427 ? -13.261 6.918 3.190 1.00 80.12 427 SER A O 1
ATOM 3481 N N . ARG A 1 428 ? -11.444 7.666 4.262 1.00 83.75 428 ARG A N 1
ATOM 3482 C CA . ARG A 1 428 ? -10.582 7.565 3.083 1.00 83.75 428 ARG A CA 1
ATOM 3483 C C . ARG A 1 428 ? -10.125 6.119 2.902 1.00 83.75 428 ARG A C 1
ATOM 3485 O O . ARG A 1 428 ? -9.719 5.490 3.879 1.00 83.75 428 ARG A O 1
ATOM 3492 N N . PRO A 1 429 ? -10.189 5.583 1.673 1.00 79.94 429 PRO A N 1
ATOM 3493 C CA . PRO A 1 429 ? -9.776 4.215 1.412 1.00 79.94 429 PRO A CA 1
ATOM 3494 C C . PRO A 1 429 ? -8.263 4.079 1.588 1.00 79.94 429 PRO A C 1
ATOM 3496 O O . PRO A 1 429 ? -7.499 4.921 1.118 1.00 79.94 429 PRO A O 1
ATOM 3499 N N . ARG A 1 430 ? -7.839 2.999 2.243 1.00 89.69 430 ARG A N 1
ATOM 3500 C CA . ARG A 1 430 ? -6.431 2.639 2.447 1.00 89.69 430 ARG A CA 1
ATOM 3501 C C . ARG A 1 430 ? -6.284 1.151 2.195 1.00 89.69 430 ARG A C 1
ATOM 3503 O O . ARG A 1 430 ? -7.135 0.377 2.632 1.00 89.69 430 ARG A O 1
ATOM 3510 N N . ARG A 1 431 ? -5.233 0.744 1.487 1.00 94.75 431 ARG A N 1
ATOM 3511 C CA . ARG A 1 431 ? -4.982 -0.675 1.222 1.00 94.75 431 ARG A CA 1
ATOM 3512 C C . ARG A 1 431 ? -4.463 -1.361 2.478 1.00 94.75 431 ARG A C 1
ATOM 3514 O O . ARG A 1 431 ? -5.023 -2.379 2.885 1.00 94.75 431 ARG A O 1
ATOM 3521 N N . LEU A 1 432 ? -3.395 -0.824 3.062 1.00 96.44 432 LEU A N 1
ATOM 3522 C CA . LEU A 1 432 ? -2.817 -1.368 4.282 1.00 96.44 432 LEU A CA 1
ATOM 3523 C C . LEU A 1 432 ? -3.453 -0.734 5.513 1.00 96.44 432 LEU A C 1
ATOM 3525 O O . LEU A 1 432 ? -3.466 0.492 5.642 1.00 96.44 432 LEU A O 1
ATOM 3529 N N . THR A 1 433 ? -3.928 -1.577 6.427 1.00 96.12 433 THR A N 1
ATOM 3530 C CA . THR A 1 433 ? -4.454 -1.162 7.732 1.00 96.12 433 THR A CA 1
ATOM 3531 C C . THR A 1 433 ? -4.228 -2.237 8.794 1.00 96.12 433 THR A C 1
ATOM 3533 O O . THR A 1 433 ? -3.619 -3.265 8.510 1.00 96.12 433 THR A O 1
ATOM 3536 N N . LEU A 1 434 ? -4.680 -2.009 10.025 1.00 96.62 434 LEU A N 1
ATOM 3537 C CA . LEU A 1 434 ? -4.634 -3.010 11.084 1.00 96.62 434 LEU A CA 1
ATOM 3538 C C . LEU A 1 434 ? -5.913 -3.847 11.099 1.00 96.62 434 LEU A C 1
ATOM 3540 O O . LEU A 1 434 ? -7.019 -3.334 10.933 1.00 96.62 434 LEU A O 1
ATOM 3544 N N . ALA A 1 435 ? -5.761 -5.138 11.349 1.00 96.31 435 ALA A N 1
ATOM 3545 C CA . ALA A 1 435 ? -6.875 -6.055 11.514 1.00 96.31 435 ALA A CA 1
ATOM 3546 C C . ALA A 1 435 ? -6.564 -7.106 12.581 1.00 96.31 435 ALA A C 1
ATOM 3548 O O . ALA A 1 435 ? -5.410 -7.289 12.961 1.00 96.31 435 ALA A O 1
ATOM 3549 N N . SER A 1 436 ? -7.592 -7.794 13.066 1.00 95.62 436 SER A N 1
ATOM 3550 C CA . SER A 1 436 ? -7.468 -8.835 14.075 1.00 95.62 436 SER A CA 1
ATOM 3551 C C . SER A 1 436 ? -7.988 -10.182 13.596 1.00 95.62 436 SER A C 1
ATOM 3553 O O . SER A 1 436 ? -9.011 -10.273 12.915 1.00 95.62 436 SER A O 1
ATOM 3555 N N . ALA A 1 437 ? -7.266 -11.235 13.977 1.00 93.00 437 ALA A N 1
ATOM 3556 C CA . ALA A 1 437 ? -7.681 -12.623 13.806 1.00 93.00 437 ALA A CA 1
ATOM 3557 C C . ALA A 1 437 ? -8.626 -13.099 14.926 1.00 93.00 437 ALA A C 1
ATOM 3559 O O . ALA A 1 437 ? -9.182 -14.192 14.833 1.00 93.00 437 ALA A O 1
ATOM 3560 N N . THR A 1 438 ? -8.797 -12.311 15.993 1.00 91.81 438 THR A N 1
ATOM 3561 C CA . THR A 1 438 ? -9.720 -12.603 17.092 1.00 91.81 438 THR A CA 1
ATOM 3562 C C . THR A 1 438 ? -10.975 -11.747 16.979 1.00 91.81 438 THR A C 1
ATOM 3564 O O . THR A 1 438 ? -10.954 -10.629 16.465 1.00 91.81 438 THR A O 1
ATOM 3567 N N . LYS A 1 439 ? -12.098 -12.294 17.447 1.00 89.62 439 LYS A N 1
ATOM 3568 C CA . LYS A 1 439 ? -13.378 -11.585 17.476 1.00 89.62 439 LYS A CA 1
ATOM 3569 C C . LYS A 1 439 ? -13.416 -10.585 18.624 1.00 89.62 439 LYS A C 1
ATOM 3571 O O . LYS A 1 439 ? -12.861 -10.851 19.689 1.00 89.62 439 LYS A O 1
ATOM 3576 N N . SER A 1 440 ? -14.160 -9.501 18.425 1.00 90.38 440 SER A N 1
ATOM 3577 C CA . SER A 1 440 ? -14.626 -8.665 19.531 1.00 90.38 440 SER A CA 1
ATOM 3578 C C . SER A 1 440 ? -15.515 -9.496 20.461 1.00 90.38 440 SER A C 1
ATOM 3580 O O . SER A 1 440 ? -16.273 -10.370 20.022 1.00 90.38 440 SER A O 1
ATOM 3582 N N . TRP A 1 441 ? -15.451 -9.212 21.758 1.00 87.81 441 TRP A N 1
ATOM 3583 C CA . TRP A 1 441 ? -16.340 -9.820 22.740 1.00 87.81 441 TRP A CA 1
ATOM 3584 C C . TRP A 1 441 ? -17.808 -9.487 22.457 1.00 87.81 441 TRP A C 1
ATOM 3586 O O . TRP A 1 441 ? -18.682 -10.322 22.709 1.00 87.81 441 TRP A O 1
ATOM 3596 N N . VAL A 1 442 ? -18.079 -8.304 21.899 1.00 85.12 442 VAL A N 1
ATOM 3597 C CA . VAL A 1 442 ? -19.429 -7.833 21.549 1.00 85.12 442 VAL A CA 1
ATOM 3598 C C . VAL A 1 442 ? -20.057 -8.680 20.434 1.00 85.12 442 VAL A C 1
ATOM 3600 O O . VAL A 1 442 ? -21.269 -8.882 20.436 1.00 85.12 442 VAL A O 1
ATOM 3603 N N . ASP A 1 443 ? -19.237 -9.268 19.562 1.00 84.00 443 ASP A N 1
ATOM 3604 C CA . ASP A 1 443 ? -19.671 -10.168 18.481 1.00 84.00 443 ASP A CA 1
ATOM 3605 C C . ASP A 1 443 ? -19.605 -11.657 18.872 1.00 84.00 443 ASP A C 1
ATOM 3607 O O . ASP A 1 443 ? -19.862 -12.558 18.066 1.00 84.00 443 ASP A O 1
ATOM 3611 N N . SER A 1 444 ? -19.238 -11.944 20.122 1.00 83.81 444 SER A N 1
ATOM 3612 C CA . SER A 1 444 ? -19.153 -13.299 20.656 1.00 83.81 444 SER A CA 1
ATOM 3613 C C . SER A 1 444 ? -20.447 -13.716 21.365 1.00 83.81 444 SER A C 1
ATOM 3615 O O . SER A 1 444 ? -21.301 -12.900 21.710 1.00 83.81 444 SER A O 1
ATOM 3617 N N . HIS A 1 445 ? -20.571 -15.009 21.672 1.00 81.88 445 HIS A N 1
ATOM 3618 C CA . HIS A 1 445 ? -21.675 -15.523 22.490 1.00 81.88 445 HIS A CA 1
ATOM 3619 C C . HIS A 1 445 ? -21.641 -15.024 23.950 1.00 81.88 445 HIS A C 1
ATOM 3621 O O . HIS A 1 445 ? -22.593 -15.255 24.690 1.00 81.88 445 HIS A O 1
ATOM 3627 N N . PHE A 1 446 ? -20.576 -14.321 24.355 1.00 82.38 446 PHE A N 1
ATOM 3628 C CA . PHE A 1 446 ? -20.433 -13.691 25.669 1.00 82.38 446 PHE A CA 1
ATOM 3629 C C . PHE A 1 446 ? -20.908 -12.230 25.706 1.00 82.38 446 PHE A C 1
ATOM 3631 O O . PHE A 1 446 ? -20.796 -11.589 26.751 1.00 82.38 446 PHE A O 1
ATOM 3638 N N . SER A 1 447 ? -21.453 -11.702 24.603 1.00 88.56 447 SER A N 1
ATOM 3639 C CA . SER A 1 447 ? -21.859 -10.295 24.466 1.00 88.56 447 SER A CA 1
ATOM 3640 C C . SER A 1 447 ? -22.921 -9.838 25.471 1.00 88.56 447 SER A C 1
ATOM 3642 O O . SER A 1 447 ? -23.083 -8.641 25.710 1.00 88.56 447 SER A O 1
ATOM 3644 N N . THR A 1 448 ? -23.647 -10.778 26.078 1.00 91.25 448 THR A N 1
ATOM 3645 C CA . THR A 1 448 ? -24.695 -10.523 27.066 1.00 91.25 448 THR A CA 1
ATOM 3646 C C . THR A 1 448 ? -24.520 -11.437 28.273 1.00 91.25 448 THR A C 1
ATOM 3648 O O . THR A 1 448 ? -24.374 -12.647 28.121 1.00 91.25 448 THR A O 1
ATOM 3651 N N . GLN A 1 449 ? -24.591 -10.867 29.475 1.00 92.50 449 GLN A N 1
ATOM 3652 C CA . GLN A 1 449 ? -24.499 -11.585 30.745 1.00 92.50 449 GLN A CA 1
ATOM 3653 C C . GLN A 1 449 ? -25.831 -11.531 31.496 1.00 92.50 449 GLN A C 1
ATOM 3655 O O . GLN A 1 449 ? -26.531 -10.514 31.467 1.00 92.50 449 GLN A O 1
ATOM 3660 N N . ARG A 1 450 ? -26.195 -12.630 32.166 1.00 93.31 450 ARG A N 1
ATOM 3661 C CA . ARG A 1 450 ? -27.378 -12.690 33.040 1.00 93.31 450 ARG A CA 1
ATOM 3662 C C . ARG A 1 450 ? -27.052 -12.101 34.406 1.00 93.31 450 ARG A C 1
ATOM 3664 O O . ARG A 1 450 ? -25.940 -12.254 34.889 1.00 93.31 450 ARG A O 1
ATOM 3671 N N . ILE A 1 451 ? -28.027 -11.447 35.022 1.00 93.38 451 ILE A N 1
ATOM 3672 C CA . ILE A 1 451 ? -27.901 -10.885 36.370 1.00 93.38 451 ILE A CA 1
ATOM 3673 C C . ILE A 1 451 ? -28.207 -11.982 37.409 1.00 93.38 451 ILE A C 1
ATOM 3675 O O . ILE A 1 451 ? -29.107 -12.787 37.162 1.00 93.38 451 ILE A O 1
ATOM 3679 N N . PRO A 1 452 ? -27.502 -12.030 38.558 1.00 88.69 452 PRO A N 1
ATOM 3680 C CA . PRO A 1 452 ? -26.432 -11.129 38.992 1.00 88.69 452 PRO A CA 1
ATOM 3681 C C . PRO A 1 452 ? -25.083 -11.475 38.356 1.00 88.69 452 PRO A C 1
ATOM 3683 O O . PRO A 1 452 ? -24.753 -12.639 38.151 1.00 88.69 452 PRO A O 1
ATOM 3686 N N . VAL A 1 453 ? -24.292 -10.443 38.071 1.00 90.19 453 VAL A N 1
ATOM 3687 C CA . VAL A 1 453 ? -22.979 -10.561 37.429 1.00 90.19 453 VAL A CA 1
ATOM 3688 C C . VAL A 1 453 ? -22.015 -9.546 38.044 1.00 90.19 453 VAL A C 1
ATOM 3690 O O . VAL A 1 453 ? -22.417 -8.432 38.398 1.00 90.19 453 VAL A O 1
ATOM 3693 N N . GLY A 1 454 ? -20.747 -9.930 38.193 1.00 84.12 454 GLY A N 1
ATOM 3694 C CA . GLY A 1 454 ? -19.700 -9.049 38.708 1.00 84.12 454 GLY A CA 1
ATOM 3695 C C . GLY A 1 454 ? -19.304 -7.951 37.706 1.00 84.12 454 GLY A C 1
ATOM 3696 O O . GLY A 1 454 ? -19.429 -8.141 36.492 1.00 84.12 454 GLY A O 1
ATOM 3697 N N . PRO A 1 455 ? -18.822 -6.783 38.172 1.00 79.12 455 PRO A N 1
ATOM 3698 C CA . PRO A 1 455 ? -18.426 -5.677 37.297 1.00 79.12 455 PRO A CA 1
ATOM 3699 C C . PRO A 1 455 ? -17.307 -6.048 36.307 1.00 79.12 455 PRO A C 1
ATOM 3701 O O . PRO A 1 455 ? -17.302 -5.540 35.186 1.00 79.12 455 PRO A O 1
ATOM 3704 N N . GLU A 1 456 ? -16.401 -6.948 36.684 1.00 82.75 456 GLU A N 1
ATOM 3705 C CA . GLU A 1 456 ? -15.305 -7.473 35.859 1.00 82.75 456 GLU A CA 1
ATOM 3706 C C . GLU A 1 456 ? -15.765 -8.330 34.670 1.00 82.75 456 GLU A C 1
ATOM 3708 O O . GLU A 1 456 ? -15.069 -8.412 33.666 1.00 82.75 456 GLU A O 1
ATOM 3713 N N . GLN A 1 457 ? -16.951 -8.937 34.748 1.00 84.81 457 GLN A N 1
ATOM 3714 C CA . GLN A 1 457 ? -17.536 -9.706 33.641 1.00 84.81 457 GLN A CA 1
ATOM 3715 C C . GLN A 1 457 ? -18.357 -8.826 32.689 1.00 84.81 457 GLN A C 1
ATOM 3717 O O . GLN A 1 457 ? -18.725 -9.256 31.598 1.00 84.81 457 GLN A O 1
ATOM 3722 N N . ILE A 1 458 ? -18.658 -7.591 33.097 1.00 88.94 458 ILE A N 1
ATOM 3723 C CA . ILE A 1 458 ? -19.382 -6.620 32.274 1.00 88.94 458 ILE A CA 1
ATOM 3724 C C . ILE A 1 458 ? -18.413 -5.708 31.551 1.00 88.94 458 ILE A C 1
ATOM 3726 O O . ILE A 1 458 ? -18.644 -5.398 30.389 1.00 88.94 458 ILE A O 1
ATOM 3730 N N . VAL A 1 459 ? -17.366 -5.248 32.232 1.00 90.56 459 VAL A N 1
ATOM 3731 C CA . VAL A 1 459 ? -16.337 -4.402 31.635 1.00 90.56 459 VAL A CA 1
ATOM 3732 C C . VAL A 1 459 ? -15.113 -5.260 31.376 1.00 90.56 459 VAL A C 1
ATOM 3734 O O . VAL A 1 459 ? -14.335 -5.521 32.290 1.00 90.56 459 VAL A O 1
ATOM 3737 N N . VAL A 1 460 ? -14.962 -5.682 30.127 1.00 91.44 460 VAL A N 1
ATOM 3738 C CA . VAL A 1 460 ? -13.876 -6.564 29.691 1.00 91.44 460 VAL A CA 1
ATOM 3739 C C . VAL A 1 460 ? -12.824 -5.772 28.920 1.00 91.44 460 VAL A C 1
ATOM 3741 O O . VAL A 1 460 ? -13.140 -4.757 28.291 1.00 91.44 460 VAL A O 1
ATOM 3744 N N . SER A 1 461 ? -11.570 -6.216 28.978 1.00 91.75 461 SER A N 1
ATOM 3745 C CA . SER A 1 461 ? -10.513 -5.672 28.125 1.00 91.75 461 SER A CA 1
ATOM 3746 C C . SER A 1 461 ? -10.722 -6.066 26.662 1.00 91.75 461 SER A C 1
ATOM 3748 O O . SER A 1 461 ? -11.529 -6.950 26.349 1.00 91.75 461 SER A O 1
ATOM 3750 N N . SER A 1 462 ? -10.016 -5.388 25.754 1.00 91.56 462 SER A N 1
ATOM 3751 C CA . SER A 1 462 ? -10.121 -5.697 24.330 1.00 91.56 462 SER A CA 1
ATOM 3752 C C . SER A 1 462 ? -9.655 -7.126 24.050 1.00 91.56 462 SER A C 1
ATOM 3754 O O . SER A 1 462 ? -8.561 -7.525 24.444 1.00 91.56 462 SER A O 1
ATOM 3756 N N . GLY A 1 463 ? -10.476 -7.895 23.334 1.00 88.81 463 GLY A N 1
ATOM 3757 C CA . GLY A 1 463 ? -10.114 -9.223 22.839 1.00 88.81 463 GLY A CA 1
ATOM 3758 C C . GLY A 1 463 ? -9.309 -9.185 21.537 1.00 88.81 463 GLY A C 1
ATOM 3759 O O . GLY A 1 463 ? -8.949 -10.241 21.010 1.00 88.81 463 GLY A O 1
ATOM 3760 N N . LEU A 1 464 ? -9.058 -7.995 20.983 1.00 92.44 464 LEU A N 1
ATOM 3761 C CA . LEU A 1 464 ? -8.492 -7.802 19.652 1.00 92.44 464 LEU A CA 1
ATOM 3762 C C . LEU A 1 464 ? -6.961 -7.775 19.682 1.00 92.44 464 LEU A C 1
ATOM 3764 O O . LEU A 1 464 ? -6.340 -6.990 20.393 1.00 92.44 464 LEU A O 1
ATOM 3768 N N . HIS A 1 465 ? -6.357 -8.595 18.827 1.00 92.06 465 HIS A N 1
ATOM 3769 C CA . HIS A 1 465 ? -4.918 -8.608 18.563 1.00 92.06 465 HIS A CA 1
ATOM 3770 C C . HIS A 1 465 ? -4.667 -8.060 17.163 1.00 92.06 465 HIS A C 1
ATOM 3772 O O . HIS A 1 465 ? -4.980 -8.736 16.180 1.00 92.06 465 HIS A O 1
ATOM 3778 N N . PHE A 1 466 ? -4.172 -6.828 17.069 1.00 95.25 466 PHE A N 1
ATOM 3779 C CA . PHE A 1 466 ? -4.005 -6.143 15.792 1.00 95.25 466 PHE A CA 1
ATOM 3780 C C . PHE A 1 466 ? -2.676 -6.493 15.115 1.00 95.25 466 PHE A C 1
ATOM 3782 O O . PHE A 1 466 ? -1.610 -6.350 15.706 1.00 95.25 466 PHE A O 1
ATOM 3789 N N . CYS A 1 467 ? -2.757 -6.877 13.845 1.00 95.62 467 CYS A N 1
ATOM 3790 C CA . CYS A 1 467 ? -1.643 -7.113 12.932 1.00 95.62 467 CYS A CA 1
ATOM 3791 C C . CYS A 1 467 ? -1.876 -6.346 11.625 1.00 95.62 467 CYS A C 1
ATOM 3793 O O . CYS A 1 467 ? -3.007 -5.974 11.302 1.00 95.62 467 CYS A O 1
ATOM 3795 N N . LEU A 1 468 ? -0.815 -6.116 10.857 1.00 96.56 468 LEU A N 1
ATOM 3796 C CA . LEU A 1 468 ? -0.905 -5.400 9.591 1.00 96.56 468 LEU A CA 1
ATOM 3797 C C . LEU A 1 468 ? -1.546 -6.285 8.506 1.00 96.56 468 LEU A C 1
ATOM 3799 O O . LEU A 1 468 ? -1.137 -7.427 8.267 1.00 96.56 468 LEU A O 1
ATOM 3803 N N . TRP A 1 469 ? -2.551 -5.734 7.834 1.00 96.25 469 TRP A N 1
ATOM 3804 C CA . TRP A 1 469 ? -3.438 -6.419 6.902 1.00 96.25 469 TRP A CA 1
ATOM 3805 C C . TRP A 1 469 ? -3.487 -5.713 5.550 1.00 96.25 469 TRP A C 1
ATOM 3807 O O . TRP A 1 469 ? -3.599 -4.488 5.473 1.00 96.25 469 TRP A O 1
ATOM 3817 N N . ASP A 1 470 ? -3.438 -6.503 4.480 1.00 95.31 470 ASP A N 1
ATOM 3818 C CA . ASP A 1 470 ? -3.652 -6.049 3.113 1.00 95.31 470 ASP A CA 1
ATOM 3819 C C . ASP A 1 470 ? -5.098 -6.306 2.691 1.00 95.31 470 ASP A C 1
ATOM 3821 O O . ASP A 1 470 ? -5.469 -7.427 2.343 1.00 95.31 470 ASP A O 1
ATOM 3825 N N . THR A 1 471 ? -5.912 -5.250 2.676 1.00 93.69 471 THR A N 1
ATOM 3826 C CA . THR A 1 471 ? -7.334 -5.339 2.301 1.00 93.69 471 THR A CA 1
ATOM 3827 C C . THR A 1 471 ? -7.548 -5.719 0.839 1.00 93.69 471 THR A C 1
ATOM 3829 O O . THR A 1 471 ? -8.570 -6.309 0.510 1.00 93.69 471 THR A O 1
ATOM 3832 N N . LYS A 1 472 ? -6.592 -5.423 -0.053 1.00 92.19 472 LYS A N 1
ATOM 3833 C CA . LYS A 1 472 ? -6.727 -5.723 -1.485 1.00 92.19 472 LYS A CA 1
ATOM 3834 C C . LYS A 1 472 ? -6.552 -7.213 -1.772 1.00 92.19 472 LYS A C 1
ATOM 3836 O O . LYS A 1 472 ? -7.181 -7.728 -2.692 1.00 92.19 472 LYS A O 1
ATOM 3841 N N . LYS A 1 473 ? -5.648 -7.873 -1.044 1.00 90.50 473 LYS A N 1
ATOM 3842 C CA . LYS A 1 473 ? -5.331 -9.300 -1.2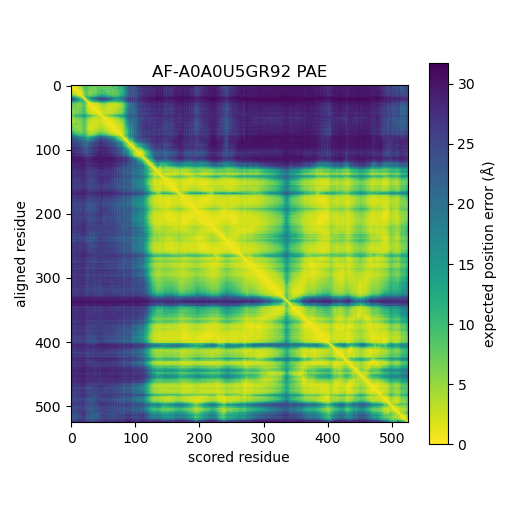18 1.00 90.50 473 LYS A CA 1
ATOM 3843 C C . LYS A 1 473 ? -5.917 -10.199 -0.137 1.00 90.50 473 LYS A C 1
ATOM 3845 O O . LYS A 1 473 ? -5.759 -11.410 -0.238 1.00 90.50 473 LYS A O 1
ATOM 3850 N N . GLU A 1 474 ? -6.558 -9.607 0.867 1.00 92.81 474 GLU A N 1
ATOM 3851 C CA . GLU A 1 474 ? -7.108 -10.301 2.029 1.00 92.81 474 GLU A CA 1
ATOM 3852 C C . GLU A 1 474 ? -6.061 -11.215 2.691 1.00 92.81 474 GLU A C 1
ATOM 3854 O O . GLU A 1 474 ? -6.250 -12.424 2.851 1.00 92.81 474 GLU A O 1
ATOM 3859 N N . ALA A 1 475 ? -4.908 -10.628 3.030 1.00 93.38 475 ALA A N 1
ATOM 3860 C CA . ALA A 1 475 ? -3.768 -11.358 3.574 1.00 93.38 475 ALA A CA 1
ATOM 3861 C C . ALA A 1 475 ? -3.014 -10.574 4.658 1.00 93.38 475 ALA A C 1
ATOM 3863 O O . ALA A 1 475 ? -2.904 -9.345 4.605 1.00 93.38 475 ALA A O 1
ATOM 3864 N N . TRP A 1 476 ? -2.415 -11.298 5.610 1.00 95.00 476 TRP A N 1
ATOM 3865 C CA . TRP A 1 476 ? -1.511 -10.718 6.603 1.00 95.00 476 TRP A CA 1
ATOM 3866 C C . TRP A 1 476 ? -0.196 -10.294 5.949 1.00 95.00 476 TRP A C 1
ATOM 3868 O O . TRP A 1 476 ? 0.457 -11.075 5.250 1.00 95.00 476 TRP A O 1
ATOM 3878 N N . VAL A 1 477 ? 0.237 -9.060 6.214 1.00 94.81 477 VAL A N 1
ATOM 3879 C CA . VAL A 1 477 ? 1.453 -8.503 5.604 1.00 94.81 477 VAL A CA 1
ATOM 3880 C C . VAL A 1 477 ? 2.696 -9.292 6.017 1.00 94.81 477 VAL A C 1
ATOM 3882 O O . VAL A 1 477 ? 3.549 -9.574 5.174 1.00 94.81 477 VAL A O 1
ATOM 3885 N N . LYS A 1 478 ? 2.780 -9.726 7.280 1.00 93.12 478 LYS A N 1
ATOM 3886 C CA . LYS A 1 478 ? 3.885 -10.564 7.773 1.00 93.12 478 LYS A CA 1
ATOM 3887 C C . LYS A 1 478 ? 4.040 -11.880 7.006 1.00 93.12 478 LYS A C 1
ATOM 3889 O O . LYS A 1 478 ? 5.158 -12.252 6.659 1.00 93.12 478 LYS A O 1
ATOM 3894 N N . ASP A 1 479 ? 2.937 -12.544 6.668 1.00 92.00 479 ASP A N 1
ATOM 3895 C CA . ASP A 1 479 ? 2.968 -13.847 5.999 1.00 92.00 479 ASP A CA 1
ATOM 3896 C C . ASP A 1 479 ? 3.465 -13.678 4.561 1.00 92.00 479 ASP A C 1
ATOM 3898 O O . ASP A 1 479 ? 4.352 -14.397 4.089 1.00 92.00 479 ASP A O 1
ATOM 3902 N N . ARG A 1 480 ? 2.974 -12.631 3.887 1.00 90.88 480 ARG A N 1
ATOM 3903 C CA . ARG A 1 480 ? 3.430 -12.231 2.549 1.00 90.88 480 ARG A CA 1
ATOM 3904 C C . ARG A 1 480 ? 4.918 -11.869 2.545 1.00 90.88 480 ARG A C 1
ATOM 3906 O O . ARG A 1 480 ? 5.643 -12.294 1.645 1.00 90.88 480 ARG A O 1
ATOM 3913 N N . ARG A 1 481 ? 5.396 -11.130 3.556 1.00 91.00 481 ARG A N 1
ATOM 3914 C CA . ARG A 1 481 ? 6.821 -10.771 3.709 1.00 91.00 481 ARG A CA 1
ATOM 3915 C C . ARG A 1 481 ? 7.710 -12.003 3.878 1.00 91.00 481 ARG A C 1
ATOM 3917 O O . ARG A 1 481 ? 8.766 -12.056 3.252 1.00 91.00 481 ARG A O 1
ATOM 3924 N N . ASN A 1 482 ? 7.255 -12.997 4.639 1.00 87.56 482 ASN A N 1
ATOM 3925 C CA . ASN A 1 482 ? 8.012 -14.216 4.934 1.00 87.56 482 ASN A CA 1
ATOM 3926 C C . ASN A 1 482 ? 8.001 -15.254 3.797 1.00 87.56 482 ASN A C 1
ATOM 3928 O O . ASN A 1 482 ? 8.845 -16.145 3.784 1.00 87.56 482 ASN A O 1
ATOM 3932 N N . THR A 1 483 ? 7.074 -15.148 2.839 1.00 84.56 483 THR A N 1
ATOM 3933 C CA . THR A 1 483 ? 6.922 -16.136 1.755 1.00 84.56 483 THR A CA 1
ATOM 3934 C C . THR A 1 483 ? 8.102 -16.126 0.779 1.00 84.56 483 THR A C 1
ATOM 3936 O O . THR A 1 483 ? 8.621 -17.176 0.407 1.00 84.56 483 THR A O 1
ATOM 3939 N N . SER A 1 484 ? 8.521 -14.943 0.322 1.00 84.62 484 SER A N 1
ATOM 3940 C CA . SER A 1 484 ? 9.624 -14.804 -0.633 1.00 84.62 484 SER A CA 1
ATOM 3941 C C . SER A 1 484 ? 10.153 -13.374 -0.688 1.00 84.62 484 SER A C 1
ATOM 3943 O O . SER A 1 484 ? 9.386 -12.409 -0.578 1.00 84.62 484 SER A O 1
ATOM 3945 N N . SER A 1 485 ? 11.449 -13.230 -0.965 1.00 89.94 485 SER A N 1
ATOM 3946 C CA . SER A 1 485 ? 12.050 -11.931 -1.271 1.00 89.94 485 SER A CA 1
ATOM 3947 C C . SER A 1 485 ? 11.460 -11.338 -2.564 1.00 89.94 485 SER A C 1
ATOM 3949 O O . SER A 1 485 ? 11.327 -12.070 -3.548 1.00 89.94 485 SER A O 1
ATOM 3951 N N . PRO A 1 486 ? 11.128 -10.033 -2.595 1.00 94.31 486 PRO A N 1
ATOM 3952 C CA . PRO A 1 486 ? 10.610 -9.376 -3.791 1.00 94.31 486 PRO A CA 1
ATOM 3953 C C . PRO A 1 486 ? 11.556 -9.478 -4.996 1.00 94.31 486 PRO A C 1
ATOM 3955 O O . PRO A 1 486 ? 12.752 -9.212 -4.882 1.00 94.31 486 PRO A O 1
ATOM 3958 N N . SER A 1 487 ? 11.021 -9.818 -6.167 1.00 94.12 487 SER A N 1
ATOM 3959 C CA . SER A 1 487 ? 11.743 -9.869 -7.434 1.00 94.12 487 SER A CA 1
ATOM 3960 C C . SER A 1 487 ? 10.811 -9.636 -8.622 1.00 94.12 487 SER A C 1
ATOM 3962 O O . SER A 1 487 ? 9.768 -10.271 -8.738 1.00 94.12 487 SER A O 1
ATOM 3964 N N . PHE A 1 488 ? 11.231 -8.801 -9.574 1.00 94.75 488 PHE A N 1
ATOM 3965 C CA . PHE A 1 488 ? 10.508 -8.610 -10.840 1.00 94.75 488 PHE A CA 1
ATOM 3966 C C . PHE A 1 488 ? 10.790 -9.682 -11.891 1.00 94.75 488 PHE A C 1
ATOM 3968 O O . PHE A 1 488 ? 10.259 -9.616 -13.001 1.00 94.75 488 PHE A O 1
ATOM 3975 N N . LYS A 1 489 ? 11.619 -10.677 -11.558 1.00 92.38 489 LYS A N 1
ATOM 3976 C CA . LYS A 1 489 ? 12.093 -11.697 -12.492 1.00 92.38 489 LYS A CA 1
ATOM 3977 C C . LYS A 1 489 ? 10.964 -12.340 -13.293 1.00 92.38 489 LYS A C 1
ATOM 3979 O O . LYS A 1 489 ? 11.047 -12.395 -14.516 1.00 92.38 489 LYS A O 1
ATOM 3984 N N . GLN A 1 490 ? 9.900 -12.780 -12.624 1.00 90.06 490 GLN A N 1
ATOM 3985 C CA . GLN A 1 490 ? 8.784 -13.468 -13.278 1.00 90.06 490 GLN A CA 1
ATOM 3986 C C . GLN A 1 490 ? 8.079 -12.589 -14.323 1.00 90.06 490 GLN A C 1
ATOM 3988 O O . GLN A 1 490 ? 7.671 -13.085 -15.368 1.00 90.06 490 GLN A O 1
ATOM 3993 N N . LEU A 1 491 ? 7.957 -11.286 -14.058 1.00 91.94 491 LEU A N 1
ATOM 3994 C CA . LEU A 1 491 ? 7.292 -10.330 -14.946 1.00 91.94 491 LEU A CA 1
ATOM 3995 C C . LEU A 1 491 ? 8.165 -9.912 -16.134 1.00 91.94 491 LEU A C 1
ATOM 3997 O O . LEU A 1 491 ? 7.645 -9.519 -17.176 1.00 91.94 491 LEU A O 1
ATOM 4001 N N . CYS A 1 492 ? 9.484 -10.000 -15.972 1.00 93.06 492 CYS A N 1
ATOM 4002 C CA . CYS A 1 492 ? 10.466 -9.515 -16.940 1.00 93.06 492 CYS A CA 1
ATOM 4003 C C . CYS A 1 492 ? 11.188 -10.652 -17.679 1.00 93.06 492 CYS A C 1
ATOM 4005 O O . CYS A 1 492 ? 12.189 -10.421 -18.347 1.00 93.06 492 CYS A O 1
ATOM 4007 N N . THR A 1 493 ? 10.685 -11.884 -17.580 1.00 91.12 493 THR A N 1
ATOM 4008 C CA . THR A 1 493 ? 11.213 -13.042 -18.312 1.00 91.12 493 THR A CA 1
ATOM 4009 C C . THR A 1 493 ? 10.289 -13.381 -19.480 1.00 91.12 493 THR A C 1
ATOM 4011 O O . THR A 1 493 ? 9.068 -13.410 -19.328 1.00 91.12 493 THR A O 1
ATOM 4014 N N . PHE A 1 494 ? 10.858 -13.662 -20.655 1.00 88.50 494 PHE A N 1
ATOM 4015 C CA . PHE A 1 494 ? 10.076 -14.130 -21.800 1.00 88.50 494 PHE A CA 1
ATOM 4016 C C . PHE A 1 494 ? 9.434 -15.485 -21.522 1.00 88.50 494 PHE A C 1
ATOM 4018 O O . PHE A 1 494 ? 10.081 -16.413 -21.036 1.00 88.50 494 PHE A O 1
ATOM 4025 N N . TYR A 1 495 ? 8.155 -15.592 -21.875 1.00 85.75 495 TYR A N 1
ATOM 4026 C CA . TYR A 1 495 ? 7.407 -16.835 -21.779 1.00 85.75 495 TYR A CA 1
ATOM 4027 C C . TYR A 1 495 ? 7.345 -17.522 -23.145 1.00 85.75 495 TYR A C 1
ATOM 4029 O O . TYR A 1 495 ? 6.799 -16.972 -24.106 1.00 85.75 495 TYR A O 1
ATOM 4037 N N . LEU A 1 496 ? 7.894 -18.730 -23.230 1.00 84.75 496 LEU A N 1
ATOM 4038 C CA . LEU A 1 496 ? 7.889 -19.563 -24.426 1.00 84.75 496 LEU A CA 1
ATOM 4039 C C . LEU A 1 496 ? 6.516 -20.228 -24.575 1.00 84.75 496 LEU A C 1
ATOM 4041 O O . LEU A 1 496 ? 6.249 -21.304 -24.051 1.00 84.75 496 LEU A O 1
ATOM 4045 N N . ASN A 1 497 ? 5.619 -19.555 -25.294 1.00 76.25 497 ASN A N 1
ATOM 4046 C CA . ASN A 1 497 ? 4.236 -19.994 -25.505 1.00 76.25 497 ASN A CA 1
ATOM 4047 C C . ASN A 1 497 ? 4.076 -21.123 -26.542 1.00 76.25 497 ASN A C 1
ATOM 4049 O O . ASN A 1 497 ? 3.032 -21.773 -26.583 1.00 76.25 497 ASN A O 1
ATOM 4053 N N . ALA A 1 498 ? 5.077 -21.351 -27.394 1.00 79.62 498 ALA A N 1
ATOM 4054 C CA . ALA A 1 498 ? 5.042 -22.399 -28.403 1.00 79.62 498 ALA A CA 1
ATOM 4055 C C . ALA A 1 498 ? 5.320 -23.761 -27.758 1.00 79.62 498 ALA A C 1
ATOM 4057 O O . ALA A 1 498 ? 6.354 -23.948 -27.119 1.00 79.62 498 ALA A O 1
ATOM 4058 N N . THR A 1 499 ? 4.435 -24.737 -27.978 1.00 75.31 499 THR A N 1
ATOM 4059 C CA . THR A 1 499 ? 4.555 -26.102 -27.431 1.00 75.31 499 THR A CA 1
ATOM 4060 C C . THR A 1 499 ? 5.901 -26.753 -27.749 1.00 75.31 499 THR A C 1
ATOM 4062 O O . THR A 1 499 ? 6.467 -27.420 -26.890 1.00 75.31 499 THR A O 1
ATOM 4065 N N . ALA A 1 500 ? 6.456 -26.482 -28.935 1.00 80.50 500 ALA A N 1
ATOM 4066 C CA . ALA A 1 500 ? 7.767 -26.970 -29.366 1.00 80.50 500 ALA A CA 1
ATOM 4067 C C . ALA A 1 500 ? 8.947 -26.472 -28.506 1.00 80.50 500 ALA A C 1
ATOM 4069 O O . ALA A 1 500 ? 10.015 -27.071 -28.540 1.00 80.50 500 ALA A O 1
ATOM 4070 N N . TYR A 1 501 ? 8.771 -25.383 -27.752 1.00 79.19 501 TYR A N 1
ATOM 4071 C CA . TYR A 1 501 ? 9.823 -24.769 -26.935 1.00 79.19 501 TYR A CA 1
ATOM 4072 C C . TYR A 1 501 ? 9.429 -24.619 -25.458 1.00 79.19 501 TYR A C 1
ATOM 4074 O O . TYR A 1 501 ? 10.203 -24.073 -24.675 1.00 79.19 501 TYR A O 1
ATOM 4082 N N . ALA A 1 502 ? 8.250 -25.097 -25.051 1.00 79.75 502 ALA A N 1
ATOM 4083 C CA . ALA A 1 502 ? 7.703 -24.849 -23.717 1.00 79.75 502 ALA A CA 1
ATOM 4084 C C . ALA A 1 502 ? 8.583 -25.413 -22.586 1.00 79.75 502 ALA A C 1
ATOM 4086 O O . ALA A 1 502 ? 8.833 -24.741 -21.591 1.00 79.75 502 ALA A O 1
ATOM 4087 N N . GLY A 1 503 ? 9.134 -26.615 -22.740 1.00 80.75 503 GLY A N 1
ATOM 4088 C CA . GLY A 1 503 ? 10.087 -27.183 -21.775 1.00 80.75 503 GLY A CA 1
ATOM 4089 C C . GLY A 1 503 ? 11.496 -26.566 -21.831 1.00 80.75 503 GLY A C 1
ATOM 4090 O O . GLY A 1 503 ? 12.364 -27.019 -21.101 1.00 80.75 503 GLY A O 1
ATOM 4091 N N . LEU A 1 504 ? 11.767 -25.577 -22.701 1.00 85.44 504 LEU A N 1
ATOM 4092 C CA . LEU A 1 504 ? 12.998 -24.773 -22.689 1.00 85.44 504 LEU A CA 1
ATOM 4093 C C . LEU A 1 504 ? 12.814 -23.505 -21.848 1.00 85.44 504 LEU A C 1
ATOM 4095 O O . LEU A 1 504 ? 13.736 -22.698 -21.757 1.00 85.44 504 LEU A O 1
ATOM 4099 N N . GLN A 1 505 ? 11.649 -23.323 -21.217 1.00 87.12 505 GLN A N 1
ATOM 4100 C CA . GLN A 1 505 ? 11.360 -22.162 -20.380 1.00 87.12 505 GLN A CA 1
ATOM 4101 C C . GLN A 1 505 ? 12.422 -21.976 -19.289 1.00 87.12 505 GLN A C 1
ATOM 4103 O O . GLN A 1 505 ? 12.903 -20.862 -19.081 1.00 87.12 505 GLN A O 1
ATOM 4108 N N . TYR A 1 506 ? 12.878 -23.076 -18.681 1.00 85.31 506 TYR A N 1
ATOM 4109 C CA . TYR A 1 506 ? 13.942 -23.058 -17.679 1.00 85.31 506 TYR A CA 1
ATOM 4110 C C . TYR A 1 506 ? 15.209 -22.343 -18.193 1.00 85.31 506 TYR A C 1
ATOM 4112 O O . TYR A 1 506 ? 15.834 -21.587 -17.448 1.00 85.31 506 TYR A O 1
ATOM 4120 N N . ALA A 1 507 ? 15.565 -22.523 -19.474 1.00 84.00 507 ALA A N 1
ATOM 4121 C CA . ALA A 1 507 ? 16.758 -21.952 -20.099 1.00 84.00 507 ALA A CA 1
ATOM 4122 C C . ALA A 1 507 ? 16.658 -20.434 -20.318 1.00 84.00 507 ALA A C 1
ATOM 4124 O O . ALA A 1 507 ? 17.682 -19.762 -20.407 1.00 84.00 507 ALA A O 1
ATOM 4125 N N . VAL A 1 508 ? 15.439 -19.893 -20.387 1.00 85.69 508 VAL A N 1
ATOM 4126 C CA . VAL A 1 508 ? 15.178 -18.448 -20.475 1.00 85.69 508 VAL A CA 1
ATOM 4127 C C . VAL A 1 508 ? 15.094 -17.822 -19.083 1.00 85.69 508 VAL A C 1
ATOM 4129 O O . VAL A 1 508 ? 15.504 -16.683 -18.883 1.00 85.69 508 VAL A O 1
ATOM 4132 N N . GLU A 1 509 ? 14.609 -18.575 -18.096 1.00 84.69 509 GLU A N 1
ATOM 4133 C CA . GLU A 1 509 ? 14.457 -18.110 -16.717 1.00 84.69 509 GLU A CA 1
ATOM 4134 C C . GLU A 1 509 ? 15.782 -17.924 -15.979 1.00 84.69 509 GLU A C 1
ATOM 4136 O O . GLU A 1 509 ? 15.851 -17.160 -15.015 1.00 84.69 509 GLU A O 1
ATOM 4141 N N . THR A 1 510 ? 16.845 -18.636 -16.352 1.00 80.88 510 THR A N 1
ATOM 4142 C CA . THR A 1 510 ? 18.133 -18.510 -15.659 1.00 80.88 510 THR A CA 1
ATOM 4143 C C . THR A 1 510 ? 19.312 -18.728 -16.595 1.00 80.88 510 THR A C 1
ATOM 4145 O O . THR A 1 510 ? 19.223 -19.484 -17.555 1.00 80.88 510 THR A O 1
ATOM 4148 N N . SER A 1 511 ? 20.456 -18.135 -16.253 1.00 78.06 511 SER A N 1
ATOM 4149 C CA . SER A 1 511 ? 21.743 -18.396 -16.903 1.00 78.06 511 SER A CA 1
ATOM 4150 C C . SER A 1 511 ? 22.643 -19.346 -16.100 1.00 78.06 511 SER A C 1
ATOM 4152 O O . SER A 1 511 ? 23.835 -19.438 -16.381 1.00 78.06 511 SER A O 1
ATOM 4154 N N . HIS A 1 512 ? 22.116 -20.017 -15.068 1.00 82.69 512 HIS A N 1
ATOM 4155 C CA . HIS A 1 512 ? 22.899 -20.887 -14.177 1.00 82.69 512 HIS A CA 1
ATOM 4156 C C . HIS A 1 512 ? 23.079 -22.313 -14.711 1.00 82.69 512 HIS A C 1
ATOM 4158 O O . HIS A 1 512 ? 23.767 -23.126 -14.094 1.00 82.69 512 HIS A O 1
ATOM 4164 N N . HIS A 1 513 ? 22.481 -22.618 -15.860 1.00 82.69 513 HIS A N 1
ATOM 4165 C CA . HIS A 1 513 ? 22.550 -23.937 -16.479 1.00 82.69 513 HIS A CA 1
ATOM 4166 C C . HIS A 1 513 ? 23.954 -24.213 -17.005 1.00 82.69 513 HIS A C 1
ATOM 4168 O O . HIS A 1 513 ? 24.590 -23.357 -17.622 1.00 82.69 513 HIS A O 1
ATOM 4174 N N . ASN A 1 514 ? 24.444 -25.433 -16.797 1.00 82.25 514 ASN A N 1
ATOM 4175 C CA . ASN A 1 514 ? 25.712 -25.855 -17.384 1.00 82.25 514 ASN A CA 1
ATOM 4176 C C . ASN A 1 514 ? 25.503 -26.439 -18.794 1.00 82.25 514 ASN A C 1
ATOM 4178 O O . ASN A 1 514 ? 24.413 -26.880 -19.156 1.00 82.25 514 ASN A O 1
ATOM 4182 N N . GLN A 1 515 ? 26.574 -26.477 -19.595 1.00 80.12 515 GLN A N 1
ATOM 4183 C CA . GLN A 1 515 ? 26.512 -26.961 -20.978 1.00 80.12 515 GLN A CA 1
ATOM 4184 C C . GLN A 1 515 ? 25.951 -28.392 -21.088 1.00 80.12 515 GLN A C 1
ATOM 4186 O O . GLN A 1 515 ? 25.218 -28.687 -22.028 1.00 80.12 515 GLN A O 1
ATOM 4191 N N . ASN A 1 516 ? 26.269 -29.276 -20.136 1.00 80.75 516 ASN A N 1
ATOM 4192 C CA . ASN A 1 516 ? 25.805 -30.665 -20.162 1.00 80.75 516 ASN A CA 1
ATOM 4193 C C . ASN A 1 516 ? 24.306 -30.770 -19.860 1.00 80.75 516 ASN A C 1
ATOM 4195 O O . ASN A 1 516 ? 23.624 -31.567 -20.496 1.00 80.75 516 ASN A O 1
ATOM 4199 N N . GLN A 1 517 ? 23.801 -29.953 -18.935 1.00 78.44 517 GLN A N 1
ATOM 4200 C CA . GLN A 1 517 ? 22.386 -29.871 -18.583 1.00 78.44 517 GLN A CA 1
ATOM 4201 C C . GLN A 1 517 ? 21.554 -29.408 -19.783 1.00 78.44 517 GLN A C 1
ATOM 4203 O O . GLN A 1 517 ? 20.593 -30.075 -20.153 1.00 78.44 517 GLN A O 1
ATOM 4208 N N . ILE A 1 518 ? 22.000 -28.346 -20.465 1.00 79.94 518 ILE A N 1
ATOM 4209 C CA . ILE A 1 518 ? 21.347 -27.851 -21.685 1.00 79.94 518 ILE A CA 1
ATOM 4210 C C . ILE A 1 518 ? 21.300 -28.947 -22.761 1.00 79.94 518 ILE A C 1
ATOM 4212 O O . ILE A 1 518 ? 20.249 -29.199 -23.338 1.00 79.94 518 ILE A O 1
ATOM 4216 N N . ILE A 1 519 ? 22.416 -29.640 -23.019 1.00 77.69 519 ILE A N 1
ATOM 4217 C CA . ILE A 1 519 ? 22.472 -30.706 -24.039 1.00 77.69 519 ILE A CA 1
ATOM 4218 C C . ILE A 1 519 ? 21.585 -31.906 -23.665 1.00 77.69 519 ILE A C 1
ATOM 4220 O O . ILE A 1 519 ? 20.994 -32.528 -24.550 1.00 77.69 519 ILE A O 1
ATOM 4224 N N . ALA A 1 520 ? 21.509 -32.260 -22.379 1.00 75.81 520 ALA A N 1
ATOM 4225 C CA . ALA A 1 520 ? 20.715 -33.390 -21.902 1.00 75.81 520 ALA A CA 1
ATOM 4226 C C . ALA A 1 520 ? 19.207 -33.119 -22.012 1.00 75.81 520 ALA A C 1
ATOM 4228 O O . ALA A 1 520 ? 18.469 -33.965 -22.509 1.00 75.81 520 ALA A O 1
ATOM 4229 N N . GLU A 1 521 ? 18.765 -31.932 -21.606 1.00 72.69 521 GLU A N 1
ATOM 4230 C CA . GLU A 1 521 ? 17.346 -31.561 -21.554 1.00 72.69 521 GLU A CA 1
ATOM 4231 C C . GLU A 1 521 ? 16.798 -31.121 -22.927 1.00 72.69 521 GLU A C 1
ATOM 4233 O O . GLU A 1 521 ? 15.598 -31.243 -23.179 1.00 72.69 521 GLU A O 1
ATOM 4238 N N . GLN A 1 522 ? 17.669 -30.723 -23.868 1.00 67.19 522 GLN A N 1
ATOM 4239 C CA . GLN A 1 522 ? 17.310 -30.473 -25.275 1.00 67.19 522 GLN A CA 1
ATOM 4240 C C . GLN A 1 522 ? 16.792 -31.716 -26.017 1.00 67.19 522 GLN A C 1
ATOM 4242 O O . GLN A 1 522 ? 16.126 -31.569 -27.038 1.00 67.19 522 GLN A O 1
ATOM 4247 N N . ARG A 1 523 ? 17.094 -32.935 -25.543 1.00 55.59 523 ARG A N 1
ATOM 4248 C CA . ARG A 1 523 ? 16.718 -34.198 -26.213 1.00 55.59 523 ARG A CA 1
ATOM 4249 C C . ARG A 1 523 ? 15.305 -34.688 -25.904 1.00 55.59 523 ARG A C 1
ATOM 4251 O O . ARG A 1 523 ? 14.901 -35.711 -26.443 1.00 55.59 523 ARG A O 1
ATOM 4258 N N . THR A 1 524 ? 14.572 -33.993 -25.043 1.00 53.16 524 THR A N 1
ATOM 4259 C CA . THR A 1 524 ? 13.239 -34.414 -24.582 1.00 53.16 524 THR A CA 1
ATOM 4260 C C . THR A 1 524 ? 12.095 -33.956 -25.504 1.00 53.16 524 THR A C 1
ATOM 4262 O O . THR A 1 524 ? 10.953 -33.896 -25.055 1.00 53.16 524 THR A O 1
ATOM 4265 N N . TYR A 1 525 ? 12.389 -33.642 -26.774 1.00 48.75 525 TYR A N 1
ATOM 4266 C CA . TYR A 1 525 ? 11.454 -33.095 -27.769 1.00 48.75 525 TYR A CA 1
ATOM 4267 C C . TYR A 1 525 ? 11.318 -33.947 -29.020 1.00 48.75 525 TYR A C 1
ATOM 4269 O O . TYR A 1 525 ? 12.369 -34.401 -29.532 1.00 48.75 525 TYR A O 1
#

pLDDT: mean 86.42, std 11.69, range [48.75, 98.75]

Secondary structure (DSSP, 8-state):
-HHHHHHHHHHHHHHHHH--S---HHHHHHHHHHHHHHHHHHHHHHGGGS-HHHHHHHHHHHHHHHHHHHHHHHHHHHHS-----SS-PPPPGGGG----TT-HHHHHHHHHS--------------PPSS-B-TTS-B---S--HHHHHHHHHHHHHHHHHHHHHS---HHHHHHHHHHHHHHHHHHHHHHTT-HHHHHHHHHHHHHHHHHHHHHHHHH-GGGGGSB----TTTTTT----SHHHHHHHHHHHHHHHHHHHT---SSBTTPPS-TTSHHHHHHHH-HHHHHHHHHHHHHHHHHHHHHHHHHHHHHHHHHHHHHHHHTPPPPB-TTTTTPBPTT-HHHHHHHHHHH-EEE-EE-SS-SSHHHHHHHHHHHT--HHHHHHHHHHHIIIIIITS-S--PPPP-SEETTT-TTTGGGS-----SEEEEESSPPGGGSTTSEEESS--HHHHEE-----EEEEETTTTEEHHHHHHH----STTTTSPP--SGGGGGGHHHHH-S---HHHHHHHTT--

Radius of gyration: 40.76 Å; Cα contacts (8 Å, |Δi|>4): 577; chains: 1; bounding box: 119×59×121 Å

Sequence (525 aa):
MLYLVAEFASVTLAEIESNTAHPAMPAIADVLTLTNAKYTRRVYKLRDKAFEFVLQRVRETNEAIATRLQADFRRIRCIYSPKIPRRFDSARETDFETSLKHSRKYLRNAKLDTPPAAPTIPFRPNHSRRRQKQINGLFRLKDDETESLVDFEMWVDAELQNWCSTAQPLDKACCGLAELIGTYSRYASKKYARIPELTSLMLLVILECWVSLDKLCVQVCGSLAKFSPELPKNLLQHLLLPRRREMIRAQAVEEYIASRLDGSSSDASIFEDPGSHTFAALFFKASRKCRSQRAKIVENFQKERDDRQRRCKDLSQKHENLLNEASKLSHDTDEDEDGSHLPYCRKCQLQQDAARLSIGIHEWPLPDDEDLVENVVFELTCPEWFAQWRDVTWMILDDYGRSQTSESARMEVNLLEYPALREYHDSRPRRLTLASATKSWVDSHFSTQRIPVGPEQIVVSSGLHFCLWDTKKEAWVKDRRNTSSPSFKQLCTFYLNATAYAGLQYAVETSHHNQNQIIAEQRTY

Foldseek 3Di:
DLQVLLVVLVVVLVVVVPDPPDDPVVVVLVVLVVSLVVSVVVCVVCPPVDDPVSVVSNVVSSVSSVVVNVVVVVVCCVVPVPPPPPDDPDDDPVNVDDCPVPCVVVVVVVVVPPPDPDPPPPPPPPDDDAQDADPLRQTDQPDLDPSSLVSNLVCLLPPLVVSLVPHDLDLVVLLVLLVVLVVSCVSQCVVCPQVLQSLLSNLLSSLSSLLSSQVSLCVVPVVCLQAQLQQDLCQSVLRPDPDPSSVVSVVVSSVSNVVSVVSHNQPDHQQFWFDCSHPLNVVLVVDPLLVVLLVVLCVVLVVVLVVLLVVLVVLQVLLVVLLVVLVPDDFDADPPPPRDGDPPTPSVVSNVVSQPRKGFARERLFAPDPSRRSNLSCQQVPRSSVLSSSQSSCCSQQVQFADLDDDQDDFAFFSCPPVSCVVSHDPDDGQKGKTFPDHFCCPDPLRMDRPPDDSDSRYDYGPGDIAIAGNVSNDGSVVSVVPDGTHNLVSNFNQDPDPLCNQVSVVRSDPPDDPVRCVVSNPPD

Solvent-accessible surface area (backbone atoms only — not comparable to full-atom values): 30121 Å² total; per-residue (Å²): 106,73,51,60,54,39,51,50,51,51,49,52,50,54,51,60,72,70,50,87,72,83,68,69,66,69,63,54,53,52,52,51,52,54,48,45,52,50,50,55,54,49,53,63,73,43,56,91,75,56,56,66,73,44,54,52,48,45,49,56,44,43,52,52,50,51,53,50,54,50,52,50,49,52,50,50,48,66,74,68,53,78,83,72,66,96,62,81,73,80,84,51,76,69,77,73,59,76,84,61,86,81,44,60,65,59,54,49,51,62,66,67,53,72,71,75,82,72,77,84,70,76,90,72,84,90,65,80,82,74,88,43,62,40,97,88,66,46,79,52,81,85,64,75,48,67,69,52,51,52,47,48,55,51,39,52,77,74,40,43,67,64,48,56,74,68,51,67,63,40,55,68,52,35,38,54,50,42,53,49,46,54,51,47,49,60,38,47,52,69,72,27,58,96,36,23,47,55,36,22,51,49,52,50,52,49,47,53,53,45,53,49,39,50,54,34,47,28,68,62,38,64,72,55,47,32,36,35,86,80,69,57,80,64,39,67,75,44,50,47,58,91,46,70,71,52,45,55,52,48,48,57,49,44,53,49,49,44,50,41,49,74,58,27,76,48,93,43,52,74,75,53,57,66,34,71,76,27,65,45,24,53,47,28,77,72,31,67,67,36,53,52,51,47,52,52,51,53,55,54,52,49,50,53,50,52,52,50,54,51,51,48,53,55,50,38,53,49,33,52,50,30,48,60,54,25,69,74,46,67,80,45,55,37,92,89,49,96,65,41,74,42,96,79,24,65,30,58,50,31,49,48,53,27,67,62,37,65,47,69,46,46,62,40,88,53,48,88,50,66,41,45,35,34,25,53,41,23,61,40,59,52,54,63,38,54,53,40,50,51,39,53,50,45,41,52,45,46,72,56,12,36,78,85,83,70,77,81,51,78,72,61,38,48,51,78,70,32,78,87,51,34,86,67,36,73,94,68,90,68,50,65,46,50,25,13,71,36,57,51,52,74,80,38,94,68,23,56,45,57,54,78,70,60,69,69,78,33,51,36,72,38,57,54,54,64,34,41,28,32,67,84,75,42,33,50,42,61,60,58,59,71,71,49,80,54,39,37,47,79,64,27,39,78,77,53,81,50,81,95,44,38,90,49,37,67,66,66,72,42,86,83,71,49,75,67,55,53,61,60,63,66,65,81,112

Organism: Aspergillus calidoustus (NCBI:txid454130)